Protein AF-A0A965RR62-F1 (afdb_monomer_lite)

Structure (mmCIF, N/CA/C/O backbone):
data_AF-A0A965RR62-F1
#
_entry.id   AF-A0A965RR62-F1
#
loop_
_atom_site.group_PDB
_atom_site.id
_atom_site.type_symbol
_atom_site.label_atom_id
_atom_site.label_alt_id
_atom_site.label_comp_id
_atom_site.label_asym_id
_atom_site.label_entity_id
_atom_site.label_seq_id
_atom_site.pdbx_PDB_ins_code
_atom_site.Cartn_x
_atom_site.Cartn_y
_atom_site.Cartn_z
_atom_site.occupancy
_atom_site.B_iso_or_equiv
_atom_site.auth_seq_id
_atom_site.auth_comp_id
_atom_site.auth_asym_id
_atom_site.auth_atom_id
_atom_site.pdbx_PDB_model_num
ATOM 1 N N . MET A 1 1 ? -5.818 -39.356 -6.651 1.00 42.22 1 MET A N 1
ATOM 2 C CA . MET A 1 1 ? -5.142 -40.603 -6.215 1.00 42.22 1 MET A CA 1
ATOM 3 C C . MET A 1 1 ? -3.683 -40.396 -5.786 1.00 42.22 1 MET A C 1
ATOM 5 O O . MET A 1 1 ? -3.365 -40.762 -4.667 1.00 42.22 1 MET A O 1
ATOM 9 N N . LYS A 1 2 ? -2.808 -39.761 -6.591 1.00 41.75 2 LYS A N 1
ATOM 10 C CA . LYS A 1 2 ? -1.377 -39.560 -6.243 1.00 41.75 2 LYS A CA 1
ATOM 11 C C . LYS A 1 2 ? -1.123 -38.732 -4.966 1.00 41.75 2 LYS A C 1
ATOM 13 O O . LYS A 1 2 ? -0.237 -39.075 -4.197 1.00 41.75 2 LYS A O 1
ATOM 18 N N . PHE A 1 3 ? -1.936 -37.703 -4.704 1.00 42.91 3 PHE A N 1
ATOM 19 C CA . PHE A 1 3 ? -1.824 -36.867 -3.496 1.00 42.91 3 PHE A CA 1
ATOM 20 C C . PHE A 1 3 ? -2.129 -37.638 -2.199 1.00 42.91 3 PHE A C 1
ATOM 22 O O . PHE A 1 3 ? -1.394 -37.524 -1.227 1.00 42.91 3 PHE A O 1
ATOM 29 N N . TRP A 1 4 ? -3.169 -38.479 -2.208 1.00 44.00 4 TRP A N 1
ATOM 30 C CA . TRP A 1 4 ? -3.584 -39.264 -1.040 1.00 44.00 4 TRP A CA 1
ATOM 31 C C . TRP A 1 4 ? -2.560 -40.338 -0.659 1.00 44.00 4 TRP A C 1
ATOM 33 O O . TRP A 1 4 ? -2.221 -40.462 0.510 1.00 44.00 4 TRP A O 1
ATOM 43 N N . VAL A 1 5 ? -1.994 -41.044 -1.644 1.00 58.41 5 VAL A N 1
ATOM 44 C CA . VAL A 1 5 ? -0.927 -42.031 -1.401 1.00 58.41 5 VAL A CA 1
ATOM 45 C C . VAL A 1 5 ? 0.322 -41.358 -0.819 1.00 58.41 5 VAL A C 1
ATOM 47 O O . VAL A 1 5 ? 0.939 -41.890 0.098 1.00 58.41 5 VAL A O 1
ATOM 50 N N . PHE A 1 6 ? 0.670 -40.157 -1.293 1.00 59.56 6 PHE A N 1
ATOM 51 C CA . PHE A 1 6 ? 1.834 -39.428 -0.791 1.00 59.56 6 PHE A CA 1
ATOM 52 C C . PHE A 1 6 ? 1.620 -38.848 0.611 1.00 59.56 6 PHE A C 1
ATOM 54 O O . PHE A 1 6 ? 2.510 -38.945 1.452 1.00 59.56 6 PHE A O 1
ATOM 61 N N . HIS A 1 7 ? 0.431 -38.305 0.888 1.00 58.97 7 HIS A N 1
ATOM 62 C CA . HIS A 1 7 ? 0.069 -37.841 2.226 1.00 58.97 7 HIS A CA 1
ATOM 63 C C . HIS A 1 7 ? 0.176 -38.985 3.243 1.00 58.97 7 HIS A C 1
ATOM 65 O O . HIS A 1 7 ? 0.800 -38.818 4.287 1.00 58.97 7 HIS A O 1
ATOM 71 N N . SER A 1 8 ? -0.315 -40.180 2.901 1.00 59.66 8 SER A N 1
ATOM 72 C CA . SER A 1 8 ? -0.184 -41.368 3.750 1.00 59.66 8 SER A CA 1
ATOM 73 C C . SER A 1 8 ? 1.271 -41.809 3.961 1.00 59.66 8 SER A C 1
ATOM 75 O O . SER A 1 8 ? 1.622 -42.189 5.074 1.00 59.66 8 SER A O 1
ATOM 77 N N . ILE A 1 9 ? 2.138 -41.713 2.945 1.00 65.06 9 ILE A N 1
ATOM 78 C CA . ILE A 1 9 ? 3.569 -42.053 3.067 1.00 65.06 9 ILE A CA 1
ATOM 79 C C . ILE A 1 9 ? 4.319 -41.019 3.919 1.00 65.06 9 ILE A C 1
ATOM 81 O O . ILE A 1 9 ? 5.089 -41.398 4.796 1.00 65.06 9 ILE A O 1
ATOM 85 N N . ALA A 1 10 ? 4.080 -39.721 3.715 1.00 61.62 10 ALA A N 1
ATOM 86 C CA . ALA A 1 10 ? 4.716 -38.661 4.496 1.00 61.62 10 ALA A CA 1
ATOM 87 C C . ALA A 1 10 ? 4.289 -38.707 5.973 1.00 61.62 10 ALA A C 1
ATOM 89 O O . ALA A 1 10 ? 5.127 -38.565 6.862 1.00 61.62 10 ALA A O 1
ATOM 90 N N . VAL A 1 11 ? 3.004 -38.972 6.237 1.00 65.62 11 VAL A N 1
ATOM 91 C CA . VAL A 1 11 ? 2.480 -39.178 7.595 1.00 65.62 11 VAL A CA 1
ATOM 92 C C . VAL A 1 11 ? 3.077 -40.438 8.227 1.00 65.62 11 VAL A C 1
ATOM 94 O O . VAL A 1 11 ? 3.489 -40.382 9.380 1.00 65.62 11 VAL A O 1
ATOM 97 N N . ALA A 1 12 ? 3.210 -41.541 7.482 1.00 70.69 12 ALA A N 1
ATOM 98 C CA . ALA A 1 12 ? 3.841 -42.763 7.983 1.00 70.69 12 ALA A CA 1
ATOM 99 C C . ALA A 1 12 ? 5.334 -42.570 8.306 1.00 70.69 12 ALA A C 1
ATOM 101 O O . ALA A 1 12 ? 5.793 -43.015 9.354 1.00 70.69 12 ALA A O 1
ATOM 102 N N . ILE A 1 13 ? 6.086 -41.859 7.459 1.00 66.81 13 ILE A N 1
ATOM 103 C CA . ILE A 1 13 ? 7.503 -41.547 7.706 1.00 66.81 13 ILE A CA 1
ATOM 104 C C . ILE A 1 13 ? 7.642 -40.681 8.961 1.00 66.81 13 ILE A C 1
ATOM 106 O O . ILE A 1 13 ? 8.446 -41.009 9.831 1.00 66.81 13 ILE A O 1
ATOM 110 N N . LEU A 1 14 ? 6.828 -39.627 9.097 1.00 60.94 14 LEU A N 1
ATOM 111 C CA . LEU A 1 14 ? 6.853 -38.725 10.254 1.00 60.94 14 LEU A CA 1
ATOM 112 C C . LEU A 1 14 ? 6.372 -39.389 11.553 1.00 60.94 14 LEU A C 1
ATOM 114 O O . LEU A 1 14 ? 6.839 -39.016 12.624 1.00 60.94 14 LEU A O 1
ATOM 118 N N . ALA A 1 15 ? 5.466 -40.366 11.472 1.00 65.50 15 ALA A N 1
ATOM 119 C CA . ALA A 1 15 ? 4.984 -41.120 12.630 1.00 65.50 15 ALA A CA 1
ATOM 120 C C . ALA A 1 15 ? 5.990 -42.172 13.128 1.00 65.50 15 ALA A C 1
ATOM 122 O O . ALA A 1 15 ? 5.945 -42.554 14.295 1.00 65.50 15 ALA A O 1
ATOM 123 N N . LEU A 1 16 ? 6.892 -42.639 12.258 1.00 67.81 16 LEU A N 1
ATOM 124 C CA . LEU A 1 16 ? 7.841 -43.717 12.556 1.00 67.81 16 LEU A CA 1
ATOM 125 C C . LEU A 1 16 ? 9.285 -43.234 12.773 1.00 67.81 16 LEU A C 1
ATOM 127 O O . LEU A 1 16 ? 10.130 -44.032 13.177 1.00 67.81 16 LEU A O 1
ATOM 131 N N . THR A 1 17 ? 9.597 -41.952 12.538 1.00 67.06 17 THR A N 1
ATOM 132 C CA . THR A 1 17 ? 10.934 -41.403 12.824 1.00 67.06 17 THR A CA 1
ATOM 133 C C . THR A 1 17 ? 11.013 -40.779 14.220 1.00 67.06 17 THR A C 1
ATOM 135 O O . THR A 1 17 ? 10.115 -40.033 14.613 1.00 67.06 17 THR A O 1
ATOM 138 N N . PRO A 1 18 ? 12.111 -40.999 14.975 1.00 84.00 18 PRO A N 1
ATOM 139 C CA . PRO A 1 18 ? 12.367 -40.276 16.217 1.00 84.00 18 PRO A CA 1
ATOM 140 C C . PRO A 1 18 ? 12.302 -38.760 15.993 1.00 84.00 18 PRO A C 1
ATOM 142 O O . PRO A 1 18 ? 12.822 -38.259 14.997 1.00 84.00 18 PRO A O 1
ATOM 145 N N . ARG A 1 19 ? 11.705 -38.023 16.937 1.00 65.94 19 ARG A N 1
ATOM 146 C CA . ARG A 1 19 ? 11.348 -36.595 16.804 1.00 65.94 19 ARG A CA 1
ATOM 147 C C . ARG A 1 19 ? 12.468 -35.704 16.239 1.00 65.94 19 ARG A C 1
ATOM 149 O O . ARG A 1 19 ? 12.210 -34.919 15.334 1.00 65.94 19 ARG A O 1
ATOM 156 N N . ALA A 1 20 ? 13.711 -35.898 16.687 1.00 59.66 20 ALA A N 1
ATOM 157 C CA . ALA A 1 20 ? 14.876 -35.149 16.199 1.00 59.66 20 ALA A CA 1
ATOM 158 C C . ALA A 1 20 ? 15.182 -35.381 14.700 1.00 59.66 20 ALA A C 1
ATOM 160 O O . ALA A 1 20 ? 15.612 -34.473 13.992 1.00 59.66 20 ALA A O 1
ATOM 161 N N . HIS A 1 21 ? 14.917 -36.587 14.189 1.00 65.50 21 HIS A N 1
ATOM 162 C CA . HIS A 1 21 ? 15.085 -36.921 12.773 1.00 65.50 21 HIS A CA 1
ATOM 163 C C . HIS A 1 21 ? 13.891 -36.460 11.934 1.00 65.50 21 HIS A C 1
ATOM 165 O O . HIS A 1 21 ? 14.085 -36.062 10.790 1.00 65.50 21 HIS A O 1
ATOM 171 N N . ALA A 1 22 ? 12.680 -36.448 12.498 1.00 62.00 22 ALA A N 1
ATOM 172 C CA . ALA A 1 22 ? 11.501 -35.890 11.836 1.00 62.00 22 ALA A CA 1
ATOM 173 C C . ALA A 1 22 ? 11.634 -34.370 11.617 1.00 62.00 22 ALA A C 1
ATOM 175 O O . ALA A 1 22 ? 11.239 -33.864 10.567 1.00 62.00 22 ALA A O 1
ATOM 176 N N . GLU A 1 23 ? 12.241 -33.647 12.564 1.00 55.94 23 GLU A N 1
ATOM 177 C CA . GLU A 1 23 ? 12.563 -32.220 12.423 1.00 55.94 23 GLU A CA 1
ATOM 178 C C . GLU A 1 23 ? 13.655 -31.966 11.382 1.00 55.94 23 GLU A C 1
ATOM 180 O O . GLU A 1 23 ? 13.452 -31.149 10.484 1.00 55.94 23 GLU A O 1
ATOM 185 N N . SER A 1 24 ? 14.762 -32.715 11.419 1.00 61.00 24 SER A N 1
ATOM 186 C CA . SER A 1 24 ? 15.809 -32.624 10.389 1.00 61.00 24 SER A CA 1
ATOM 187 C C . SER A 1 24 ? 15.274 -32.980 8.994 1.00 61.00 24 SER A C 1
ATOM 189 O O . SER A 1 24 ? 15.526 -32.276 8.014 1.00 61.00 24 SER A O 1
ATOM 191 N N . PHE A 1 25 ? 14.437 -34.017 8.889 1.00 64.62 25 PHE A N 1
ATOM 192 C CA . PHE A 1 25 ? 13.766 -34.379 7.645 1.00 64.62 25 PHE A CA 1
ATOM 193 C C . PHE A 1 25 ? 12.813 -33.275 7.172 1.00 64.62 25 PHE A C 1
ATOM 195 O O . PHE A 1 25 ? 12.877 -32.910 6.003 1.00 64.62 25 PHE A O 1
ATOM 202 N N . ARG A 1 26 ? 11.996 -32.678 8.054 1.00 55.12 26 ARG A N 1
ATOM 203 C CA . ARG A 1 26 ? 11.131 -31.530 7.716 1.00 55.12 26 ARG A CA 1
ATOM 204 C C . ARG A 1 26 ? 11.909 -30.309 7.243 1.00 55.12 26 ARG A C 1
ATOM 206 O O . ARG A 1 26 ? 11.444 -29.635 6.333 1.00 55.12 26 ARG A O 1
ATOM 213 N N . GLN A 1 27 ? 13.046 -30.009 7.861 1.00 52.41 27 GLN A N 1
ATOM 214 C CA . GLN A 1 27 ? 13.799 -28.791 7.567 1.00 52.41 27 GLN A CA 1
ATOM 215 C C . GLN A 1 27 ? 14.701 -28.937 6.339 1.00 52.41 27 GLN A C 1
ATOM 217 O O . GLN A 1 27 ? 14.822 -27.997 5.561 1.00 52.41 27 GLN A O 1
ATOM 222 N N . GLN A 1 28 ? 15.324 -30.101 6.145 1.00 61.09 28 GLN A N 1
ATOM 223 C CA . GLN A 1 28 ? 16.365 -30.274 5.126 1.00 61.09 28 GLN A CA 1
ATOM 224 C C . GLN A 1 28 ? 15.883 -31.069 3.911 1.00 61.09 28 GLN A C 1
ATOM 226 O O . GLN A 1 28 ? 16.192 -30.721 2.774 1.00 61.09 28 GLN A O 1
ATOM 231 N N . ASN A 1 29 ? 15.103 -32.128 4.135 1.00 65.38 29 ASN A N 1
ATOM 232 C CA . ASN A 1 29 ? 14.793 -33.111 3.096 1.00 65.38 29 ASN A CA 1
ATOM 233 C C . ASN A 1 29 ? 13.400 -32.919 2.499 1.00 65.38 29 ASN A C 1
ATOM 235 O O . ASN A 1 29 ? 13.229 -33.051 1.292 1.00 65.38 29 ASN A O 1
ATOM 239 N N . LEU A 1 30 ? 12.408 -32.554 3.310 1.00 54.16 30 LEU A N 1
ATOM 240 C CA . LEU A 1 30 ? 11.036 -32.335 2.869 1.00 54.16 30 LEU A CA 1
ATOM 241 C C . LEU A 1 30 ? 10.932 -31.198 1.841 1.00 54.16 30 LEU A C 1
ATOM 243 O O . LEU A 1 30 ? 10.244 -31.408 0.849 1.00 54.16 30 LEU A O 1
ATOM 247 N N . PRO A 1 31 ? 11.651 -30.061 1.955 1.00 50.78 31 PRO A N 1
ATOM 248 C CA . PRO A 1 31 ? 11.642 -29.044 0.907 1.00 50.78 31 PRO A CA 1
ATOM 249 C C . PRO A 1 31 ? 12.229 -29.570 -0.407 1.00 50.78 31 PRO A C 1
ATOM 251 O O . PRO A 1 31 ? 11.664 -29.325 -1.468 1.00 50.78 31 PRO A O 1
ATOM 254 N N . ALA A 1 32 ? 13.314 -30.351 -0.355 1.00 54.62 32 ALA A N 1
ATOM 255 C CA . ALA A 1 32 ? 13.943 -30.944 -1.537 1.00 54.62 32 ALA A CA 1
ATOM 256 C C . ALA A 1 32 ? 13.074 -32.039 -2.188 1.00 54.62 32 ALA A C 1
ATOM 258 O O . ALA A 1 32 ? 12.979 -32.109 -3.412 1.00 54.62 32 ALA A O 1
ATOM 259 N N . ILE A 1 33 ? 12.395 -32.853 -1.379 1.00 51.09 33 ILE A N 1
ATOM 260 C CA . ILE A 1 33 ? 11.468 -33.905 -1.815 1.00 51.09 33 ILE A CA 1
ATOM 261 C C . ILE A 1 33 ? 10.176 -33.294 -2.367 1.00 51.09 33 ILE A C 1
ATOM 263 O O . ILE A 1 33 ? 9.708 -33.707 -3.423 1.00 51.09 33 ILE A O 1
ATOM 267 N N . CYS A 1 34 ? 9.621 -32.263 -1.728 1.00 45.91 34 CYS A N 1
ATOM 268 C CA . CYS A 1 34 ? 8.494 -31.505 -2.274 1.00 45.91 34 CYS A CA 1
ATOM 269 C C . CYS A 1 34 ? 8.879 -30.836 -3.602 1.00 45.91 34 CYS A C 1
ATOM 271 O O . CYS A 1 34 ? 8.105 -30.878 -4.556 1.00 45.91 34 CYS A O 1
ATOM 273 N N . LYS A 1 35 ? 10.104 -30.309 -3.707 1.00 45.31 35 LYS A N 1
ATOM 274 C CA . LYS A 1 35 ? 10.647 -29.727 -4.942 1.00 45.31 35 LYS A CA 1
ATOM 275 C C . LYS A 1 35 ? 10.868 -30.768 -6.051 1.00 45.31 35 LYS A C 1
ATOM 277 O O . LYS A 1 35 ? 10.712 -30.426 -7.219 1.00 45.31 35 LYS A O 1
ATOM 282 N N . SER A 1 36 ? 11.186 -32.024 -5.718 1.00 45.28 36 SER A N 1
ATOM 283 C CA . SER A 1 36 ? 11.369 -33.101 -6.708 1.00 45.28 36 SER A CA 1
ATOM 284 C C . SER A 1 36 ? 10.063 -33.794 -7.117 1.00 45.28 36 SER A C 1
ATOM 286 O O . SER A 1 36 ? 9.936 -34.233 -8.259 1.00 45.28 36 SER A O 1
ATOM 288 N N . LEU A 1 37 ? 9.078 -33.867 -6.216 1.00 38.69 37 LEU A N 1
ATOM 289 C CA . LEU A 1 37 ? 7.809 -34.569 -6.438 1.00 38.69 37 LEU A CA 1
ATOM 290 C C . LEU A 1 37 ? 6.682 -33.669 -6.952 1.00 38.69 37 LEU A C 1
ATOM 292 O O . LEU A 1 37 ? 5.752 -34.170 -7.588 1.00 38.69 37 LEU A O 1
ATOM 296 N N . PHE A 1 38 ? 6.787 -32.351 -6.756 1.00 39.12 38 PHE A N 1
ATOM 297 C CA . PHE A 1 38 ? 5.874 -31.353 -7.319 1.00 39.12 38 PHE A CA 1
ATOM 298 C C . PHE A 1 38 ? 6.592 -30.364 -8.257 1.00 39.12 38 PHE A C 1
ATOM 300 O O . PHE A 1 38 ? 6.523 -29.154 -8.044 1.00 39.12 38 PHE A O 1
ATOM 307 N N . PRO A 1 39 ? 7.247 -30.821 -9.342 1.00 38.69 39 PRO A N 1
ATOM 308 C CA . PRO A 1 39 ? 8.028 -29.952 -10.227 1.00 38.69 39 PRO A CA 1
ATOM 309 C C . PRO A 1 39 ? 7.183 -29.008 -11.117 1.00 38.69 39 PRO A C 1
ATOM 311 O O . PRO A 1 39 ? 7.657 -28.588 -12.167 1.00 38.69 39 PRO A O 1
ATOM 314 N N . LYS A 1 40 ? 5.920 -28.698 -10.773 1.00 37.09 40 LYS A N 1
ATOM 315 C CA . LYS A 1 40 ? 4.967 -28.034 -11.692 1.00 37.09 40 LYS A CA 1
ATOM 316 C C . LYS A 1 40 ? 4.048 -26.941 -11.119 1.00 37.09 40 LYS A C 1
ATOM 318 O O . LYS A 1 40 ? 3.094 -26.591 -11.800 1.00 37.09 40 LYS A O 1
ATOM 323 N N . LEU A 1 41 ? 4.274 -26.389 -9.926 1.00 32.06 41 LEU A N 1
ATOM 324 C CA . LEU A 1 41 ? 3.352 -25.374 -9.360 1.00 32.06 41 LEU A CA 1
ATOM 325 C C . LEU A 1 41 ? 4.050 -24.177 -8.691 1.00 32.06 41 LEU A C 1
ATOM 327 O O . LEU A 1 41 ? 3.558 -23.611 -7.729 1.00 32.06 41 LEU A O 1
ATOM 331 N N . ILE A 1 42 ? 5.208 -23.819 -9.222 1.00 40.66 42 ILE A N 1
ATOM 332 C CA . ILE A 1 42 ? 5.836 -22.490 -9.146 1.00 40.66 42 ILE A CA 1
ATOM 333 C C . ILE A 1 42 ? 5.608 -21.919 -10.555 1.00 40.66 42 ILE A C 1
ATOM 335 O O . ILE A 1 42 ? 5.516 -22.770 -11.457 1.00 40.66 42 ILE A O 1
ATOM 339 N N . PRO A 1 43 ? 5.467 -20.592 -10.796 1.00 41.38 43 PRO A N 1
ATOM 340 C CA . PRO A 1 43 ? 5.265 -20.036 -12.131 1.00 41.38 43 PRO A CA 1
ATOM 341 C C . PRO A 1 43 ? 6.077 -20.850 -13.110 1.00 41.38 43 PRO A C 1
ATOM 343 O O . PRO A 1 43 ? 7.257 -21.129 -12.861 1.00 41.38 43 PRO A O 1
ATOM 346 N N . THR A 1 44 ? 5.405 -21.338 -14.146 1.00 40.94 44 THR A N 1
ATOM 347 C CA . THR A 1 44 ? 5.985 -22.196 -15.165 1.00 40.94 44 THR A CA 1
ATOM 348 C C . THR A 1 44 ? 7.024 -21.425 -15.963 1.00 40.94 44 THR A C 1
ATOM 350 O O . THR A 1 44 ? 6.953 -21.436 -17.176 1.00 40.94 44 THR A O 1
ATOM 353 N N . GLU A 1 45 ? 7.991 -20.758 -15.329 1.00 47.25 45 GLU A N 1
ATOM 354 C CA . GLU A 1 45 ? 9.333 -21.305 -15.274 1.00 47.25 45 GLU A CA 1
ATOM 355 C C . GLU A 1 45 ? 10.304 -20.479 -14.400 1.00 47.25 45 GLU A C 1
ATOM 357 O O . GLU A 1 45 ? 10.799 -19.430 -14.795 1.00 47.25 45 GLU A O 1
ATOM 362 N N . ASN A 1 46 ? 10.788 -21.094 -13.313 1.00 55.75 46 ASN A N 1
ATOM 363 C CA . ASN A 1 46 ? 12.196 -20.938 -12.905 1.00 55.75 46 ASN A CA 1
ATOM 364 C C . ASN A 1 46 ? 13.168 -21.511 -13.965 1.00 55.75 46 ASN A C 1
ATOM 366 O O . ASN A 1 46 ? 14.370 -21.611 -13.716 1.00 55.75 46 ASN A O 1
ATOM 370 N N . ARG A 1 47 ? 12.674 -21.932 -15.143 1.00 74.31 47 ARG A N 1
ATOM 371 C CA . ARG A 1 47 ? 13.543 -22.204 -16.281 1.00 74.31 47 ARG A CA 1
ATOM 372 C C . ARG A 1 47 ? 14.185 -20.895 -16.716 1.00 74.31 47 ARG A C 1
ATOM 374 O O . ARG A 1 47 ? 13.487 -19.907 -16.963 1.00 74.31 47 ARG A O 1
ATOM 381 N N . PRO A 1 48 ? 15.514 -20.883 -16.836 1.00 80.06 48 PRO A N 1
ATOM 382 C CA . PRO A 1 48 ? 16.167 -19.816 -17.561 1.00 80.06 48 PRO A CA 1
ATOM 383 C C . PRO A 1 48 ? 15.567 -19.774 -18.968 1.00 80.06 48 PRO A C 1
ATOM 385 O O . PRO A 1 48 ? 15.437 -20.816 -19.621 1.00 80.06 48 PRO A O 1
ATOM 388 N N . LEU A 1 49 ? 15.183 -18.582 -19.422 1.00 86.06 49 LEU A N 1
ATOM 389 C CA . LEU A 1 49 ? 14.803 -18.390 -20.817 1.00 86.06 49 LEU A CA 1
ATOM 390 C C . LEU A 1 49 ? 15.943 -18.903 -21.703 1.00 86.06 49 LEU A C 1
ATOM 392 O O . LEU A 1 49 ? 17.123 -18.678 -21.405 1.00 86.06 49 LEU A O 1
ATOM 396 N N . SER A 1 50 ? 15.600 -19.620 -22.773 1.00 91.25 50 SER A N 1
ATOM 397 C CA . SER A 1 50 ? 16.614 -20.104 -23.709 1.00 91.25 50 SER A CA 1
ATOM 398 C C . SER A 1 50 ? 17.359 -18.924 -24.336 1.00 91.25 50 SER A C 1
ATOM 400 O O . SER A 1 50 ? 16.826 -17.818 -24.441 1.00 91.25 50 SER A O 1
ATOM 402 N N . THR A 1 51 ? 18.588 -19.144 -24.804 1.00 90.00 51 THR A N 1
ATOM 403 C CA . THR A 1 51 ? 19.367 -18.106 -25.500 1.00 90.00 51 THR A CA 1
ATOM 404 C C . THR A 1 51 ? 18.591 -17.502 -26.676 1.00 90.00 51 THR A C 1
ATOM 406 O O . THR A 1 51 ? 18.659 -16.294 -26.895 1.00 90.00 51 THR A O 1
ATOM 409 N N . GLN A 1 52 ? 17.807 -18.318 -27.392 1.00 93.75 52 GLN A N 1
ATOM 410 C CA . GLN A 1 52 ? 16.963 -17.848 -28.488 1.00 93.75 52 GLN A CA 1
ATOM 411 C C . GLN A 1 52 ? 15.801 -16.978 -27.991 1.00 93.75 52 GLN A C 1
ATOM 413 O O . GLN A 1 52 ? 15.596 -15.899 -28.530 1.00 93.75 52 GLN A O 1
ATOM 418 N N . GLU A 1 53 ? 15.094 -17.375 -26.928 1.00 93.94 53 GLU A N 1
ATOM 419 C CA . GLU A 1 53 ? 14.023 -16.539 -26.362 1.00 93.94 53 GLU A CA 1
ATOM 420 C C . GLU A 1 53 ? 14.549 -15.217 -25.812 1.00 93.94 53 GLU A C 1
ATOM 422 O O . GLU A 1 53 ? 13.924 -14.184 -26.030 1.00 93.94 53 GLU A O 1
ATOM 427 N N . ASN A 1 54 ? 15.699 -15.227 -25.128 1.00 93.00 54 ASN A N 1
ATOM 428 C CA . ASN A 1 54 ? 16.344 -13.995 -24.677 1.00 93.00 54 ASN A CA 1
ATOM 429 C C . ASN A 1 54 ? 16.600 -13.073 -25.869 1.00 93.00 54 ASN A C 1
ATOM 431 O O . ASN A 1 54 ? 16.224 -11.902 -25.825 1.00 93.00 54 ASN A O 1
ATOM 435 N N . ARG A 1 55 ? 17.180 -13.608 -26.952 1.00 93.06 55 ARG A N 1
ATOM 436 C CA . ARG A 1 55 ? 17.422 -12.853 -28.184 1.00 93.06 55 ARG A CA 1
ATOM 437 C C . ARG A 1 55 ? 16.129 -12.278 -28.757 1.00 93.06 55 ARG A C 1
ATOM 439 O O . ARG A 1 55 ? 16.071 -11.071 -28.964 1.00 93.06 55 ARG A O 1
ATOM 446 N N . ASP A 1 56 ? 15.100 -13.099 -28.941 1.00 94.88 56 ASP A N 1
ATOM 447 C CA . ASP A 1 56 ? 13.824 -12.676 -29.527 1.00 94.88 56 ASP A CA 1
ATOM 448 C C . ASP A 1 56 ? 13.149 -11.576 -28.693 1.00 94.88 56 ASP A C 1
ATOM 450 O O . ASP A 1 56 ? 12.681 -10.573 -29.233 1.00 94.88 56 ASP A O 1
ATOM 454 N N . LEU A 1 57 ? 13.145 -11.721 -27.366 1.00 94.56 57 LEU A N 1
ATOM 455 C CA . LEU A 1 57 ? 12.545 -10.755 -26.444 1.00 94.56 57 LEU A CA 1
ATOM 456 C C . LEU A 1 57 ? 13.327 -9.443 -26.384 1.00 94.56 57 LEU A C 1
ATOM 458 O O . LEU A 1 57 ? 12.712 -8.376 -26.369 1.00 94.56 57 LEU A O 1
ATOM 462 N N . PHE A 1 58 ? 14.663 -9.490 -26.368 1.00 95.06 58 PHE A N 1
ATOM 463 C CA . PHE A 1 58 ? 15.471 -8.275 -26.447 1.00 95.06 58 PHE A CA 1
ATOM 464 C C . PHE A 1 58 ? 15.270 -7.574 -27.794 1.00 95.06 58 PHE A C 1
ATOM 466 O O . PHE A 1 58 ? 15.090 -6.358 -27.815 1.00 95.06 58 PHE A O 1
ATOM 473 N N . SER A 1 59 ? 15.258 -8.319 -28.906 1.00 94.12 59 SER A N 1
ATOM 474 C CA . SER A 1 59 ? 15.010 -7.759 -30.238 1.00 94.12 59 SER A CA 1
ATOM 475 C C . SER A 1 59 ? 13.643 -7.085 -30.299 1.00 94.12 59 SER A C 1
ATOM 477 O O . SER A 1 59 ? 13.542 -5.952 -30.764 1.00 94.12 59 SER A O 1
ATOM 479 N N . PHE A 1 60 ? 12.611 -7.735 -29.756 1.00 95.44 60 PHE A N 1
ATOM 480 C CA . PHE A 1 60 ? 11.268 -7.175 -29.660 1.00 95.44 60 PHE A CA 1
ATOM 481 C C . PHE A 1 60 ? 11.227 -5.904 -28.794 1.00 95.44 60 PHE A C 1
ATOM 483 O O . PHE A 1 60 ? 10.672 -4.888 -29.207 1.00 95.44 60 PHE A O 1
ATOM 490 N N . ALA A 1 61 ? 11.869 -5.923 -27.621 1.00 94.38 61 ALA A N 1
ATOM 491 C CA . ALA A 1 61 ? 11.929 -4.778 -26.709 1.00 94.38 61 ALA A CA 1
ATOM 492 C C . ALA A 1 61 ? 12.743 -3.587 -27.249 1.00 94.38 61 ALA A C 1
ATOM 494 O O . ALA A 1 61 ? 12.661 -2.485 -26.704 1.00 94.38 61 ALA A O 1
ATOM 495 N N . SER A 1 62 ? 13.525 -3.801 -28.308 1.00 92.94 62 SER A N 1
ATOM 496 C CA . SER A 1 62 ? 14.314 -2.779 -28.998 1.00 92.94 62 SER A CA 1
ATOM 497 C C . SER A 1 62 ? 13.658 -2.248 -30.278 1.00 92.94 62 SER A C 1
ATOM 499 O O . SER A 1 62 ? 14.245 -1.382 -30.929 1.00 92.94 62 SER A O 1
ATOM 501 N N . LEU A 1 63 ? 12.463 -2.721 -30.652 1.00 93.50 63 LEU A N 1
ATOM 502 C CA . LEU A 1 63 ? 11.759 -2.220 -31.833 1.00 93.50 63 LEU A CA 1
ATOM 503 C C . LEU A 1 63 ? 11.384 -0.731 -31.683 1.00 93.50 63 LEU A C 1
ATOM 505 O O . LEU A 1 63 ? 10.923 -0.310 -30.619 1.00 93.50 63 LEU A O 1
ATOM 509 N N . PRO A 1 64 ? 11.493 0.075 -32.756 1.00 93.94 64 PRO A N 1
ATOM 510 C CA . PRO A 1 64 ? 10.900 1.409 -32.798 1.00 93.94 64 PRO A CA 1
ATOM 511 C C . PRO A 1 64 ? 9.383 1.356 -32.569 1.00 93.94 64 PRO A C 1
ATOM 513 O O . PRO A 1 64 ? 8.724 0.417 -33.012 1.00 93.94 64 PRO A O 1
ATOM 516 N N . ALA A 1 65 ? 8.805 2.391 -31.952 1.00 90.94 65 ALA A N 1
ATOM 517 C CA . ALA A 1 65 ? 7.395 2.399 -31.535 1.00 90.94 65 ALA A CA 1
ATOM 518 C C . ALA A 1 65 ? 6.392 2.046 -32.657 1.00 90.94 65 ALA A C 1
ATOM 520 O O . ALA A 1 65 ? 5.434 1.310 -32.429 1.00 90.94 65 ALA A O 1
ATOM 521 N N . ASN A 1 66 ? 6.624 2.517 -33.888 1.00 92.44 66 ASN A N 1
ATOM 522 C CA . ASN A 1 66 ? 5.768 2.211 -35.040 1.00 92.44 66 ASN A CA 1
ATOM 523 C C . ASN A 1 66 ? 5.859 0.741 -35.491 1.00 92.44 66 ASN A C 1
ATOM 525 O O . ASN A 1 66 ? 4.856 0.163 -35.906 1.00 92.44 66 ASN A O 1
ATOM 529 N N . GLN A 1 67 ? 7.045 0.131 -35.422 1.00 96.31 67 GLN A N 1
ATOM 530 C CA . GLN A 1 67 ? 7.232 -1.290 -35.718 1.00 96.31 67 GLN A CA 1
ATOM 531 C C . GLN A 1 67 ? 6.682 -2.155 -34.584 1.00 96.31 67 GLN A C 1
ATOM 533 O O . GLN A 1 67 ? 6.022 -3.151 -34.852 1.00 96.31 67 GLN A O 1
ATOM 538 N N . PHE A 1 68 ? 6.885 -1.734 -33.336 1.00 93.94 68 PHE A N 1
ATOM 539 C CA . PHE A 1 68 ? 6.382 -2.413 -32.147 1.00 93.94 68 PHE A CA 1
ATOM 540 C C . PHE A 1 68 ? 4.855 -2.568 -32.178 1.00 93.94 68 PHE A C 1
ATOM 542 O O . PHE A 1 68 ? 4.350 -3.681 -32.060 1.00 93.94 68 PHE A O 1
ATOM 549 N N . GLU A 1 69 ? 4.111 -1.482 -32.422 1.00 92.81 69 GLU A N 1
ATOM 550 C CA . GLU A 1 69 ? 2.643 -1.539 -32.543 1.00 92.81 69 GLU A CA 1
ATOM 551 C C . GLU A 1 69 ? 2.194 -2.403 -33.730 1.00 92.81 69 GLU A C 1
ATOM 553 O O . GLU A 1 69 ? 1.223 -3.157 -33.629 1.00 92.81 69 GLU A O 1
ATOM 558 N N . LYS A 1 70 ? 2.928 -2.359 -34.850 1.00 95.50 70 LYS A N 1
ATOM 559 C CA . LYS A 1 70 ? 2.649 -3.212 -36.010 1.00 95.50 70 LYS A CA 1
ATOM 560 C C . LYS A 1 70 ? 2.816 -4.694 -35.666 1.00 95.50 70 LYS A C 1
ATOM 562 O O . LYS A 1 70 ? 1.925 -5.477 -35.988 1.00 95.50 70 LYS A O 1
ATOM 567 N N . GLU A 1 71 ? 3.907 -5.082 -35.009 1.00 96.75 71 GLU A N 1
ATOM 568 C CA . GLU A 1 71 ? 4.120 -6.473 -34.595 1.00 96.75 71 GLU A CA 1
ATOM 569 C C . GLU A 1 71 ? 3.105 -6.910 -33.535 1.00 96.75 71 GLU A C 1
ATOM 571 O O . GLU A 1 71 ? 2.519 -7.982 -33.670 1.00 96.75 71 GLU A O 1
ATOM 576 N N . LEU A 1 72 ? 2.786 -6.061 -32.551 1.00 94.88 72 LEU A N 1
ATOM 577 C CA . LEU A 1 72 ? 1.735 -6.365 -31.579 1.00 94.88 72 LEU A CA 1
ATOM 578 C C . LEU A 1 72 ? 0.378 -6.598 -32.235 1.00 94.88 72 LEU A C 1
ATOM 580 O O . LEU A 1 72 ? -0.318 -7.537 -31.860 1.00 94.88 72 LEU A O 1
ATOM 584 N N . SER A 1 73 ? -0.003 -5.789 -33.224 1.00 93.88 73 SER A N 1
ATOM 585 C CA . SER A 1 73 ? -1.308 -5.920 -33.885 1.00 93.88 73 SER A CA 1
ATOM 586 C C . SER A 1 73 ? -1.505 -7.256 -34.614 1.00 93.88 73 SER A C 1
ATOM 588 O O . SER A 1 73 ? -2.642 -7.661 -34.842 1.00 93.88 73 SER A O 1
ATOM 590 N N . ARG A 1 74 ? -0.411 -7.957 -34.946 1.00 96.31 74 ARG A N 1
ATOM 591 C CA . ARG A 1 74 ? -0.430 -9.275 -35.598 1.00 96.31 74 ARG A CA 1
ATOM 592 C C . ARG A 1 74 ? -0.616 -10.432 -34.623 1.00 96.31 74 ARG A C 1
ATOM 594 O O . ARG A 1 74 ? -0.993 -11.516 -35.054 1.00 96.31 74 ARG A O 1
ATOM 601 N N . LEU A 1 75 ? -0.331 -10.215 -33.342 1.00 95.00 75 LEU A N 1
ATOM 602 C CA . LEU A 1 75 ? -0.451 -11.238 -32.312 1.00 95.00 75 LEU A CA 1
ATOM 603 C C . LEU A 1 75 ? -1.902 -11.347 -31.826 1.00 95.00 75 LEU A C 1
ATOM 605 O O . LEU A 1 75 ? -2.588 -10.344 -31.603 1.00 95.00 75 LEU A O 1
ATOM 609 N N . SER A 1 76 ? -2.357 -12.571 -31.584 1.00 93.00 76 SER A N 1
ATOM 610 C CA . SER A 1 76 ? -3.593 -12.836 -30.840 1.00 93.00 76 SER A CA 1
ATOM 611 C C . SER A 1 76 ? -3.481 -12.367 -29.381 1.00 93.00 76 SER A C 1
ATOM 613 O O . SER A 1 76 ? -2.381 -12.231 -28.838 1.00 93.00 76 SER A O 1
ATOM 615 N N . SER A 1 77 ? -4.611 -12.176 -28.687 1.00 88.12 77 SER A N 1
ATOM 616 C CA . SER A 1 77 ? -4.630 -11.855 -27.246 1.00 88.12 77 SER A CA 1
ATOM 617 C C . SER A 1 77 ? -3.825 -12.867 -26.419 1.00 88.12 77 SER A C 1
ATOM 619 O O . SER A 1 77 ? -3.109 -12.502 -25.486 1.00 88.12 77 SER A O 1
ATOM 621 N N . ARG A 1 78 ? -3.886 -14.155 -26.790 1.00 89.19 78 ARG A N 1
ATOM 622 C CA . ARG A 1 78 ? -3.127 -15.227 -26.133 1.00 89.19 78 ARG A CA 1
ATOM 623 C C . ARG A 1 78 ? -1.618 -15.078 -26.331 1.00 89.19 78 ARG A C 1
ATOM 625 O O . ARG A 1 78 ? -0.882 -15.243 -25.363 1.00 89.19 78 ARG A O 1
ATOM 632 N N . GLU A 1 79 ? -1.168 -14.768 -27.542 1.00 93.75 79 GLU A N 1
ATOM 633 C CA . GLU A 1 79 ? 0.256 -14.565 -27.839 1.00 93.75 79 GLU A CA 1
ATOM 634 C C . GLU A 1 79 ? 0.803 -13.305 -27.168 1.00 93.75 79 GLU A C 1
ATOM 636 O O . GLU A 1 79 ? 1.877 -13.356 -26.578 1.00 93.75 79 GLU A O 1
ATOM 641 N N . LYS A 1 80 ? 0.043 -12.202 -27.176 1.00 93.25 80 LYS A N 1
ATOM 642 C CA . LYS A 1 80 ? 0.397 -10.964 -26.459 1.00 93.25 80 LYS A CA 1
ATOM 643 C C . LYS A 1 80 ? 0.579 -11.205 -24.964 1.00 93.25 80 LYS A C 1
ATOM 645 O O . LYS A 1 80 ? 1.546 -10.734 -24.378 1.00 93.25 80 LYS A O 1
ATOM 650 N N . ARG A 1 81 ? -0.326 -11.970 -24.353 1.00 88.06 81 ARG A N 1
ATOM 651 C CA . ARG A 1 81 ? -0.222 -12.378 -22.947 1.00 88.06 81 ARG A CA 1
ATOM 652 C C . ARG A 1 81 ? 1.036 -13.208 -22.686 1.00 88.06 81 ARG A C 1
ATOM 654 O O . ARG A 1 81 ? 1.806 -12.858 -21.800 1.00 88.06 81 ARG A O 1
ATOM 661 N N . GLY A 1 82 ? 1.290 -14.243 -23.490 1.00 88.94 82 GLY A N 1
ATOM 662 C CA . GLY A 1 82 ? 2.508 -15.051 -23.349 1.00 88.94 82 GLY A CA 1
ATOM 663 C C . GLY A 1 82 ? 3.790 -14.235 -23.562 1.00 88.94 82 GLY A C 1
ATOM 664 O O . GLY A 1 82 ? 4.803 -14.473 -22.909 1.00 88.94 82 GLY A O 1
ATOM 665 N N . LEU A 1 83 ? 3.752 -13.234 -24.443 1.00 93.12 83 LEU A N 1
ATOM 666 C CA . LEU A 1 83 ? 4.840 -12.279 -24.633 1.00 93.12 83 LEU A CA 1
ATOM 667 C C . LEU A 1 83 ? 5.038 -11.383 -23.402 1.00 93.12 83 LEU A C 1
ATOM 669 O O . LEU A 1 83 ? 6.175 -11.192 -22.979 1.00 93.12 83 LEU A O 1
ATOM 673 N N . LEU A 1 84 ? 3.958 -10.869 -22.808 1.00 91.00 84 LEU A N 1
ATOM 674 C CA . LEU A 1 84 ? 4.009 -10.068 -21.584 1.00 91.00 84 LEU A CA 1
ATOM 675 C C . LEU A 1 84 ? 4.627 -10.864 -20.423 1.00 91.00 84 LEU A C 1
ATOM 677 O O . LEU A 1 84 ? 5.581 -10.392 -19.808 1.00 91.00 84 LEU A O 1
ATOM 681 N N . GLU A 1 85 ? 4.168 -12.096 -20.193 1.00 86.50 85 GLU A N 1
ATOM 682 C CA . GLU A 1 85 ? 4.734 -13.011 -19.188 1.00 86.50 85 GLU A CA 1
ATOM 683 C C . GLU A 1 85 ? 6.243 -13.219 -19.392 1.00 86.50 85 GLU A C 1
ATOM 685 O O . GLU A 1 85 ? 7.037 -13.066 -18.461 1.00 86.50 85 GLU A O 1
ATOM 690 N N . LYS A 1 86 ? 6.666 -13.492 -20.633 1.00 90.56 86 LYS A N 1
ATOM 691 C CA . LYS A 1 86 ? 8.082 -13.678 -20.979 1.00 90.56 86 LYS A CA 1
ATOM 692 C C . LYS A 1 86 ? 8.918 -12.412 -20.795 1.00 90.56 86 LYS A C 1
ATOM 694 O O . LYS A 1 86 ? 10.044 -12.501 -20.311 1.00 90.56 86 LYS A O 1
ATOM 699 N N . LEU A 1 87 ? 8.391 -11.237 -21.146 1.00 91.12 87 LEU A N 1
ATOM 700 C CA . LEU A 1 87 ? 9.070 -9.956 -20.914 1.00 91.12 87 LEU A CA 1
ATOM 701 C C . LEU A 1 87 ? 9.257 -9.695 -19.416 1.00 91.12 87 LEU A C 1
ATOM 703 O O . LEU A 1 87 ? 10.319 -9.238 -18.996 1.00 91.12 87 LEU A O 1
ATOM 707 N N . MET A 1 88 ? 8.258 -10.020 -18.598 1.00 86.12 88 MET A N 1
ATOM 708 C CA . MET A 1 88 ? 8.337 -9.876 -17.144 1.00 86.12 88 MET A CA 1
ATOM 709 C C . MET A 1 88 ? 9.364 -10.838 -16.538 1.00 86.12 88 MET A C 1
ATOM 711 O O . MET A 1 88 ? 10.189 -10.411 -15.726 1.00 86.12 88 MET A O 1
ATOM 715 N N . LEU A 1 89 ? 9.387 -12.094 -16.997 1.00 85.25 89 LEU A N 1
ATOM 716 C CA . LEU A 1 89 ? 10.397 -13.076 -16.601 1.00 85.25 89 LEU A CA 1
ATOM 717 C C . LEU A 1 89 ? 11.808 -12.627 -17.005 1.00 85.25 89 LEU A C 1
ATOM 719 O O . LEU A 1 89 ? 12.714 -12.616 -16.172 1.00 85.25 89 LEU A O 1
ATOM 723 N N . LEU A 1 90 ? 11.997 -12.177 -18.251 1.00 90.06 90 LEU A N 1
ATOM 724 C CA . LEU A 1 90 ? 13.284 -11.663 -18.723 1.00 90.06 90 LEU A CA 1
ATOM 725 C C . LEU A 1 90 ? 13.747 -10.480 -17.873 1.00 90.06 90 LEU A C 1
ATOM 727 O O . LEU A 1 90 ? 14.893 -10.440 -17.433 1.00 90.06 90 LEU A O 1
ATOM 731 N N . ARG A 1 91 ? 12.852 -9.529 -17.592 1.00 89.06 91 ARG A N 1
ATOM 732 C CA . ARG A 1 91 ? 13.144 -8.358 -16.759 1.00 89.06 91 ARG A CA 1
ATOM 733 C C . ARG A 1 91 ? 13.671 -8.740 -15.374 1.00 89.06 91 ARG A C 1
ATOM 735 O O . ARG A 1 91 ? 14.538 -8.040 -14.844 1.00 89.06 91 ARG A O 1
ATOM 742 N N . TRP A 1 92 ? 13.132 -9.811 -14.795 1.00 85.12 92 TRP A N 1
ATOM 743 C CA . TRP A 1 92 ? 13.571 -10.364 -13.516 1.00 85.12 92 TRP A CA 1
ATOM 744 C C . TRP A 1 92 ? 14.916 -11.094 -13.625 1.00 85.12 92 TRP A C 1
ATOM 746 O O . TRP A 1 92 ? 15.759 -10.935 -12.746 1.00 85.12 92 TRP A O 1
ATOM 756 N N . GLN A 1 93 ? 15.165 -11.812 -14.726 1.00 88.25 93 GLN A N 1
ATOM 757 C CA . GLN A 1 93 ? 16.420 -12.539 -14.962 1.00 88.25 93 GLN A CA 1
ATOM 758 C C . GLN A 1 93 ? 17.596 -11.619 -15.347 1.00 88.25 93 GLN A C 1
ATOM 760 O O . GLN A 1 93 ? 18.735 -11.933 -15.013 1.00 88.25 93 GLN A O 1
ATOM 765 N N . VAL A 1 94 ? 17.354 -10.465 -15.989 1.00 92.06 94 VAL A N 1
ATOM 766 C CA . VAL A 1 94 ? 18.399 -9.552 -16.515 1.00 92.06 94 VAL A CA 1
ATOM 767 C C . VAL A 1 94 ? 19.518 -9.206 -15.525 1.00 92.06 94 VAL A C 1
ATOM 769 O O . VAL A 1 94 ? 20.669 -9.208 -15.955 1.00 92.06 94 VAL A O 1
ATOM 772 N N . PRO A 1 95 ? 19.279 -8.916 -14.231 1.00 90.38 95 PRO A N 1
ATOM 773 C CA . PRO A 1 95 ? 20.364 -8.650 -13.285 1.00 90.38 95 PRO A CA 1
ATOM 774 C C . PRO A 1 95 ? 21.362 -9.807 -13.136 1.00 90.38 95 PRO A C 1
ATOM 776 O O . PRO A 1 95 ? 22.533 -9.547 -12.894 1.00 90.38 95 PRO A O 1
ATOM 779 N N . ASN A 1 96 ? 20.909 -11.051 -13.319 1.00 89.88 96 ASN A N 1
ATOM 780 C CA . ASN A 1 96 ? 21.692 -12.273 -13.105 1.00 89.88 96 ASN A CA 1
ATOM 781 C C . ASN A 1 96 ? 21.941 -13.068 -14.400 1.00 89.88 96 ASN A C 1
ATOM 783 O O . ASN A 1 96 ? 22.453 -14.184 -14.352 1.00 89.88 96 ASN A O 1
ATOM 787 N N . LEU A 1 97 ? 21.544 -12.534 -15.558 1.00 91.00 97 LEU A N 1
ATOM 788 C CA . LEU A 1 97 ? 21.647 -13.233 -16.836 1.00 91.00 97 LEU A CA 1
ATOM 789 C C . LEU A 1 97 ? 23.127 -13.337 -17.270 1.00 91.00 97 LEU A C 1
ATOM 791 O O . LEU A 1 97 ? 23.800 -12.304 -17.289 1.00 91.00 97 LEU A O 1
ATOM 795 N N . PRO A 1 98 ? 23.657 -14.515 -17.644 1.00 91.69 98 PRO A N 1
ATOM 796 C CA . PRO A 1 98 ? 25.021 -14.616 -18.170 1.00 91.69 98 PRO A CA 1
ATOM 797 C C . PRO A 1 98 ? 25.248 -13.659 -19.350 1.00 91.69 98 PRO A C 1
ATOM 799 O O . PRO A 1 98 ? 24.328 -13.401 -20.130 1.00 91.69 98 PRO A O 1
ATOM 802 N N . GLU A 1 99 ? 26.443 -13.080 -19.467 1.00 90.81 99 GLU A N 1
ATOM 803 C CA . GLU A 1 99 ? 26.721 -12.046 -20.474 1.00 90.81 99 GLU A CA 1
ATOM 804 C C . GLU A 1 99 ? 26.563 -12.585 -21.904 1.00 90.81 99 GLU A C 1
ATOM 806 O O . GLU A 1 99 ? 26.051 -11.890 -22.781 1.00 90.81 99 GLU A O 1
ATOM 811 N N . GLU A 1 100 ? 26.926 -13.847 -22.123 1.00 90.62 100 GLU A N 1
ATOM 812 C CA . GLU A 1 100 ? 26.769 -14.585 -23.375 1.00 90.62 100 GLU A CA 1
ATOM 813 C C . GLU A 1 100 ? 25.302 -14.777 -23.800 1.00 90.62 100 GLU A C 1
ATOM 815 O O . GLU A 1 100 ? 25.023 -15.069 -24.962 1.00 90.62 100 GLU A O 1
ATOM 820 N N . HIS A 1 101 ? 24.349 -14.595 -22.880 1.00 90.56 101 HIS A N 1
ATOM 821 C CA . HIS A 1 101 ? 22.914 -14.638 -23.171 1.00 90.56 101 HIS A CA 1
ATOM 822 C C . HIS A 1 101 ? 22.337 -13.261 -23.532 1.00 90.56 101 HIS A C 1
ATOM 824 O O . HIS A 1 101 ? 21.168 -13.177 -23.910 1.00 90.56 101 HIS A O 1
ATOM 830 N N . ILE A 1 102 ? 23.130 -12.188 -23.432 1.00 92.50 102 ILE A N 1
ATOM 831 C CA . ILE A 1 102 ? 22.762 -10.846 -23.887 1.00 92.50 102 ILE A CA 1
ATOM 832 C C . ILE A 1 102 ? 23.319 -10.664 -25.307 1.00 92.50 102 ILE A C 1
ATOM 834 O O . ILE A 1 102 ? 24.541 -10.586 -25.467 1.00 92.50 102 ILE A O 1
ATOM 838 N N . PRO A 1 103 ? 22.467 -10.564 -26.345 1.00 90.44 103 PRO A N 1
ATOM 839 C CA . PRO A 1 103 ? 22.934 -10.389 -27.717 1.00 90.44 103 PRO A CA 1
ATOM 840 C C . PRO A 1 103 ? 23.831 -9.155 -27.844 1.00 90.44 103 PRO A C 1
ATOM 842 O O . PRO A 1 103 ? 23.467 -8.060 -27.405 1.00 90.44 103 PRO A O 1
ATOM 845 N N . SER A 1 104 ? 25.013 -9.333 -28.436 1.00 92.00 104 SER A N 1
ATOM 846 C CA . SER A 1 104 ? 26.035 -8.286 -28.560 1.00 92.00 104 SER A CA 1
ATOM 847 C C . SER A 1 104 ? 25.518 -7.023 -29.250 1.00 92.00 104 SER A C 1
ATOM 849 O O . SER A 1 104 ? 25.844 -5.914 -28.841 1.00 92.00 104 SER A O 1
ATOM 851 N N . GLU A 1 105 ? 24.664 -7.203 -30.251 1.00 90.19 105 GLU A N 1
ATOM 852 C CA . GLU A 1 105 ? 24.037 -6.173 -31.071 1.00 90.19 105 GLU A CA 1
ATOM 853 C C . GLU A 1 105 ? 22.952 -5.377 -30.329 1.00 90.19 105 GLU A C 1
ATOM 855 O O . GLU A 1 105 ? 22.550 -4.312 -30.789 1.00 90.19 105 GLU A O 1
ATOM 860 N N . LEU A 1 106 ? 22.497 -5.864 -29.169 1.00 89.69 106 LEU A N 1
ATOM 861 C CA . LEU A 1 106 ? 21.488 -5.205 -28.334 1.00 89.69 106 LEU A CA 1
ATOM 862 C C . LEU A 1 106 ? 22.086 -4.570 -27.076 1.00 89.69 106 LEU A C 1
ATOM 864 O O . LEU A 1 106 ? 21.368 -3.872 -26.348 1.00 89.69 106 LEU A O 1
ATOM 868 N N . LYS A 1 107 ? 23.390 -4.764 -26.827 1.00 91.81 107 LYS A N 1
ATOM 869 C CA . LYS A 1 107 ? 24.100 -4.058 -25.759 1.00 91.81 107 LYS A CA 1
ATOM 870 C C . LYS A 1 107 ? 24.040 -2.546 -26.035 1.00 91.81 107 LYS A C 1
ATOM 872 O O . LYS A 1 107 ? 24.347 -2.123 -27.150 1.00 91.81 107 LYS A O 1
ATOM 877 N N . PRO A 1 108 ? 23.639 -1.721 -25.051 1.00 91.50 108 PRO A N 1
ATOM 878 C CA . PRO A 1 108 ? 23.628 -0.272 -25.197 1.00 91.50 108 PRO A CA 1
ATOM 879 C C . PRO A 1 108 ? 25.018 0.226 -25.580 1.00 91.50 108 PRO A C 1
ATOM 881 O O . PRO A 1 108 ? 26.013 -0.134 -24.945 1.00 91.50 108 PRO A O 1
ATOM 884 N N . ALA A 1 109 ? 25.089 1.068 -26.604 1.00 93.62 109 ALA A N 1
ATOM 885 C CA . ALA A 1 109 ? 26.346 1.693 -26.981 1.00 93.62 109 ALA A CA 1
ATOM 886 C C . ALA A 1 109 ? 26.798 2.680 -25.886 1.00 93.62 109 ALA A C 1
ATOM 888 O O . ALA A 1 109 ? 25.980 3.233 -25.147 1.00 93.62 109 ALA A O 1
ATOM 889 N N . THR A 1 110 ? 28.105 2.935 -25.771 1.00 91.06 110 THR A N 1
ATOM 890 C CA . THR A 1 110 ? 28.659 3.813 -24.722 1.00 91.06 110 THR A CA 1
ATOM 891 C C . THR A 1 110 ? 28.006 5.197 -24.710 1.00 91.06 110 THR A C 1
ATOM 893 O O . THR A 1 110 ? 27.716 5.736 -23.645 1.00 91.06 110 THR A O 1
ATOM 896 N N . ASN A 1 111 ? 27.717 5.764 -25.882 1.00 92.81 111 ASN A N 1
ATOM 897 C CA . ASN A 1 111 ? 27.017 7.044 -26.008 1.00 92.81 111 ASN A CA 1
ATOM 898 C C . ASN A 1 111 ? 25.586 6.997 -25.445 1.00 92.81 111 ASN A C 1
ATOM 900 O O . ASN A 1 111 ? 25.154 7.960 -24.818 1.00 92.81 111 ASN A O 1
ATOM 904 N N . GLU A 1 112 ? 24.867 5.887 -25.608 1.00 92.81 112 GLU A N 1
ATOM 905 C CA . GLU A 1 112 ? 23.554 5.696 -24.994 1.00 92.81 112 GLU A CA 1
ATOM 906 C C . GLU A 1 112 ? 23.670 5.620 -23.469 1.00 92.81 112 GLU A C 1
ATOM 908 O O . GLU A 1 112 ? 22.933 6.318 -22.767 1.00 92.81 112 GLU A O 1
ATOM 913 N N . ILE A 1 113 ? 24.635 4.848 -22.950 1.00 92.56 113 ILE A N 1
ATOM 914 C CA . ILE A 1 113 ? 24.895 4.771 -21.505 1.00 92.56 113 ILE A CA 1
ATOM 915 C C . ILE A 1 113 ? 25.154 6.169 -20.942 1.00 92.56 113 ILE A C 1
ATOM 917 O O . ILE A 1 113 ? 24.555 6.542 -19.936 1.00 92.56 113 ILE A O 1
ATOM 921 N N . LEU A 1 114 ? 25.989 6.963 -21.613 1.00 91.25 114 LEU A N 1
ATOM 922 C CA . LEU A 1 114 ? 26.308 8.331 -21.205 1.00 91.25 114 LEU A CA 1
ATOM 923 C C . LEU A 1 114 ? 25.136 9.303 -21.368 1.00 91.25 114 LEU A C 1
ATOM 925 O O . LEU A 1 114 ? 25.031 10.243 -20.587 1.00 91.25 114 LEU A O 1
ATOM 929 N N . SER A 1 115 ? 24.230 9.076 -22.321 1.00 92.81 115 SER A N 1
ATOM 930 C CA . SER A 1 115 ? 23.023 9.901 -22.459 1.00 92.81 115 SER A CA 1
ATOM 931 C C . SER A 1 115 ? 22.063 9.728 -21.277 1.00 92.81 115 SER A C 1
ATOM 933 O O . SER A 1 115 ? 21.432 10.689 -20.844 1.00 92.81 115 SER A O 1
ATOM 935 N N . ILE A 1 116 ? 21.990 8.516 -20.714 1.00 90.06 116 ILE A N 1
ATOM 936 C CA . ILE A 1 116 ? 21.126 8.194 -19.570 1.00 90.06 116 ILE A CA 1
ATOM 937 C C . ILE A 1 116 ? 21.854 8.472 -18.245 1.00 90.06 116 ILE A C 1
ATOM 939 O O . ILE A 1 116 ? 21.243 8.929 -17.279 1.00 90.06 116 ILE A O 1
ATOM 943 N N . TYR A 1 117 ? 23.165 8.225 -18.202 1.00 91.06 117 TYR A N 1
ATOM 944 C CA . TYR A 1 117 ? 24.019 8.351 -17.022 1.00 91.06 117 TYR A CA 1
ATOM 945 C C . TYR A 1 117 ? 25.251 9.224 -17.315 1.00 91.06 117 TYR A C 1
ATOM 947 O O . TYR A 1 117 ? 26.380 8.729 -17.299 1.00 91.06 117 TYR A O 1
ATOM 955 N N . PRO A 1 118 ? 25.087 10.542 -17.521 1.00 88.56 118 PRO A N 1
ATOM 956 C CA . PRO A 1 118 ? 26.187 11.422 -17.934 1.00 88.56 118 PRO A CA 1
ATOM 957 C C . PRO A 1 118 ? 27.345 11.474 -16.928 1.00 88.56 118 PRO A C 1
ATOM 959 O O . PRO A 1 118 ? 28.502 11.647 -17.303 1.00 88.56 118 PRO A O 1
ATOM 962 N N . ARG A 1 119 ? 27.066 11.237 -15.639 1.00 91.44 119 ARG A N 1
ATOM 963 C CA . ARG A 1 119 ? 28.090 11.167 -14.580 1.00 91.44 119 ARG A CA 1
ATOM 964 C C . ARG A 1 119 ? 28.946 9.893 -14.623 1.00 91.44 119 ARG A C 1
ATOM 966 O O . ARG A 1 119 ? 29.945 9.821 -13.914 1.00 91.44 119 ARG A O 1
ATOM 973 N N . ALA A 1 120 ? 28.584 8.896 -15.431 1.00 90.12 120 ALA A N 1
ATOM 974 C CA . ALA A 1 120 ? 29.307 7.629 -15.510 1.00 90.12 120 ALA A CA 1
ATOM 975 C C . ALA A 1 120 ? 30.587 7.695 -16.364 1.00 90.12 120 ALA A C 1
ATOM 977 O O . ALA A 1 120 ? 31.361 6.743 -16.334 1.00 90.12 120 ALA A O 1
ATOM 978 N N . ASN A 1 121 ? 30.854 8.796 -17.083 1.00 88.69 121 ASN A N 1
ATOM 979 C CA . ASN A 1 121 ? 31.970 8.894 -18.038 1.00 88.69 121 ASN A CA 1
ATOM 980 C C . ASN A 1 121 ? 33.334 8.511 -17.447 1.00 88.69 121 ASN A C 1
ATOM 982 O O . ASN A 1 121 ? 34.064 7.712 -18.025 1.00 88.69 121 ASN A O 1
ATOM 986 N N . ASN A 1 122 ? 33.637 9.003 -16.245 1.00 86.81 122 ASN A N 1
ATOM 987 C CA . ASN A 1 122 ? 34.907 8.712 -15.575 1.00 86.81 122 ASN A CA 1
ATOM 988 C C . ASN A 1 122 ? 34.977 7.285 -15.003 1.00 86.81 122 ASN A C 1
ATOM 990 O O . ASN A 1 122 ? 36.062 6.804 -14.702 1.00 86.81 122 ASN A O 1
ATOM 994 N N . LEU A 1 123 ? 33.832 6.620 -14.822 1.00 85.12 123 LEU A N 1
ATOM 995 C CA . LEU A 1 123 ? 33.743 5.291 -14.211 1.00 85.12 123 LEU A CA 1
ATOM 996 C C . LEU A 1 123 ? 33.749 4.172 -15.254 1.00 85.12 123 LEU A C 1
ATOM 998 O O . LEU A 1 123 ? 34.296 3.105 -14.988 1.00 85.12 123 LEU A O 1
ATOM 1002 N N . LEU A 1 124 ? 33.177 4.420 -16.437 1.00 85.38 124 LEU A N 1
ATOM 1003 C CA . LEU A 1 124 ? 33.094 3.433 -17.516 1.00 85.38 124 LEU A CA 1
ATOM 1004 C C . LEU A 1 124 ? 34.474 2.990 -18.011 1.00 85.38 124 LEU A C 1
ATOM 1006 O O . LEU A 1 124 ? 34.657 1.820 -18.319 1.00 85.38 124 LEU A O 1
ATOM 1010 N N . SER A 1 125 ? 35.455 3.895 -18.041 1.00 79.69 125 SER A N 1
ATOM 1011 C CA . SER A 1 125 ? 36.828 3.569 -18.450 1.00 79.69 125 SER A CA 1
ATOM 1012 C C . SER A 1 125 ? 37.644 2.859 -17.366 1.00 79.69 125 SER A C 1
ATOM 1014 O O . SER A 1 125 ? 38.683 2.283 -17.673 1.00 79.69 125 SER A O 1
ATOM 1016 N N . GLN A 1 126 ? 37.199 2.900 -16.107 1.00 83.88 126 GLN A N 1
ATOM 1017 C CA . GLN A 1 126 ? 37.980 2.422 -14.962 1.00 83.88 126 GLN A CA 1
ATOM 1018 C C . GLN A 1 126 ? 37.483 1.088 -14.397 1.00 83.88 126 GLN A C 1
ATOM 1020 O O . GLN A 1 126 ? 38.249 0.409 -13.716 1.00 83.88 126 GLN A O 1
ATOM 1025 N N . LYS A 1 127 ? 36.209 0.728 -14.615 1.00 92.12 127 LYS A N 1
ATOM 1026 C CA . LYS A 1 127 ? 35.554 -0.390 -13.916 1.00 92.12 127 LYS A CA 1
ATOM 1027 C C . LYS A 1 127 ? 34.562 -1.146 -14.812 1.00 92.12 127 LYS A C 1
ATOM 1029 O O . LYS A 1 127 ? 33.414 -0.706 -14.935 1.00 92.12 127 LYS A O 1
ATOM 1034 N N . PRO A 1 128 ? 34.951 -2.299 -15.390 1.00 89.00 128 PRO A N 1
ATOM 1035 C CA . PRO A 1 128 ? 34.057 -3.142 -16.186 1.00 89.00 128 PRO A CA 1
ATOM 1036 C C . PRO A 1 128 ? 32.761 -3.521 -15.453 1.00 89.00 128 PRO A C 1
ATOM 1038 O O . PRO A 1 128 ? 31.694 -3.535 -16.068 1.00 89.00 128 PRO A O 1
ATOM 1041 N N . GLU A 1 129 ? 32.803 -3.719 -14.126 1.00 91.81 129 GLU A N 1
ATOM 1042 C CA . GLU A 1 129 ? 31.596 -4.024 -13.344 1.00 91.81 129 GLU A CA 1
ATOM 1043 C C . GLU A 1 129 ? 30.555 -2.890 -13.353 1.00 91.81 129 GLU A C 1
ATOM 1045 O O . GLU A 1 129 ? 29.350 -3.135 -13.269 1.00 91.81 129 GLU A O 1
ATOM 1050 N N . VAL A 1 130 ? 30.995 -1.632 -13.484 1.00 91.06 130 VAL A N 1
ATOM 1051 C CA . VAL A 1 130 ? 30.087 -0.481 -13.576 1.00 91.06 130 VAL A CA 1
ATOM 1052 C C . VAL A 1 130 ? 29.402 -0.467 -14.939 1.00 91.06 130 VAL A C 1
ATOM 1054 O O . VAL A 1 130 ? 28.199 -0.214 -15.010 1.00 91.06 130 VAL A O 1
ATOM 1057 N N . GLN A 1 131 ? 30.136 -0.776 -16.010 1.00 89.50 131 GLN A N 1
ATOM 1058 C CA . GLN A 1 131 ? 29.578 -0.851 -17.358 1.00 89.50 131 GLN A CA 1
ATOM 1059 C C . GLN A 1 131 ? 28.533 -1.966 -17.481 1.00 89.50 131 GLN A C 1
ATOM 1061 O O . GLN A 1 131 ? 27.457 -1.715 -18.030 1.00 89.50 131 GLN A O 1
ATOM 1066 N N . ASP A 1 132 ? 28.799 -3.157 -16.937 1.00 91.38 132 ASP A N 1
ATOM 1067 C CA . ASP A 1 132 ? 27.834 -4.266 -16.919 1.00 91.38 132 ASP A CA 1
ATOM 1068 C C . ASP A 1 132 ? 26.565 -3.887 -16.137 1.00 91.38 132 ASP A C 1
ATOM 1070 O O . ASP A 1 132 ? 25.449 -3.990 -16.654 1.00 91.38 132 ASP A O 1
ATOM 1074 N N . LYS A 1 133 ? 26.718 -3.313 -14.936 1.00 93.44 133 LYS A N 1
ATOM 1075 C CA . LYS A 1 133 ? 25.582 -2.859 -14.121 1.00 93.44 133 LYS A CA 1
ATOM 1076 C C . LYS A 1 133 ? 24.717 -1.822 -14.845 1.00 93.44 133 LYS A C 1
ATOM 1078 O O . LYS A 1 133 ? 23.488 -1.909 -14.802 1.00 93.44 133 LYS A O 1
ATOM 1083 N N . LEU A 1 134 ? 25.335 -0.837 -15.501 1.00 93.62 134 LEU A N 1
ATOM 1084 C CA . LEU A 1 134 ? 24.616 0.190 -16.262 1.00 93.62 134 LEU A CA 1
ATOM 1085 C C . LEU A 1 134 ? 23.946 -0.398 -17.510 1.00 93.62 134 LEU A C 1
ATOM 1087 O O . LEU A 1 134 ? 22.785 -0.089 -17.776 1.00 93.62 134 LEU A O 1
ATOM 1091 N N . THR A 1 135 ? 24.631 -1.302 -18.213 1.00 92.88 135 THR A N 1
ATOM 1092 C CA . THR A 1 135 ? 24.087 -2.050 -19.356 1.00 92.88 135 THR A CA 1
ATOM 1093 C C . THR A 1 135 ? 22.821 -2.805 -18.956 1.00 92.88 135 THR A C 1
ATOM 1095 O O . THR A 1 135 ? 21.765 -2.609 -19.560 1.00 92.88 135 THR A O 1
ATOM 1098 N N . ARG A 1 136 ? 22.877 -3.591 -17.875 1.00 94.25 136 ARG A N 1
ATOM 1099 C CA . ARG A 1 136 ? 21.717 -4.313 -17.328 1.00 94.25 136 ARG A CA 1
ATOM 1100 C C . ARG A 1 136 ? 20.607 -3.371 -16.878 1.00 94.25 136 ARG A C 1
ATOM 1102 O O . ARG A 1 136 ? 19.434 -3.677 -17.079 1.00 94.25 136 ARG A O 1
ATOM 1109 N N . GLY A 1 137 ? 20.952 -2.213 -16.313 1.00 92.88 137 GLY A N 1
ATOM 1110 C CA . GLY A 1 137 ? 19.990 -1.170 -15.950 1.00 92.88 137 GLY A CA 1
ATOM 1111 C C . GLY A 1 137 ? 19.192 -0.648 -17.150 1.00 92.88 137 GLY A C 1
ATOM 1112 O O . GLY A 1 137 ? 17.964 -0.564 -17.086 1.00 92.88 137 GLY A O 1
ATOM 1113 N N . ILE A 1 138 ? 19.868 -0.359 -18.265 1.00 93.38 138 ILE A N 1
ATOM 1114 C CA . ILE A 1 138 ? 19.233 0.116 -19.506 1.00 93.38 138 ILE A CA 1
ATOM 1115 C C . ILE A 1 138 ? 18.394 -0.986 -20.146 1.00 93.38 138 ILE A C 1
ATOM 1117 O O . ILE A 1 138 ? 17.247 -0.741 -20.515 1.00 93.38 138 ILE A O 1
ATOM 1121 N N . LEU A 1 139 ? 18.922 -2.210 -20.226 1.00 93.44 139 LEU A N 1
ATOM 1122 C CA . LEU A 1 139 ? 18.180 -3.364 -20.735 1.00 93.44 139 LEU A CA 1
ATOM 1123 C C . LEU A 1 139 ? 16.902 -3.605 -19.924 1.00 93.44 139 LEU A C 1
ATOM 1125 O O . LEU A 1 139 ? 15.819 -3.716 -20.496 1.00 93.44 139 LEU A O 1
ATOM 1129 N N . LYS A 1 140 ? 16.995 -3.578 -18.589 1.00 92.19 140 LYS A N 1
ATOM 1130 C CA . LYS A 1 140 ? 15.836 -3.686 -17.694 1.00 92.19 140 LYS A CA 1
ATOM 1131 C C . LYS A 1 140 ? 14.805 -2.580 -17.950 1.00 92.19 140 LYS A C 1
ATOM 1133 O O . LYS A 1 140 ? 13.606 -2.852 -17.885 1.00 92.19 140 LYS A O 1
ATOM 1138 N N . LYS A 1 141 ? 15.250 -1.352 -18.249 1.00 91.81 141 LYS A N 1
ATOM 1139 C CA . LYS A 1 141 ? 14.369 -0.229 -18.611 1.00 91.81 141 LYS A CA 1
ATOM 1140 C C . LYS A 1 141 ? 13.660 -0.474 -19.947 1.00 91.81 141 LYS A C 1
ATOM 1142 O O . LYS A 1 141 ? 12.443 -0.350 -19.985 1.00 91.81 141 LYS A O 1
ATOM 1147 N N . ARG A 1 142 ? 14.386 -0.878 -20.998 1.00 93.62 142 ARG A N 1
ATOM 1148 C CA . ARG A 1 142 ? 13.814 -1.204 -22.322 1.00 93.62 142 ARG A CA 1
ATOM 1149 C C . ARG A 1 142 ? 12.766 -2.312 -22.233 1.00 93.62 142 ARG A C 1
ATOM 1151 O O . ARG A 1 142 ? 11.654 -2.136 -22.717 1.00 93.62 142 ARG A O 1
ATOM 1158 N N . ILE A 1 143 ? 13.089 -3.409 -21.544 1.00 93.31 143 ILE A N 1
ATOM 1159 C CA . ILE A 1 143 ? 12.149 -4.518 -21.325 1.00 93.31 143 ILE A CA 1
ATOM 1160 C C . ILE A 1 143 ? 10.925 -4.045 -20.535 1.00 93.31 143 ILE A C 1
ATOM 1162 O O . ILE A 1 143 ? 9.806 -4.416 -20.868 1.00 93.31 143 ILE A O 1
ATOM 1166 N N . GLY A 1 144 ? 11.119 -3.202 -19.514 1.00 91.50 144 GLY A N 1
ATOM 1167 C CA . GLY A 1 144 ? 10.015 -2.601 -18.764 1.00 91.50 144 GLY A CA 1
ATOM 1168 C C . GLY A 1 144 ? 9.082 -1.772 -19.651 1.00 91.50 144 GLY A C 1
ATOM 1169 O O . GLY A 1 144 ? 7.873 -1.964 -19.598 1.00 91.50 144 GLY A O 1
ATOM 1170 N N . SER A 1 145 ? 9.636 -0.908 -20.506 1.00 93.75 145 SER A N 1
ATOM 1171 C CA . SER A 1 145 ? 8.856 -0.117 -21.467 1.00 93.75 145 SER A CA 1
ATOM 1172 C C . SER A 1 145 ? 8.127 -0.991 -22.489 1.00 93.75 145 SER A C 1
ATOM 1174 O O . SER A 1 145 ? 6.971 -0.722 -22.802 1.00 93.75 145 SER A O 1
ATOM 1176 N N . ALA A 1 146 ? 8.766 -2.059 -22.974 1.00 95.00 146 ALA A N 1
ATOM 1177 C CA . ALA A 1 146 ? 8.129 -3.023 -23.863 1.00 95.00 146 ALA A CA 1
ATOM 1178 C C . ALA A 1 146 ? 6.964 -3.743 -23.167 1.00 95.00 146 ALA A C 1
ATOM 1180 O O . ALA A 1 146 ? 5.870 -3.798 -23.719 1.00 95.00 146 ALA A O 1
ATOM 1181 N N . ALA A 1 147 ? 7.163 -4.235 -21.940 1.00 93.50 147 ALA A N 1
ATOM 1182 C CA . ALA A 1 147 ? 6.113 -4.879 -21.151 1.00 93.50 147 ALA A CA 1
ATOM 1183 C C . ALA A 1 147 ? 4.923 -3.936 -20.910 1.00 93.50 147 ALA A C 1
ATOM 1185 O O . ALA A 1 147 ? 3.779 -4.337 -21.100 1.00 93.50 147 ALA A O 1
ATOM 1186 N N . GLU A 1 148 ? 5.184 -2.671 -20.571 1.00 94.56 148 GLU A N 1
ATOM 1187 C CA . GLU A 1 148 ? 4.140 -1.656 -20.402 1.00 94.56 148 GLU A CA 1
ATOM 1188 C C . GLU A 1 148 ? 3.368 -1.399 -21.701 1.00 94.56 148 GLU A C 1
ATOM 1190 O O . GLU A 1 148 ? 2.142 -1.309 -21.684 1.00 94.56 148 GLU A O 1
ATOM 1195 N N . ALA A 1 149 ? 4.055 -1.345 -22.843 1.00 94.88 149 ALA A N 1
ATOM 1196 C CA . ALA A 1 149 ? 3.406 -1.167 -24.135 1.00 94.88 149 ALA A CA 1
ATOM 1197 C C . ALA A 1 149 ? 2.546 -2.387 -24.528 1.00 94.88 149 ALA A C 1
ATOM 1199 O O . ALA A 1 149 ? 1.423 -2.207 -25.005 1.00 94.88 149 ALA A O 1
ATOM 1200 N N . VAL A 1 150 ? 3.011 -3.619 -24.264 1.00 95.06 150 VAL A N 1
ATOM 1201 C CA . VAL A 1 150 ? 2.199 -4.839 -24.452 1.00 95.06 150 VAL A CA 1
ATOM 1202 C C . VAL A 1 150 ? 0.971 -4.822 -23.538 1.00 95.06 150 VAL A C 1
ATOM 1204 O O . VAL A 1 150 ? -0.143 -5.039 -24.016 1.00 95.06 150 VAL A O 1
ATOM 1207 N N . ALA A 1 151 ? 1.150 -4.514 -22.251 1.00 94.81 151 ALA A N 1
ATOM 1208 C CA . ALA A 1 151 ? 0.064 -4.408 -21.279 1.00 94.81 151 ALA A CA 1
ATOM 1209 C C . ALA A 1 151 ? -0.957 -3.330 -21.682 1.00 94.81 151 ALA A C 1
ATOM 1211 O O . ALA A 1 151 ? -2.154 -3.593 -21.697 1.00 94.81 151 ALA A O 1
ATOM 1212 N N . SER A 1 152 ? -0.503 -2.149 -22.108 1.00 95.44 152 SER A N 1
ATOM 1213 C CA . SER A 1 152 ? -1.369 -1.065 -22.595 1.00 95.44 152 SER A CA 1
ATOM 1214 C C . SER A 1 152 ? -2.165 -1.468 -23.836 1.00 95.44 152 SER A C 1
ATOM 1216 O O . SER A 1 152 ? -3.349 -1.150 -23.968 1.00 95.44 152 SER A O 1
ATOM 1218 N N . HIS A 1 153 ? -1.536 -2.183 -24.771 1.00 95.62 153 HIS A N 1
ATOM 1219 C CA . HIS A 1 153 ? -2.225 -2.694 -25.951 1.00 95.62 153 HIS A CA 1
ATOM 1220 C C . HIS A 1 153 ? -3.280 -3.746 -25.568 1.00 95.62 153 HIS A C 1
ATOM 1222 O O . HIS A 1 153 ? -4.398 -3.697 -26.081 1.00 95.62 153 HIS A O 1
ATOM 1228 N N . LEU A 1 154 ? -2.967 -4.657 -24.639 1.00 94.25 154 LEU A N 1
ATOM 1229 C CA . LEU A 1 154 ? -3.923 -5.629 -24.095 1.00 94.25 154 LEU A CA 1
ATOM 1230 C C . LEU A 1 154 ? -5.107 -4.942 -23.405 1.00 94.25 154 LEU A C 1
ATOM 1232 O O . LEU A 1 154 ? -6.252 -5.214 -23.759 1.00 94.25 154 LEU A O 1
ATOM 1236 N N . GLY A 1 155 ? -4.845 -3.980 -22.520 1.00 95.38 155 GLY A N 1
ATOM 1237 C CA . GLY A 1 155 ? -5.877 -3.204 -21.831 1.00 95.38 155 GLY A CA 1
ATOM 1238 C C . GLY A 1 155 ? -6.843 -2.491 -22.784 1.00 95.38 155 GLY A C 1
ATOM 1239 O O . GLY A 1 155 ? -8.030 -2.392 -22.491 1.00 95.38 155 GLY A O 1
ATOM 1240 N N . ARG A 1 156 ? -6.362 -2.045 -23.955 1.00 95.38 156 ARG A N 1
ATOM 1241 C CA . ARG A 1 156 ? -7.183 -1.372 -24.981 1.00 95.38 156 ARG A CA 1
ATOM 1242 C C . ARG A 1 156 ? -7.955 -2.311 -25.908 1.00 95.38 156 ARG A C 1
ATOM 1244 O O . ARG A 1 156 ? -8.977 -1.897 -26.444 1.00 95.38 156 ARG A O 1
ATOM 1251 N N . THR A 1 157 ? -7.425 -3.502 -26.188 1.00 95.25 157 THR A N 1
ATOM 1252 C CA . THR A 1 157 ? -7.920 -4.356 -27.288 1.00 95.25 157 THR A CA 1
ATOM 1253 C C . THR A 1 157 ? -8.632 -5.620 -26.829 1.00 95.25 157 THR A C 1
ATOM 1255 O O . THR A 1 157 ? -9.424 -6.162 -27.596 1.00 95.25 157 THR A O 1
ATOM 1258 N N . ALA A 1 158 ? -8.366 -6.086 -25.610 1.00 94.81 158 ALA A N 1
ATOM 1259 C CA . ALA A 1 158 ? -9.030 -7.254 -25.055 1.00 94.81 158 ALA A CA 1
ATOM 1260 C C . ALA A 1 158 ? -10.456 -6.921 -24.592 1.00 94.81 158 ALA A C 1
ATOM 1262 O O . ALA A 1 158 ? -10.771 -5.803 -24.181 1.00 94.81 158 ALA A O 1
ATOM 1263 N N . THR A 1 159 ? -11.326 -7.919 -24.673 1.00 96.38 159 THR A N 1
ATOM 1264 C CA . THR A 1 159 ? -12.686 -7.868 -24.136 1.00 96.38 159 THR A CA 1
ATOM 1265 C C . THR A 1 159 ? -12.678 -7.918 -22.601 1.00 96.38 159 THR A C 1
ATOM 1267 O O . THR A 1 159 ? -11.738 -8.456 -22.012 1.00 96.38 159 THR A O 1
ATOM 1270 N N . PRO A 1 160 ? -13.752 -7.468 -21.925 1.00 96.94 160 PRO A N 1
ATOM 1271 C CA . PRO A 1 160 ? -13.872 -7.586 -20.469 1.00 96.94 160 PRO A CA 1
ATOM 1272 C C . PRO A 1 160 ? -13.647 -8.999 -19.913 1.00 96.94 160 PRO A C 1
ATOM 1274 O O . PRO A 1 160 ? -13.051 -9.176 -18.852 1.00 96.94 160 PRO A O 1
ATOM 1277 N N . GLN A 1 161 ? -14.096 -10.026 -20.640 1.00 96.31 161 GLN A N 1
ATOM 1278 C CA . GLN A 1 161 ? -13.898 -11.416 -20.236 1.00 96.31 161 GLN A CA 1
ATOM 1279 C C . GLN A 1 161 ? -12.429 -11.843 -20.376 1.00 96.31 161 GLN A C 1
ATOM 1281 O O . GLN A 1 161 ? -11.895 -12.493 -19.479 1.00 96.31 161 GLN A O 1
ATOM 1286 N N . GLU A 1 162 ? -11.750 -11.436 -21.453 1.00 95.12 162 GLU A N 1
ATOM 1287 C CA . GLU A 1 162 ? -10.309 -11.666 -21.613 1.00 95.12 162 GLU A CA 1
ATOM 1288 C C . GLU A 1 162 ? -9.492 -10.926 -20.544 1.00 95.12 162 GLU A C 1
ATOM 1290 O O . GLU A 1 162 ? -8.519 -11.488 -20.043 1.00 95.12 162 GLU A O 1
ATOM 1295 N N . HIS A 1 163 ? -9.891 -9.709 -20.147 1.00 96.50 163 HIS A N 1
ATOM 1296 C CA . HIS A 1 163 ? -9.282 -8.992 -19.018 1.00 96.50 163 HIS A CA 1
ATOM 1297 C C . HIS A 1 163 ? -9.393 -9.791 -17.723 1.00 96.50 163 HIS A C 1
ATOM 1299 O O . HIS A 1 163 ? -8.381 -10.018 -17.066 1.00 96.50 163 HIS A O 1
ATOM 1305 N N . LYS A 1 164 ? -10.591 -10.283 -17.385 1.00 96.75 164 LYS A N 1
ATOM 1306 C CA . LYS A 1 164 ? -10.817 -11.108 -16.190 1.00 96.75 164 LYS A CA 1
ATOM 1307 C C . LYS A 1 164 ? -9.993 -12.397 -16.208 1.00 96.75 164 LYS A C 1
ATOM 1309 O O . LYS A 1 164 ? -9.409 -12.776 -15.195 1.00 96.75 164 LYS A O 1
ATOM 1314 N N . GLU A 1 165 ? -9.948 -13.094 -17.341 1.00 93.62 165 GLU A N 1
ATOM 1315 C CA . GLU A 1 165 ? -9.171 -14.332 -17.490 1.00 93.62 165 GLU A CA 1
ATOM 1316 C C . GLU A 1 165 ? -7.669 -14.089 -17.372 1.00 93.62 165 GLU A C 1
ATOM 1318 O O . GLU A 1 165 ? -6.956 -14.882 -16.757 1.00 93.62 165 GLU A O 1
ATOM 1323 N N . MET A 1 166 ? -7.188 -12.990 -17.946 1.00 92.25 166 MET A N 1
ATOM 1324 C CA . MET A 1 166 ? -5.798 -12.571 -17.842 1.00 92.25 166 MET A CA 1
ATOM 1325 C C . MET A 1 166 ? -5.440 -12.195 -16.406 1.00 92.25 166 MET A C 1
ATOM 1327 O O . MET A 1 166 ? -4.439 -12.678 -15.886 1.00 92.25 166 MET A O 1
ATOM 1331 N N . PHE A 1 167 ? -6.295 -11.415 -15.747 1.00 95.06 167 PHE A N 1
ATOM 1332 C CA . PHE A 1 167 ? -6.156 -11.064 -14.342 1.00 95.06 167 PHE A CA 1
ATOM 1333 C C . PHE A 1 167 ? -6.084 -12.313 -13.461 1.00 95.06 167 PHE A C 1
ATOM 1335 O O . PHE A 1 167 ? -5.133 -12.488 -12.703 1.00 95.06 167 PHE A O 1
ATOM 1342 N N . LYS A 1 168 ? -7.033 -13.244 -13.627 1.00 94.38 168 LYS A N 1
ATOM 1343 C CA . LYS A 1 168 ? -7.038 -14.533 -12.927 1.00 94.38 168 LYS A CA 1
ATOM 1344 C C . LYS A 1 168 ? -5.740 -15.307 -13.147 1.00 94.38 168 LYS A C 1
ATOM 1346 O O . LYS A 1 168 ? -5.171 -15.811 -12.183 1.00 94.38 168 LYS A O 1
ATOM 1351 N N . LEU A 1 169 ? -5.275 -15.394 -14.393 1.00 88.12 169 LEU A N 1
ATOM 1352 C CA . LEU A 1 169 ? -4.036 -16.093 -14.712 1.00 88.12 169 LEU A CA 1
ATOM 1353 C C . LEU A 1 169 ? -2.843 -15.448 -14.002 1.00 88.12 169 LEU A C 1
ATOM 1355 O O . LEU A 1 169 ? -2.048 -16.168 -13.406 1.00 88.12 169 LEU A O 1
ATOM 1359 N N . PHE A 1 170 ? -2.733 -14.117 -14.011 1.00 88.75 170 PHE A N 1
ATOM 1360 C CA . PHE A 1 170 ? -1.677 -13.426 -13.274 1.00 88.75 170 PHE A CA 1
ATOM 1361 C C . PHE A 1 170 ? -1.730 -13.757 -11.784 1.00 88.75 170 PHE A C 1
ATOM 1363 O O . PHE A 1 170 ? -0.708 -14.147 -11.228 1.00 88.75 170 PHE A O 1
ATOM 1370 N N . LEU A 1 171 ? -2.909 -13.705 -11.158 1.00 89.81 171 LEU A N 1
ATOM 1371 C CA . LEU A 1 171 ? -3.073 -14.067 -9.746 1.00 89.81 171 LEU A CA 1
ATOM 1372 C C . LEU A 1 171 ? -2.671 -15.520 -9.443 1.00 89.81 171 LEU A C 1
ATOM 1374 O O . LEU A 1 171 ? -2.157 -15.797 -8.365 1.00 89.81 171 LEU A O 1
ATOM 1378 N N . GLU A 1 172 ? -2.882 -16.452 -10.375 1.00 85.31 172 GLU A N 1
ATOM 1379 C CA . GLU A 1 172 ? -2.446 -17.850 -10.235 1.00 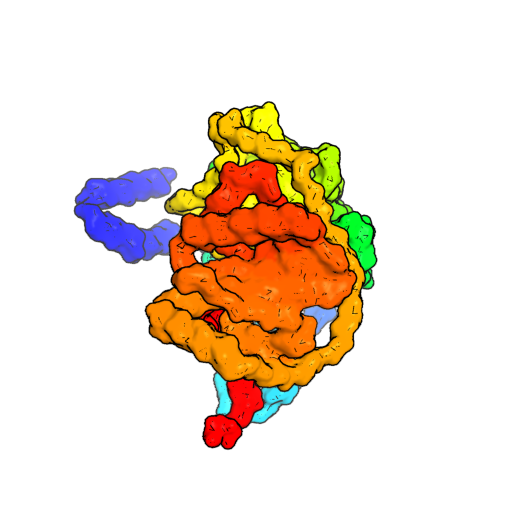85.31 172 GLU A CA 1
ATOM 1380 C C . GLU A 1 172 ? -0.920 -18.022 -10.337 1.00 85.31 172 GLU A C 1
ATOM 1382 O O . GLU A 1 172 ? -0.394 -19.020 -9.845 1.00 85.31 172 GLU A O 1
ATOM 1387 N N . HIS A 1 173 ? -0.218 -17.062 -10.949 1.00 78.44 173 HIS A N 1
ATOM 1388 C CA . HIS A 1 173 ? 1.237 -17.078 -11.158 1.00 78.44 173 HIS A CA 1
ATOM 1389 C C . HIS A 1 173 ? 2.006 -16.130 -10.232 1.00 78.44 173 HIS A C 1
ATOM 1391 O O . HIS A 1 173 ? 3.240 -16.145 -10.243 1.00 78.44 173 HIS A O 1
ATOM 1397 N N . LEU A 1 174 ? 1.310 -15.316 -9.435 1.00 80.56 174 LEU A N 1
ATOM 1398 C CA . LEU A 1 174 ? 1.915 -14.548 -8.353 1.00 80.56 174 LEU A CA 1
ATOM 1399 C C . LEU A 1 174 ? 2.370 -15.521 -7.269 1.00 80.56 174 LEU A C 1
ATOM 1401 O O . LEU A 1 174 ? 1.593 -15.952 -6.421 1.00 80.56 174 LEU A O 1
ATOM 1405 N N . ASP A 1 175 ? 3.636 -15.912 -7.351 1.00 65.06 175 ASP A N 1
ATOM 1406 C CA . ASP A 1 175 ? 4.225 -16.816 -6.380 1.00 65.06 175 ASP A CA 1
ATOM 1407 C C . ASP A 1 175 ? 4.488 -16.104 -5.048 1.00 65.06 175 ASP A C 1
ATOM 1409 O O . ASP A 1 175 ? 4.774 -14.905 -4.995 1.00 65.06 175 ASP A O 1
ATOM 1413 N N . TYR A 1 176 ? 4.455 -16.872 -3.963 1.00 57.28 176 TYR A N 1
ATOM 1414 C CA . TYR A 1 176 ? 4.463 -16.380 -2.580 1.00 57.28 176 TYR A CA 1
ATOM 1415 C C . TYR A 1 176 ?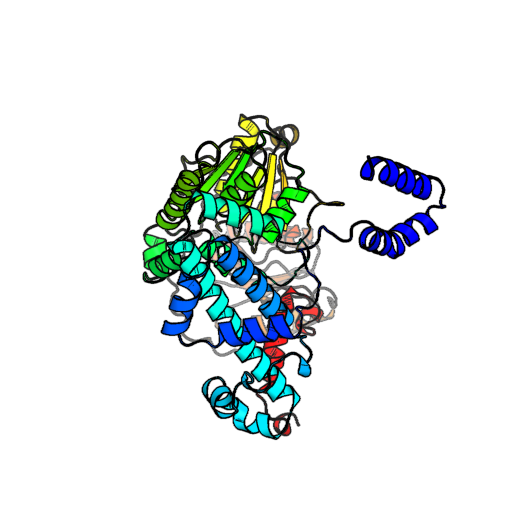 5.815 -15.773 -2.132 1.00 57.28 176 TYR A C 1
ATOM 1417 O O . TYR A 1 176 ? 5.966 -15.407 -0.966 1.00 57.28 176 TYR A O 1
ATOM 1425 N N . HIS A 1 177 ? 6.832 -15.700 -3.004 1.00 48.16 177 HIS A N 1
ATOM 1426 C CA . HIS A 1 177 ? 8.235 -15.687 -2.566 1.00 48.16 177 HIS A CA 1
ATOM 1427 C C . HIS A 1 177 ? 9.152 -14.566 -3.079 1.00 48.16 177 HIS A C 1
ATOM 1429 O O . HIS A 1 177 ? 10.313 -14.555 -2.664 1.00 48.16 177 HIS A O 1
ATOM 1435 N N . ASP A 1 178 ? 8.700 -13.601 -3.890 1.00 52.47 178 ASP A N 1
ATOM 1436 C CA . ASP A 1 178 ? 9.563 -12.453 -4.236 1.00 52.47 178 ASP A CA 1
ATOM 1437 C C . ASP A 1 178 ? 9.366 -11.271 -3.266 1.00 52.47 178 ASP A C 1
ATOM 1439 O O . ASP A 1 178 ? 8.260 -10.762 -3.092 1.00 52.47 178 ASP A O 1
ATOM 1443 N N . GLN A 1 179 ? 10.453 -10.861 -2.601 1.00 54.78 179 GLN A N 1
ATOM 1444 C CA . GLN A 1 179 ? 10.454 -10.133 -1.321 1.00 54.78 179 GLN A CA 1
ATOM 1445 C C . GLN A 1 179 ? 10.664 -8.612 -1.424 1.00 54.78 179 GLN A C 1
ATOM 1447 O O . GLN A 1 179 ? 10.783 -7.948 -0.391 1.00 54.78 179 GLN A O 1
ATOM 1452 N N . SER A 1 180 ? 10.758 -8.023 -2.624 1.00 62.69 180 SER A N 1
ATOM 1453 C CA . SER A 1 180 ? 10.934 -6.565 -2.737 1.00 62.69 180 SER A CA 1
ATOM 1454 C C . SER A 1 180 ? 9.655 -5.852 -3.184 1.00 62.69 180 SER A C 1
ATOM 1456 O O . SER A 1 180 ? 9.199 -6.002 -4.319 1.00 62.69 180 SER A O 1
ATOM 1458 N N . TRP A 1 181 ? 9.114 -5.015 -2.290 1.00 61.75 181 TRP A N 1
ATOM 1459 C CA . TRP A 1 181 ? 7.922 -4.183 -2.512 1.00 61.75 181 TRP A CA 1
ATOM 1460 C C . TRP A 1 181 ? 7.954 -3.443 -3.857 1.00 61.75 181 TRP A C 1
ATOM 1462 O O . TRP A 1 181 ? 6.980 -3.416 -4.600 1.00 61.75 181 TRP A O 1
ATOM 1472 N N . HIS A 1 182 ? 9.109 -2.879 -4.227 1.00 62.03 182 HIS A N 1
ATOM 1473 C CA . HIS A 1 182 ? 9.255 -2.125 -5.474 1.00 62.03 182 HIS A CA 1
ATOM 1474 C C . HIS A 1 182 ? 9.096 -2.973 -6.742 1.00 62.03 182 HIS A C 1
ATOM 1476 O O . HIS A 1 182 ? 8.639 -2.453 -7.761 1.00 62.03 182 HIS A O 1
ATOM 1482 N N . HIS A 1 183 ? 9.500 -4.248 -6.727 1.00 71.19 183 HIS A N 1
ATOM 1483 C CA . HIS A 1 183 ? 9.281 -5.123 -7.883 1.00 71.19 183 HIS A CA 1
ATOM 1484 C C . HIS A 1 183 ? 7.820 -5.537 -7.983 1.00 71.19 183 HIS A C 1
ATOM 1486 O O . HIS A 1 183 ? 7.285 -5.508 -9.090 1.00 71.19 183 HIS A O 1
ATOM 1492 N N . GLN A 1 184 ? 7.181 -5.825 -6.846 1.00 79.38 184 GLN A N 1
ATOM 1493 C CA . GLN A 1 184 ? 5.755 -6.144 -6.783 1.00 79.38 184 GLN A CA 1
ATOM 1494 C C . GLN A 1 184 ? 4.906 -4.975 -7.293 1.00 79.38 184 GLN A C 1
ATOM 1496 O O . GLN A 1 184 ? 4.089 -5.154 -8.182 1.00 79.38 184 GLN A O 1
ATOM 1501 N N . ALA A 1 185 ? 5.189 -3.747 -6.863 1.00 81.69 185 ALA A N 1
ATOM 1502 C CA . ALA A 1 185 ? 4.401 -2.590 -7.271 1.00 81.69 185 ALA A CA 1
ATOM 1503 C C . ALA A 1 185 ? 4.426 -2.330 -8.794 1.00 81.69 185 ALA A C 1
ATOM 1505 O O . ALA A 1 185 ? 3.413 -1.988 -9.398 1.00 81.69 185 ALA A O 1
ATOM 1506 N N . GLN A 1 186 ? 5.577 -2.531 -9.446 1.00 82.88 186 GLN A N 1
ATOM 1507 C CA . GLN A 1 186 ? 5.683 -2.411 -10.906 1.00 82.88 186 GLN A CA 1
ATOM 1508 C C . GLN A 1 186 ? 4.974 -3.550 -11.639 1.00 82.88 186 GLN A C 1
ATOM 1510 O O . GLN A 1 186 ? 4.394 -3.327 -12.699 1.00 82.88 186 GLN A O 1
ATOM 1515 N N . LEU A 1 187 ? 5.053 -4.761 -11.087 1.00 87.50 187 LEU A N 1
ATOM 1516 C CA . LEU A 1 187 ? 4.330 -5.932 -11.566 1.00 87.50 187 LEU A CA 1
ATOM 1517 C C . LEU A 1 187 ? 2.815 -5.699 -11.484 1.00 87.50 187 LEU A C 1
ATOM 1519 O O . LEU A 1 187 ? 2.125 -5.869 -12.484 1.00 87.50 187 LEU A O 1
ATOM 1523 N N . ASP A 1 188 ? 2.320 -5.211 -10.352 1.00 91.50 188 ASP A N 1
ATOM 1524 C CA . ASP A 1 188 ? 0.907 -4.905 -10.151 1.00 91.50 188 ASP A CA 1
ATOM 1525 C C . ASP A 1 188 ? 0.411 -3.830 -11.120 1.00 91.50 188 ASP A C 1
ATOM 1527 O O . ASP A 1 188 ? -0.659 -3.980 -11.699 1.00 91.50 188 ASP A O 1
ATOM 1531 N N . SER A 1 189 ? 1.205 -2.781 -11.368 1.00 91.62 189 SER A N 1
ATOM 1532 C CA . SER A 1 189 ? 0.867 -1.756 -12.365 1.00 91.62 189 SER A CA 1
ATOM 1533 C C . SER A 1 189 ? 0.759 -2.332 -13.787 1.00 91.62 189 SER A C 1
ATOM 1535 O O . SER A 1 189 ? -0.070 -1.871 -14.572 1.00 91.62 189 SER A O 1
ATOM 1537 N N . LEU A 1 190 ? 1.557 -3.351 -14.137 1.00 91.81 190 LEU A N 1
ATOM 1538 C CA . LEU A 1 190 ? 1.419 -4.064 -15.416 1.00 91.81 190 LEU A CA 1
ATOM 1539 C C . LEU A 1 190 ? 0.175 -4.958 -15.443 1.00 91.81 190 LEU A C 1
ATOM 1541 O O . LEU A 1 190 ? -0.494 -5.011 -16.473 1.00 91.81 190 LEU A O 1
ATOM 1545 N N . ILE A 1 191 ? -0.139 -5.634 -14.333 1.00 93.94 191 ILE A N 1
ATOM 1546 C CA . ILE A 1 191 ? -1.346 -6.460 -14.191 1.00 93.94 191 ILE A CA 1
ATOM 1547 C C . ILE A 1 191 ? -2.594 -5.590 -14.342 1.00 93.94 191 ILE A C 1
ATOM 1549 O O . ILE A 1 191 ? -3.463 -5.927 -15.145 1.00 93.94 191 ILE A O 1
ATOM 1553 N N . ASP A 1 192 ? -2.659 -4.461 -13.632 1.00 96.38 192 ASP A N 1
ATOM 1554 C CA . ASP A 1 192 ? -3.752 -3.490 -13.718 1.00 96.38 192 ASP A CA 1
ATOM 1555 C C . ASP A 1 192 ? -3.954 -3.049 -15.171 1.00 96.38 192 ASP A C 1
ATOM 1557 O O . ASP A 1 192 ? -5.039 -3.201 -15.731 1.00 96.38 192 ASP A O 1
ATOM 1561 N N . LEU A 1 193 ? -2.877 -2.588 -15.813 1.00 95.31 193 LEU A N 1
ATOM 1562 C CA . LEU A 1 193 ? -2.910 -2.079 -17.179 1.00 95.31 193 LEU A CA 1
ATOM 1563 C C . LEU A 1 193 ? -3.341 -3.147 -18.196 1.00 95.31 193 LEU A C 1
ATOM 1565 O O . LEU A 1 193 ? -4.197 -2.880 -19.039 1.00 95.31 193 LEU A O 1
ATOM 1569 N N . ALA A 1 194 ? -2.782 -4.357 -18.108 1.00 93.31 194 ALA A N 1
ATOM 1570 C CA . ALA A 1 194 ? -3.115 -5.471 -18.998 1.00 93.31 194 ALA A CA 1
ATOM 1571 C C . ALA A 1 194 ? -4.553 -5.975 -18.801 1.00 93.31 194 ALA A C 1
ATOM 1573 O O . ALA A 1 194 ? -5.185 -6.438 -19.752 1.00 93.31 194 ALA A O 1
ATOM 1574 N N . SER A 1 195 ? -5.078 -5.835 -17.582 1.00 94.88 195 SER A N 1
ATOM 1575 C CA . SER A 1 195 ? -6.439 -6.222 -17.205 1.00 94.88 195 SER A CA 1
ATOM 1576 C C . SER A 1 195 ? -7.449 -5.078 -17.374 1.00 94.88 195 SER A C 1
ATOM 1578 O O . SER A 1 195 ? -8.592 -5.200 -16.948 1.00 94.88 195 SER A O 1
ATOM 1580 N N . GLY A 1 196 ? -7.054 -3.953 -17.977 1.00 96.50 196 GLY A N 1
ATOM 1581 C CA . GLY A 1 196 ? -7.964 -2.841 -18.259 1.00 96.50 196 GLY A CA 1
ATOM 1582 C C . GLY A 1 196 ? -8.353 -1.994 -17.040 1.00 96.50 196 GLY A C 1
ATOM 1583 O O . GLY A 1 196 ? -9.300 -1.212 -17.137 1.00 96.50 196 GLY A O 1
ATOM 1584 N N . ILE A 1 197 ? -7.636 -2.114 -15.918 1.00 97.62 197 ILE A N 1
ATOM 1585 C CA . ILE A 1 197 ? -7.801 -1.274 -14.726 1.00 97.62 197 ILE A CA 1
ATOM 1586 C C . ILE A 1 197 ? -6.960 -0.000 -14.897 1.00 97.62 197 ILE A C 1
ATOM 1588 O O . ILE A 1 197 ? -5.741 -0.040 -15.063 1.00 97.62 197 ILE A O 1
ATOM 1592 N N . GLN A 1 198 ? -7.598 1.164 -14.842 1.00 96.88 198 GLN A N 1
ATOM 1593 C CA . GLN A 1 198 ? -7.008 2.465 -15.172 1.00 96.88 198 GLN A CA 1
ATOM 1594 C C . GLN A 1 198 ? -6.374 3.171 -13.960 1.00 96.88 198 GLN A C 1
ATOM 1596 O O . GLN A 1 198 ? -6.435 4.399 -13.861 1.00 96.88 198 GLN A O 1
ATOM 1601 N N . THR A 1 199 ? -5.729 2.425 -13.053 1.00 96.12 199 THR A N 1
ATOM 1602 C CA . THR A 1 199 ? -5.179 2.964 -11.791 1.00 96.12 199 THR A CA 1
ATOM 1603 C C . THR A 1 199 ? -4.208 4.122 -12.022 1.00 96.12 199 THR A C 1
ATOM 1605 O O . THR A 1 199 ? -4.401 5.211 -11.484 1.00 96.12 199 THR A O 1
ATOM 1608 N N . ARG A 1 200 ? -3.202 3.937 -12.888 1.00 93.88 200 ARG A N 1
ATOM 1609 C CA . ARG A 1 200 ? -2.197 4.969 -13.203 1.00 93.88 200 ARG A CA 1
ATOM 1610 C C . ARG A 1 200 ? -2.820 6.231 -13.798 1.00 93.88 200 ARG A C 1
ATOM 1612 O O . ARG A 1 200 ? -2.560 7.322 -13.306 1.00 93.88 200 ARG A O 1
ATOM 1619 N N . LYS A 1 201 ? -3.670 6.085 -14.818 1.00 95.50 201 LYS A N 1
ATOM 1620 C CA . LYS A 1 201 ? -4.302 7.216 -15.516 1.00 95.50 201 LYS A CA 1
ATOM 1621 C C . LYS A 1 201 ? -5.159 8.060 -14.569 1.00 95.50 201 LYS A C 1
ATOM 1623 O O . LYS A 1 201 ? -5.117 9.284 -14.644 1.00 95.50 201 LYS A O 1
ATOM 1628 N N . ILE A 1 202 ? -5.927 7.419 -13.689 1.00 96.25 202 ILE A N 1
ATOM 1629 C CA . ILE A 1 202 ? -6.777 8.118 -12.719 1.00 96.25 202 ILE A CA 1
ATOM 1630 C C . ILE A 1 202 ? -5.925 8.765 -11.624 1.00 96.25 202 ILE A C 1
ATOM 1632 O O . ILE A 1 202 ? -6.143 9.929 -11.297 1.00 96.25 202 ILE A O 1
ATOM 1636 N N . SER A 1 203 ? -4.897 8.080 -11.113 1.00 94.75 203 SER A N 1
ATOM 1637 C CA . SER A 1 203 ? -3.957 8.686 -10.161 1.00 94.75 203 SER A CA 1
ATOM 1638 C C . SER A 1 203 ? -3.248 9.910 -10.748 1.00 94.75 203 SER A C 1
ATOM 1640 O O . SER A 1 203 ? -3.158 10.932 -10.079 1.00 94.75 203 SER A O 1
ATOM 1642 N N . GLU A 1 204 ? -2.817 9.862 -12.010 1.00 93.81 204 GLU A N 1
ATOM 1643 C CA . GLU A 1 204 ? -2.233 11.015 -12.712 1.00 93.81 204 GLU A CA 1
ATOM 1644 C C . GLU A 1 204 ? -3.226 12.173 -12.876 1.00 93.81 204 GLU A C 1
ATOM 1646 O O . GLU A 1 204 ? -2.824 13.334 -12.877 1.00 93.81 204 GLU A O 1
ATOM 1651 N N . GLN A 1 205 ? -4.523 11.889 -13.034 1.00 94.50 205 GLN A N 1
ATOM 1652 C CA . GLN A 1 205 ? -5.559 12.924 -13.075 1.00 94.50 205 GLN A CA 1
ATOM 1653 C C . GLN A 1 205 ? -5.750 13.575 -11.703 1.00 94.50 205 GLN A C 1
ATOM 1655 O O . GLN A 1 205 ? -5.756 14.801 -11.622 1.00 94.50 205 GLN A O 1
ATOM 1660 N N . ILE A 1 206 ? -5.823 12.771 -10.641 1.00 92.94 206 ILE A N 1
ATOM 1661 C CA . ILE A 1 206 ? -5.923 13.235 -9.249 1.00 92.94 206 ILE A CA 1
ATOM 1662 C C . ILE A 1 206 ? -4.708 14.095 -8.865 1.00 92.94 206 ILE A C 1
ATOM 1664 O O . ILE A 1 206 ? -4.861 15.164 -8.278 1.00 92.94 206 ILE A O 1
ATOM 1668 N N . GLN A 1 207 ? -3.503 13.678 -9.263 1.00 93.12 207 GLN A N 1
ATOM 1669 C CA . GLN A 1 207 ? -2.238 14.360 -8.958 1.00 93.12 207 GLN A CA 1
ATOM 1670 C C . GLN A 1 207 ? -2.072 15.728 -9.639 1.00 93.12 207 GLN A C 1
ATOM 1672 O O . GLN A 1 207 ? -1.142 16.462 -9.305 1.00 93.12 207 GLN A O 1
ATOM 1677 N N . LYS A 1 208 ? -2.943 16.097 -10.590 1.00 92.25 208 LYS A N 1
ATOM 1678 C CA . LYS A 1 208 ? -2.937 17.444 -11.191 1.00 92.25 208 LYS A CA 1
ATOM 1679 C C . LYS A 1 208 ? -3.467 18.512 -10.239 1.00 92.25 208 LYS A C 1
ATOM 1681 O O . LYS A 1 208 ? -3.141 19.684 -10.420 1.00 92.25 208 LYS A O 1
ATOM 1686 N N . SER A 1 209 ? -4.274 18.125 -9.255 1.00 87.75 209 SER A N 1
ATOM 1687 C CA . SER A 1 209 ? -4.744 19.025 -8.205 1.00 87.75 209 SER A CA 1
ATOM 1688 C C . SER A 1 209 ? -3.693 19.165 -7.108 1.00 87.75 209 SER A C 1
ATOM 1690 O O . SER A 1 209 ? -2.930 18.237 -6.835 1.00 87.75 209 SER A O 1
ATOM 1692 N N . SER A 1 210 ? -3.644 20.325 -6.446 1.00 88.06 210 SER A N 1
ATOM 1693 C CA . SER A 1 210 ? -2.769 20.472 -5.282 1.00 88.06 210 SER A CA 1
ATOM 1694 C C . SER A 1 210 ? -3.234 19.529 -4.165 1.00 88.06 210 SER A C 1
ATOM 1696 O O . SER A 1 210 ? -4.434 19.314 -3.981 1.00 88.06 210 SER A O 1
ATOM 1698 N N . ARG A 1 211 ? -2.289 18.966 -3.396 1.00 86.12 211 ARG A N 1
ATOM 1699 C CA . ARG A 1 211 ? -2.607 18.055 -2.278 1.00 86.12 211 ARG A CA 1
ATOM 1700 C C . ARG A 1 211 ? -3.598 18.688 -1.303 1.00 86.12 211 ARG A C 1
ATOM 1702 O O . ARG A 1 211 ? -4.488 18.000 -0.818 1.00 86.12 211 ARG A O 1
ATOM 1709 N N . LYS A 1 212 ? -3.414 19.978 -1.008 1.00 84.94 212 LYS A N 1
ATOM 1710 C CA . LYS A 1 212 ? -4.264 20.711 -0.073 1.00 84.94 212 LYS A CA 1
ATOM 1711 C C . LYS A 1 212 ? -5.684 20.827 -0.619 1.00 84.94 212 LYS A C 1
ATOM 1713 O O . LYS A 1 212 ? -6.598 20.359 0.039 1.00 84.94 212 LYS A O 1
ATOM 1718 N N . ASP A 1 213 ? -5.847 21.346 -1.835 1.00 87.38 213 ASP A N 1
ATOM 1719 C CA . ASP A 1 213 ? -7.179 21.543 -2.423 1.00 87.38 213 ASP A CA 1
ATOM 1720 C C . ASP A 1 213 ? -7.921 20.212 -2.584 1.00 87.38 213 ASP A C 1
ATOM 1722 O O . ASP A 1 213 ? -9.131 20.137 -2.382 1.00 87.38 213 ASP A O 1
ATOM 1726 N N . PHE A 1 214 ? -7.185 19.145 -2.918 1.00 87.88 214 PHE A N 1
ATOM 1727 C CA . PHE A 1 214 ? -7.757 17.811 -3.029 1.00 87.88 214 PHE A CA 1
ATOM 1728 C C . PHE A 1 214 ? -8.161 17.237 -1.667 1.00 87.88 214 PHE A C 1
ATOM 1730 O O . PHE A 1 214 ? -9.201 16.608 -1.569 1.00 87.88 214 PHE A O 1
ATOM 1737 N N . ASN A 1 215 ? -7.392 17.443 -0.598 1.00 87.56 215 ASN A N 1
ATOM 1738 C CA . ASN A 1 215 ? -7.810 16.988 0.732 1.00 87.56 215 ASN A CA 1
ATOM 1739 C C . ASN A 1 215 ? -8.961 17.837 1.290 1.00 87.56 215 ASN A C 1
ATOM 1741 O O . ASN A 1 215 ? -9.889 17.291 1.880 1.00 87.56 215 ASN A O 1
ATOM 1745 N N . ASP A 1 216 ? -8.950 19.151 1.060 1.00 87.88 216 ASP A N 1
ATOM 1746 C CA . ASP A 1 216 ? -10.014 20.061 1.496 1.00 87.88 216 ASP A CA 1
ATOM 1747 C C . ASP A 1 216 ? -11.359 19.687 0.842 1.00 87.88 216 ASP A C 1
ATOM 1749 O O . ASP A 1 216 ? -12.400 19.717 1.501 1.00 87.88 216 ASP A O 1
ATOM 1753 N N . SER A 1 217 ? -11.350 19.235 -0.421 1.00 87.81 217 SER A N 1
ATOM 1754 C CA . SER A 1 217 ? -12.557 18.716 -1.084 1.00 87.81 217 SER A CA 1
ATOM 1755 C C . SER A 1 217 ? -13.051 17.373 -0.530 1.00 87.81 217 SER A C 1
ATOM 1757 O O . SER A 1 217 ? -14.187 16.989 -0.800 1.00 87.81 217 SER A O 1
ATOM 1759 N N . HIS A 1 218 ? -12.240 16.698 0.287 1.00 89.12 218 HIS A N 1
ATOM 1760 C CA . HIS A 1 218 ? -12.563 15.452 0.984 1.00 89.12 218 HIS A CA 1
ATOM 1761 C C . HIS A 1 218 ? -12.548 15.656 2.510 1.00 89.12 218 HIS A C 1
ATOM 1763 O O . HIS A 1 218 ? -12.117 14.790 3.266 1.00 89.12 218 HIS A O 1
ATOM 1769 N N . GLN A 1 219 ? -13.024 16.822 2.966 1.00 88.56 219 GLN A N 1
ATOM 1770 C CA . GLN A 1 219 ? -13.234 17.148 4.386 1.00 88.56 219 GLN A CA 1
ATOM 1771 C C . GLN A 1 219 ? -11.954 17.118 5.244 1.00 88.56 219 GLN A C 1
ATOM 1773 O O . GLN A 1 219 ? -12.020 16.955 6.459 1.00 88.56 219 GLN A O 1
ATOM 1778 N N . GLY A 1 220 ? -10.786 17.307 4.625 1.00 83.56 220 GLY A N 1
ATOM 1779 C CA . GLY A 1 220 ? -9.490 17.319 5.306 1.00 83.56 220 GLY A CA 1
ATOM 1780 C C . GLY A 1 220 ? -8.879 15.934 5.534 1.00 83.56 220 GLY A C 1
ATOM 1781 O O . GLY A 1 220 ? -7.772 15.854 6.067 1.00 83.56 220 GLY A O 1
ATOM 1782 N N . GLU A 1 221 ? -9.546 14.861 5.101 1.00 88.31 221 GLU A N 1
ATOM 1783 C CA . GLU A 1 221 ? -9.032 13.496 5.214 1.00 88.31 221 GLU A CA 1
ATOM 1784 C C . GLU A 1 221 ? -7.763 13.277 4.375 1.00 88.31 221 GLU A C 1
ATOM 1786 O O . GLU A 1 221 ? -7.538 13.887 3.320 1.00 88.31 221 GLU A O 1
ATOM 1791 N N . GLU A 1 222 ? -6.904 12.363 4.830 1.00 86.12 222 GLU A N 1
ATOM 1792 C CA . GLU A 1 222 ? -5.695 11.992 4.096 1.00 86.12 222 GLU A CA 1
ATOM 1793 C C . GLU A 1 222 ? -6.027 11.066 2.917 1.00 86.12 222 GLU A C 1
ATOM 1795 O O . GLU A 1 222 ? -6.077 9.849 3.036 1.00 86.12 222 GLU A O 1
ATOM 1800 N N . THR A 1 223 ? -6.199 11.649 1.730 1.00 87.38 223 THR A N 1
ATOM 1801 C CA . THR A 1 223 ? -6.543 10.902 0.502 1.00 87.38 223 THR A CA 1
ATOM 1802 C C . THR A 1 223 ? -5.347 10.254 -0.210 1.00 87.38 223 THR A C 1
ATOM 1804 O O . THR A 1 223 ? -5.511 9.573 -1.229 1.00 87.38 223 THR A O 1
ATOM 1807 N N . TYR A 1 224 ? -4.119 10.523 0.250 1.00 88.06 224 TYR A N 1
ATOM 1808 C CA . TYR A 1 224 ? -2.875 10.154 -0.442 1.00 88.06 224 TYR A CA 1
ATOM 1809 C C . TYR A 1 224 ? -2.868 10.554 -1.931 1.00 88.06 224 TYR A C 1
ATOM 1811 O O . TYR A 1 224 ? -2.330 9.846 -2.778 1.00 88.06 224 TYR A O 1
ATOM 1819 N N . SER A 1 225 ? -3.469 11.695 -2.280 1.00 86.69 225 SER A N 1
ATOM 1820 C CA . SER A 1 225 ? -3.570 12.196 -3.662 1.00 86.69 225 SER A CA 1
ATOM 1821 C C . SER A 1 225 ? -2.227 12.358 -4.381 1.00 86.69 225 SER A C 1
ATOM 1823 O O . SER A 1 225 ? -2.176 12.287 -5.601 1.00 86.69 225 SER A O 1
ATOM 1825 N N . PHE A 1 226 ? -1.130 12.513 -3.637 1.00 86.44 226 PHE A N 1
ATOM 1826 C CA . PHE A 1 226 ? 0.238 12.616 -4.156 1.00 86.44 226 PHE A CA 1
ATOM 1827 C C . PHE A 1 226 ? 0.913 11.259 -4.417 1.00 86.44 226 PHE A C 1
ATOM 1829 O O . PHE A 1 226 ? 1.981 11.212 -5.026 1.00 86.44 226 PHE A O 1
ATOM 1836 N N . ALA A 1 227 ? 0.347 10.160 -3.915 1.00 85.62 227 ALA A N 1
ATOM 1837 C CA . ALA A 1 227 ? 0.937 8.835 -4.020 1.00 85.62 227 ALA A CA 1
ATOM 1838 C C . ALA A 1 227 ? 0.566 8.178 -5.358 1.00 85.62 227 ALA A C 1
ATOM 1840 O O . ALA A 1 227 ? -0.579 8.248 -5.810 1.00 85.62 227 ALA A O 1
ATOM 1841 N N . GLY A 1 228 ? 1.538 7.528 -6.002 1.00 85.81 228 GLY A N 1
ATOM 1842 C CA . GLY A 1 228 ? 1.265 6.617 -7.115 1.00 85.81 228 GLY A CA 1
ATOM 1843 C C . GLY A 1 228 ? 0.581 5.329 -6.630 1.00 85.81 228 GLY A C 1
ATOM 1844 O O . GLY A 1 228 ? 0.645 5.023 -5.432 1.00 85.81 228 GLY A O 1
ATOM 1845 N N . PRO A 1 229 ? -0.040 4.544 -7.534 1.00 84.44 229 PRO A N 1
ATOM 1846 C CA . PRO A 1 229 ? -0.624 3.240 -7.200 1.00 84.44 229 PRO A CA 1
ATOM 1847 C C . PRO A 1 229 ? 0.328 2.326 -6.411 1.00 84.44 229 PRO A C 1
ATOM 1849 O O . PRO A 1 229 ? -0.115 1.567 -5.558 1.00 84.44 229 PRO A O 1
ATOM 1852 N N . GLU A 1 230 ? 1.637 2.453 -6.649 1.00 83.56 230 GLU A N 1
ATOM 1853 C CA . GLU A 1 230 ? 2.707 1.670 -6.026 1.00 83.56 230 GLU A CA 1
ATOM 1854 C C . GLU A 1 230 ? 2.868 1.883 -4.509 1.00 83.56 230 GLU A C 1
ATOM 1856 O O . GLU A 1 230 ? 3.459 1.048 -3.822 1.00 83.56 230 GLU A O 1
ATOM 1861 N N . LEU A 1 231 ? 2.399 3.023 -3.997 1.00 83.19 231 LEU A N 1
ATOM 1862 C CA . LEU A 1 231 ? 2.417 3.367 -2.570 1.00 83.19 231 LEU A CA 1
ATOM 1863 C C . LEU A 1 231 ? 1.016 3.320 -1.954 1.00 83.19 231 LEU A C 1
ATOM 1865 O O . LEU A 1 231 ? 0.879 3.124 -0.750 1.00 83.19 231 LEU A O 1
ATOM 1869 N N . LEU A 1 232 ? -0.011 3.528 -2.781 1.00 86.69 232 LEU A N 1
ATOM 1870 C CA . LEU A 1 232 ? -1.402 3.610 -2.354 1.00 86.69 232 LEU A CA 1
ATOM 1871 C C . LEU A 1 232 ? -2.035 2.233 -2.128 1.00 86.69 232 LEU A C 1
ATOM 1873 O O . LEU A 1 232 ? -2.903 2.096 -1.275 1.00 86.69 232 LEU A O 1
ATOM 1877 N N . LEU A 1 233 ? -1.648 1.230 -2.916 1.00 92.19 233 LEU A N 1
ATOM 1878 C CA . LEU A 1 233 ? -2.367 -0.038 -2.986 1.00 92.19 233 LEU A CA 1
ATOM 1879 C C . LEU A 1 233 ? -1.557 -1.176 -2.377 1.00 92.19 233 LEU A C 1
ATOM 1881 O O . LEU A 1 233 ? -0.349 -1.284 -2.582 1.00 92.19 233 LEU A O 1
ATOM 1885 N N . THR A 1 234 ? -2.254 -2.074 -1.686 1.00 92.81 234 THR A N 1
ATOM 1886 C CA . THR A 1 234 ? -1.669 -3.337 -1.241 1.00 92.81 234 THR A CA 1
ATOM 1887 C C . THR A 1 234 ? -1.247 -4.169 -2.457 1.00 92.81 234 THR A C 1
ATOM 1889 O O . THR A 1 234 ? -2.043 -4.310 -3.396 1.00 92.81 234 THR A O 1
ATOM 1892 N N . PRO A 1 235 ? -0.030 -4.734 -2.471 1.00 91.88 235 PRO A N 1
ATOM 1893 C CA . PRO A 1 235 ? 0.384 -5.596 -3.563 1.00 91.88 235 PRO A CA 1
ATOM 1894 C C . PRO A 1 235 ? -0.483 -6.848 -3.701 1.00 91.88 235 PRO A C 1
ATOM 1896 O O . PRO A 1 235 ? -0.957 -7.393 -2.700 1.00 91.88 235 PRO A O 1
ATOM 1899 N N . TYR A 1 236 ? -0.679 -7.342 -4.928 1.00 93.12 236 TYR A N 1
ATOM 1900 C CA . TYR A 1 236 ? -1.522 -8.525 -5.153 1.00 93.12 236 TYR A CA 1
ATOM 1901 C C . TYR A 1 236 ? -0.983 -9.766 -4.435 1.00 93.12 236 TYR A C 1
ATOM 1903 O O . TYR A 1 236 ? -1.761 -10.524 -3.857 1.00 93.12 236 TYR A O 1
ATOM 1911 N N . SER A 1 237 ? 0.338 -9.955 -4.425 1.00 89.19 237 SER A N 1
ATOM 1912 C CA . SER A 1 237 ? 0.987 -11.040 -3.683 1.00 89.19 237 SER A CA 1
ATOM 1913 C C . SER A 1 237 ? 0.685 -10.960 -2.189 1.00 89.19 237 SER A C 1
ATOM 1915 O O . SER A 1 237 ? 0.326 -11.969 -1.595 1.00 89.19 237 SER A O 1
ATOM 1917 N N . GLU A 1 238 ? 0.742 -9.770 -1.586 1.00 90.31 238 GLU A N 1
ATOM 1918 C CA . GLU A 1 238 ? 0.425 -9.589 -0.165 1.00 90.31 238 GLU A CA 1
ATOM 1919 C C . GLU A 1 238 ? -1.051 -9.882 0.126 1.00 90.31 238 GLU A C 1
ATOM 1921 O O . GLU A 1 238 ? -1.345 -10.610 1.071 1.00 90.31 238 GLU A O 1
ATOM 1926 N N . ILE A 1 239 ? -1.980 -9.419 -0.724 1.00 94.38 239 ILE A N 1
ATOM 1927 C CA . ILE A 1 239 ? -3.410 -9.754 -0.606 1.00 94.38 239 ILE A CA 1
ATOM 1928 C C . ILE A 1 239 ? -3.599 -11.278 -0.632 1.00 94.38 239 ILE A C 1
ATOM 1930 O O . ILE A 1 239 ? -4.250 -11.846 0.246 1.00 94.38 239 ILE A O 1
ATOM 1934 N N . LEU A 1 240 ? -3.023 -11.967 -1.620 1.00 91.69 240 LEU A N 1
ATOM 1935 C CA . LEU A 1 240 ? -3.191 -13.413 -1.762 1.00 91.69 240 LEU A CA 1
ATOM 1936 C C . LEU A 1 240 ? -2.552 -14.181 -0.599 1.00 91.69 240 LEU A C 1
ATOM 1938 O O . LEU A 1 240 ? -3.196 -15.074 -0.048 1.00 91.69 240 LEU A O 1
ATOM 1942 N N . ASN A 1 241 ? -1.338 -13.808 -0.187 1.00 88.88 241 ASN A N 1
ATOM 1943 C CA . ASN A 1 241 ? -0.618 -14.419 0.932 1.00 88.88 241 ASN A CA 1
ATOM 1944 C C . ASN A 1 241 ? -1.403 -14.275 2.236 1.00 88.88 241 ASN A C 1
ATOM 1946 O O . ASN A 1 241 ? -1.661 -15.257 2.941 1.00 88.88 241 ASN A O 1
ATOM 1950 N N . LEU A 1 242 ? -1.826 -13.044 2.522 1.00 92.12 242 LEU A N 1
ATOM 1951 C CA . LEU A 1 242 ? -2.576 -12.698 3.712 1.00 92.12 242 LEU A CA 1
ATOM 1952 C C . LEU A 1 242 ? -3.885 -13.479 3.764 1.00 92.12 242 LEU A C 1
ATOM 1954 O O . LEU A 1 242 ? -4.141 -14.210 4.716 1.00 92.12 242 LEU A O 1
ATOM 1958 N N . PHE A 1 243 ? -4.711 -13.413 2.728 1.00 93.88 243 PHE A N 1
ATOM 1959 C CA . PHE A 1 243 ? -6.029 -14.040 2.780 1.00 93.88 243 PHE A CA 1
ATOM 1960 C C . PHE A 1 243 ? -5.996 -15.563 2.611 1.00 93.88 243 PHE A C 1
ATOM 1962 O O . PHE A 1 243 ? -6.878 -16.248 3.133 1.00 93.88 243 PHE A O 1
ATOM 1969 N N . HIS A 1 244 ? -4.957 -16.122 1.982 1.00 90.50 244 HIS A N 1
ATOM 1970 C CA . HIS A 1 244 ? -4.718 -17.566 2.000 1.00 90.50 244 HIS A CA 1
ATOM 1971 C C . HIS A 1 244 ? -4.510 -18.072 3.434 1.00 90.50 244 HIS A C 1
ATOM 1973 O O . HIS A 1 244 ? -5.130 -19.054 3.851 1.00 90.50 244 HIS A O 1
ATOM 1979 N N . SER A 1 245 ? -3.697 -17.360 4.222 1.00 89.69 245 SER A N 1
ATOM 1980 C CA . SER A 1 245 ? -3.438 -17.717 5.620 1.00 89.69 245 SER A CA 1
ATOM 1981 C C . SER A 1 245 ? -4.676 -17.638 6.515 1.00 89.69 245 SER A C 1
ATOM 1983 O O . SER A 1 245 ? -4.821 -18.402 7.471 1.00 89.69 245 SER A O 1
ATOM 1985 N N . MET A 1 246 ? -5.616 -16.758 6.160 1.00 91.00 246 MET A N 1
ATOM 1986 C CA . MET A 1 246 ? -6.857 -16.551 6.895 1.00 91.00 246 MET A CA 1
ATOM 1987 C C . MET A 1 246 ? -7.850 -17.702 6.728 1.00 91.00 246 MET A C 1
ATOM 1989 O O . MET A 1 246 ? -8.840 -17.729 7.460 1.00 91.00 246 MET A O 1
ATOM 1993 N N . ARG A 1 247 ? -7.604 -18.663 5.825 1.00 91.38 247 ARG A N 1
ATOM 1994 C CA . ARG A 1 247 ? -8.478 -19.833 5.616 1.00 91.38 247 ARG A CA 1
ATOM 1995 C C . ARG A 1 247 ? -9.954 -19.428 5.511 1.00 91.38 247 ARG A C 1
ATOM 1997 O O . ARG A 1 247 ? -10.798 -19.982 6.218 1.00 91.38 247 ARG A O 1
ATOM 2004 N N . LEU A 1 248 ? -10.229 -18.412 4.689 1.00 93.44 248 LEU A N 1
ATOM 2005 C CA . LEU A 1 248 ? -11.591 -17.946 4.444 1.00 93.44 248 LEU A CA 1
ATOM 2006 C C . LEU A 1 248 ? -12.477 -19.106 3.981 1.00 93.44 248 LEU A C 1
ATOM 2008 O O . LEU A 1 248 ? -12.027 -19.995 3.251 1.00 93.44 248 LEU A O 1
ATOM 2012 N N . LYS A 1 249 ? -13.731 -19.096 4.418 1.00 96.06 249 LYS A N 1
ATOM 2013 C CA . LYS A 1 249 ? -14.733 -20.091 4.049 1.00 96.06 249 LYS A CA 1
ATOM 2014 C C . LYS A 1 249 ? -15.636 -19.554 2.939 1.00 96.06 249 LYS A C 1
ATOM 2016 O O . LYS A 1 249 ? -15.822 -18.343 2.826 1.00 96.06 249 LYS A O 1
ATOM 2021 N N . PRO A 1 250 ? -16.240 -20.445 2.137 1.00 96.75 250 PRO A N 1
ATOM 2022 C CA . PRO A 1 250 ? -17.358 -20.074 1.280 1.00 96.75 250 PRO A CA 1
ATOM 2023 C C . PRO A 1 250 ? -18.433 -19.307 2.057 1.00 96.75 250 PRO A C 1
ATOM 2025 O O . PRO A 1 250 ? -18.850 -19.748 3.130 1.00 96.75 250 PRO A O 1
ATOM 2028 N N . GLY A 1 251 ? -18.870 -18.171 1.516 1.00 97.00 251 GLY A N 1
ATOM 2029 C CA . GLY A 1 251 ? -19.853 -17.287 2.137 1.00 97.00 251 GLY A CA 1
ATOM 2030 C C . GLY A 1 251 ? -19.289 -16.270 3.133 1.00 97.00 251 GLY A C 1
ATOM 2031 O O . GLY A 1 251 ? -20.060 -15.419 3.577 1.00 97.00 251 GLY A O 1
ATOM 2032 N N . ASP A 1 252 ? -17.991 -16.318 3.468 1.00 98.25 252 ASP A N 1
ATOM 2033 C CA . ASP A 1 252 ? -17.373 -15.292 4.315 1.00 98.25 252 ASP A CA 1
ATOM 2034 C C . ASP A 1 252 ? -17.489 -13.909 3.649 1.00 98.25 252 ASP A C 1
ATOM 2036 O O . ASP A 1 252 ? -17.326 -13.742 2.431 1.00 98.25 252 ASP A O 1
ATOM 2040 N N . LYS A 1 253 ? -17.741 -12.902 4.484 1.00 98.62 253 LYS A N 1
ATOM 2041 C CA . LYS A 1 253 ? -17.785 -11.493 4.107 1.00 98.62 253 LYS A CA 1
ATOM 2042 C C . LYS A 1 253 ? -16.484 -10.785 4.462 1.00 98.62 253 LYS A C 1
ATOM 2044 O O . LYS A 1 253 ? -16.007 -10.883 5.596 1.00 98.62 253 LYS A O 1
ATOM 2049 N N . VAL A 1 254 ? -15.956 -10.011 3.519 1.00 98.75 254 VAL A N 1
ATOM 2050 C CA . VAL A 1 254 ? -14.766 -9.173 3.702 1.00 98.75 254 VAL A CA 1
ATOM 2051 C C . VAL A 1 254 ? -15.133 -7.706 3.501 1.00 98.75 254 VAL A C 1
ATOM 2053 O O . VAL A 1 254 ? -15.757 -7.355 2.504 1.00 98.75 254 VAL A O 1
ATOM 2056 N N . VAL A 1 255 ? -14.726 -6.843 4.4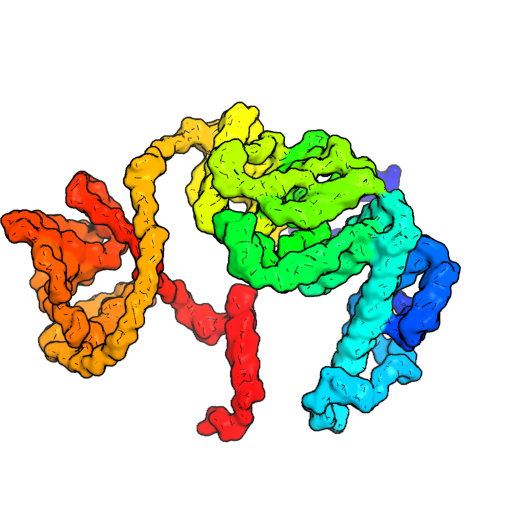28 1.00 98.81 255 VAL A N 1
ATOM 2057 C CA . VAL A 1 255 ? -14.862 -5.388 4.309 1.00 98.81 255 VAL A CA 1
ATOM 2058 C C . VAL A 1 255 ? -13.483 -4.745 4.198 1.00 98.81 255 VAL A C 1
ATOM 2060 O O . VAL A 1 255 ? -12.620 -4.989 5.038 1.00 98.81 255 VAL A O 1
ATOM 2063 N N . ASP A 1 256 ? -13.290 -3.919 3.174 1.00 98.56 256 ASP A N 1
ATOM 2064 C CA . ASP A 1 256 ? -12.070 -3.155 2.898 1.00 98.56 256 ASP A CA 1
ATOM 2065 C C . ASP A 1 256 ? -12.287 -1.668 3.237 1.00 98.56 256 ASP A C 1
ATOM 2067 O O . ASP A 1 256 ? -13.105 -0.981 2.617 1.00 98.56 256 ASP A O 1
ATOM 2071 N N . LEU A 1 257 ? -11.602 -1.192 4.277 1.00 97.88 257 LEU A N 1
ATOM 2072 C CA . LEU A 1 257 ? -11.702 0.155 4.838 1.00 97.88 257 LEU A CA 1
ATOM 2073 C C . LEU A 1 257 ? -10.589 1.029 4.245 1.00 97.88 257 LEU A C 1
ATOM 2075 O O . LEU A 1 257 ? -9.472 1.055 4.765 1.00 97.88 257 LEU A O 1
ATOM 2079 N N . GLY A 1 258 ? -10.903 1.744 3.163 1.00 96.38 258 GLY A N 1
ATOM 2080 C CA . GLY A 1 258 ? -9.913 2.436 2.328 1.00 96.38 258 GLY A CA 1
ATOM 2081 C C . GLY A 1 258 ? -9.586 1.645 1.062 1.00 96.38 258 GLY A C 1
ATOM 2082 O O . GLY A 1 258 ? -8.425 1.377 0.762 1.00 96.38 258 GLY A O 1
ATOM 2083 N N . ALA A 1 259 ? -10.622 1.246 0.322 1.00 97.31 259 ALA A N 1
ATOM 2084 C CA . ALA A 1 259 ? -10.510 0.296 -0.779 1.00 97.31 259 ALA A CA 1
ATOM 2085 C C . ALA A 1 259 ? -9.742 0.828 -2.003 1.00 97.31 259 ALA A C 1
ATOM 2087 O O . ALA A 1 259 ? -9.356 0.044 -2.879 1.00 97.31 259 ALA A O 1
ATOM 2088 N N . GLY A 1 260 ? -9.533 2.145 -2.121 1.00 96.62 260 GLY A N 1
ATOM 2089 C CA . GLY A 1 260 ? -8.893 2.763 -3.276 1.00 96.62 260 GLY A CA 1
ATOM 2090 C C . GLY A 1 260 ? -9.588 2.371 -4.581 1.00 96.62 260 GLY A C 1
ATOM 2091 O O . GLY A 1 260 ? -10.746 2.698 -4.819 1.00 96.62 260 GLY A O 1
ATOM 2092 N N . PHE A 1 261 ? -8.870 1.644 -5.439 1.00 97.88 261 PHE A N 1
ATOM 2093 C CA . PHE A 1 261 ? -9.390 1.132 -6.715 1.00 97.88 261 PHE A CA 1
ATOM 2094 C C . PHE A 1 261 ? -10.117 -0.225 -6.595 1.00 97.88 261 PHE A C 1
ATOM 2096 O O . PHE A 1 261 ? -10.421 -0.856 -7.604 1.00 97.88 261 PHE A O 1
ATOM 2103 N N . GLY A 1 262 ? -10.364 -0.717 -5.377 1.00 97.69 262 GLY A N 1
ATOM 2104 C CA . GLY A 1 262 ? -11.011 -2.007 -5.123 1.00 97.69 262 GLY A CA 1
ATOM 2105 C C . GLY A 1 262 ? -10.109 -3.219 -5.373 1.00 97.69 262 GLY A C 1
ATOM 2106 O O . GLY A 1 262 ? -10.611 -4.323 -5.586 1.00 97.69 262 GLY A O 1
ATOM 2107 N N . ARG A 1 263 ? -8.780 -3.032 -5.361 1.00 97.12 263 ARG A N 1
ATOM 2108 C CA . ARG A 1 263 ? -7.788 -4.060 -5.719 1.00 97.12 263 ARG A CA 1
ATOM 2109 C C . ARG A 1 263 ? -7.977 -5.362 -4.933 1.00 97.12 263 ARG A C 1
ATOM 2111 O O . ARG A 1 263 ? -7.973 -6.441 -5.525 1.00 97.12 263 ARG A O 1
ATOM 2118 N N . LEU A 1 264 ? -8.174 -5.254 -3.619 1.00 97.81 264 LEU A N 1
ATOM 2119 C CA . LEU A 1 264 ? -8.431 -6.395 -2.742 1.00 97.81 264 LEU A CA 1
ATOM 2120 C C . LEU A 1 264 ? -9.716 -7.119 -3.142 1.00 97.81 264 LEU A C 1
ATOM 2122 O O . LEU A 1 264 ? -9.689 -8.330 -3.347 1.00 97.81 264 LEU A O 1
ATOM 2126 N N . GLY A 1 265 ? -10.822 -6.391 -3.314 1.00 98.00 265 GLY A N 1
ATOM 2127 C CA . GLY A 1 265 ? -12.104 -6.987 -3.689 1.00 98.00 265 GLY A CA 1
ATOM 2128 C C . GLY A 1 265 ? -12.066 -7.691 -5.041 1.00 98.00 265 GLY A C 1
ATOM 2129 O O . GLY A 1 265 ? -12.522 -8.829 -5.149 1.00 98.00 265 GLY A O 1
ATOM 2130 N N . LEU A 1 266 ? -11.447 -7.072 -6.049 1.00 98.44 266 LEU A N 1
ATOM 2131 C CA . LEU A 1 266 ? -11.265 -7.675 -7.372 1.00 98.44 266 LEU A CA 1
ATOM 2132 C C . LEU A 1 266 ? -10.406 -8.947 -7.305 1.00 98.44 266 LEU A C 1
ATOM 2134 O O . LEU A 1 266 ? -10.765 -9.967 -7.904 1.00 98.44 266 LEU A O 1
ATOM 2138 N N . ALA A 1 267 ? -9.302 -8.917 -6.552 1.00 97.81 267 ALA A N 1
ATOM 2139 C CA . ALA A 1 267 ? -8.412 -10.063 -6.396 1.00 97.81 267 ALA A CA 1
ATOM 2140 C C . ALA A 1 267 ? -9.086 -11.224 -5.654 1.00 97.81 267 ALA A C 1
ATOM 2142 O O . ALA A 1 267 ? -9.073 -12.361 -6.136 1.00 97.81 267 ALA A O 1
ATOM 2143 N N . LEU A 1 268 ? -9.726 -10.942 -4.515 1.00 97.62 268 LEU A N 1
ATOM 2144 C CA . LEU A 1 268 ? -10.393 -11.958 -3.707 1.00 97.62 268 LEU A CA 1
ATOM 2145 C C . LEU A 1 268 ? -11.606 -12.554 -4.418 1.00 97.62 268 LEU A C 1
ATOM 2147 O O . LEU A 1 268 ? -11.706 -13.775 -4.453 1.00 97.62 268 LEU A O 1
ATOM 2151 N N . ALA A 1 269 ? -12.472 -11.757 -5.049 1.00 97.38 269 ALA A N 1
ATOM 2152 C CA . ALA A 1 269 ? -13.621 -12.292 -5.788 1.00 97.38 269 ALA A CA 1
ATOM 2153 C C . ALA A 1 269 ? -13.208 -13.138 -7.000 1.00 97.38 269 ALA A C 1
ATOM 2155 O O . ALA A 1 269 ? -13.887 -14.105 -7.348 1.00 97.38 269 ALA A O 1
ATOM 2156 N N . THR A 1 270 ? -12.087 -12.799 -7.644 1.00 96.62 270 THR A N 1
ATOM 2157 C CA . THR A 1 270 ? -11.548 -13.596 -8.755 1.00 96.62 270 THR A CA 1
ATOM 2158 C C . THR A 1 270 ? -10.974 -14.926 -8.263 1.00 96.62 270 THR A C 1
ATOM 2160 O O . THR A 1 270 ? -11.142 -15.956 -8.921 1.00 96.62 270 THR A O 1
ATOM 2163 N N . ARG A 1 271 ? -10.297 -14.920 -7.108 1.00 94.69 271 ARG A N 1
ATOM 2164 C CA . ARG A 1 271 ? -9.643 -16.104 -6.535 1.00 94.69 271 ARG A CA 1
ATOM 2165 C C . ARG A 1 271 ? -10.610 -17.026 -5.788 1.00 94.69 271 ARG A C 1
ATOM 2167 O O . ARG A 1 271 ? -10.467 -18.245 -5.869 1.00 94.69 271 ARG A O 1
ATOM 2174 N N . TYR A 1 272 ? -11.571 -16.447 -5.081 1.00 95.44 272 TYR A N 1
ATOM 2175 C CA . TYR A 1 272 ? -12.512 -17.104 -4.183 1.00 95.44 272 TYR A CA 1
ATOM 2176 C C . TYR A 1 272 ? -13.941 -16.665 -4.548 1.00 95.44 272 TYR A C 1
ATOM 2178 O O . TYR A 1 272 ? -14.479 -15.721 -3.968 1.00 95.44 272 TYR A O 1
ATOM 2186 N N . PRO A 1 273 ? -14.580 -17.333 -5.524 1.00 95.75 273 PRO A N 1
ATOM 2187 C CA . PRO A 1 273 ? -15.852 -16.881 -6.089 1.00 95.75 273 PRO A CA 1
ATOM 2188 C C . PRO A 1 273 ? -17.021 -16.909 -5.093 1.00 95.75 273 PRO A C 1
ATOM 2190 O O . PRO A 1 273 ? -18.057 -16.314 -5.361 1.00 95.75 273 PRO A O 1
ATOM 2193 N N . GLU A 1 274 ? -16.883 -17.589 -3.959 1.00 97.69 274 GLU A N 1
ATOM 2194 C CA . GLU A 1 274 ? -17.932 -17.697 -2.939 1.00 97.69 274 GLU A CA 1
ATOM 2195 C C . GLU A 1 274 ? -17.830 -16.623 -1.843 1.00 97.69 274 GLU A C 1
ATOM 2197 O O . GLU A 1 274 ? -18.605 -16.662 -0.892 1.00 97.69 274 GLU A O 1
ATOM 2202 N N . LEU A 1 275 ? -16.883 -15.683 -1.942 1.00 98.06 275 LEU A N 1
ATOM 2203 C CA . LEU A 1 275 ? -16.779 -14.556 -1.013 1.00 98.06 275 LEU A CA 1
ATOM 2204 C C . LEU A 1 275 ? -17.661 -13.387 -1.442 1.00 98.06 275 LEU A C 1
ATOM 2206 O O . LEU A 1 275 ? -17.829 -13.131 -2.635 1.00 98.06 275 LEU A O 1
ATOM 2210 N N . SER A 1 276 ? -18.130 -12.631 -0.452 1.00 98.44 276 SER A N 1
ATOM 2211 C CA . SER A 1 276 ? -18.726 -11.308 -0.641 1.00 98.44 276 SER A CA 1
ATOM 2212 C C . SER A 1 276 ? -17.762 -10.251 -0.115 1.00 98.44 276 SER A C 1
ATOM 2214 O O . SER A 1 276 ? -17.267 -10.372 1.004 1.00 98.44 276 SER A O 1
ATOM 2216 N N . ILE A 1 277 ? -17.496 -9.215 -0.902 1.00 98.69 277 ILE A N 1
ATOM 2217 C CA . ILE A 1 277 ? -16.571 -8.142 -0.561 1.00 98.69 277 ILE A CA 1
ATOM 2218 C C . ILE A 1 277 ? -17.259 -6.792 -0.695 1.00 98.69 277 ILE A C 1
ATOM 2220 O O . ILE A 1 277 ? -17.843 -6.492 -1.737 1.00 98.69 277 ILE A O 1
ATOM 2224 N N . THR A 1 278 ? -17.101 -5.960 0.327 1.00 98.81 278 THR A N 1
ATOM 2225 C CA . THR A 1 278 ? -17.517 -4.559 0.305 1.00 98.81 278 THR A CA 1
ATOM 2226 C C . THR A 1 278 ? -16.318 -3.663 0.565 1.00 98.81 278 THR A C 1
ATOM 2228 O O . THR A 1 278 ? -15.607 -3.849 1.545 1.00 98.81 278 THR A O 1
ATOM 2231 N N . GLY A 1 279 ? -16.065 -2.704 -0.317 1.00 98.62 279 GLY A N 1
ATOM 2232 C CA . GLY A 1 279 ? -14.990 -1.729 -0.174 1.00 98.62 279 GLY A CA 1
ATOM 2233 C C . GLY A 1 279 ? -15.538 -0.317 -0.043 1.00 98.62 279 GLY A C 1
ATOM 2234 O O . GLY A 1 279 ? -16.388 0.088 -0.836 1.00 98.62 279 GLY A O 1
ATOM 2235 N N . TYR A 1 280 ? -15.026 0.423 0.936 1.00 98.56 280 TYR A N 1
ATOM 2236 C CA . TYR A 1 280 ? -15.364 1.821 1.182 1.00 98.56 280 TYR A CA 1
ATOM 2237 C C . TYR A 1 280 ? -14.167 2.711 0.862 1.00 98.56 280 TYR A C 1
ATOM 2239 O O . TYR A 1 280 ? -13.049 2.421 1.288 1.00 98.56 280 TYR A O 1
ATOM 2247 N N . GLU A 1 281 ? -14.391 3.792 0.126 1.00 97.69 281 GLU A N 1
ATOM 2248 C CA . GLU A 1 281 ? -13.343 4.731 -0.283 1.00 97.69 281 GLU A CA 1
ATOM 2249 C C . GLU A 1 281 ? -13.923 6.137 -0.417 1.00 97.69 281 GLU A C 1
ATOM 2251 O O . GLU A 1 281 ? -15.022 6.311 -0.939 1.00 97.69 281 GLU A O 1
ATOM 2256 N N . ILE A 1 282 ? -13.174 7.150 0.016 1.00 96.75 282 ILE A N 1
ATOM 2257 C CA . ILE A 1 282 ? -13.628 8.542 -0.027 1.00 96.75 282 ILE A CA 1
ATOM 2258 C C . ILE A 1 282 ? -13.422 9.176 -1.412 1.00 96.75 282 ILE A C 1
ATOM 2260 O O . ILE A 1 282 ? -14.188 10.045 -1.819 1.00 96.75 282 ILE A O 1
ATOM 2264 N N . VAL A 1 283 ? -12.407 8.739 -2.164 1.00 96.50 283 VAL A N 1
ATOM 2265 C CA . VAL A 1 283 ? -12.102 9.266 -3.497 1.00 96.50 283 VAL A CA 1
ATOM 2266 C C . VAL A 1 283 ? -12.960 8.588 -4.563 1.00 96.50 283 VAL A C 1
ATOM 2268 O O . VAL A 1 283 ? -12.637 7.510 -5.076 1.00 96.50 283 VAL A O 1
ATOM 2271 N N . LYS A 1 284 ? -14.018 9.293 -4.969 1.00 97.25 284 LYS A N 1
ATOM 2272 C CA . LYS A 1 284 ? -14.989 8.877 -5.989 1.00 97.25 284 LYS A CA 1
ATOM 2273 C C . LYS A 1 284 ? -14.375 8.272 -7.253 1.00 97.25 284 LYS A C 1
ATOM 2275 O O . LYS A 1 284 ? -14.811 7.215 -7.700 1.00 97.25 284 LYS A O 1
ATOM 2280 N N . ASP A 1 285 ? -13.369 8.918 -7.840 1.00 97.38 285 ASP A N 1
ATOM 2281 C CA . ASP A 1 285 ? -12.801 8.467 -9.119 1.00 97.38 285 ASP A CA 1
ATOM 2282 C C . ASP A 1 285 ? -12.106 7.102 -9.002 1.00 97.38 285 ASP A C 1
ATOM 2284 O O . ASP A 1 285 ? -12.155 6.296 -9.933 1.00 97.38 285 ASP A O 1
ATOM 2288 N N . ARG A 1 286 ? -11.493 6.808 -7.846 1.00 97.50 286 ARG A N 1
ATOM 2289 C CA . ARG A 1 286 ? -10.837 5.515 -7.603 1.00 97.50 286 ARG A CA 1
ATOM 2290 C C . ARG A 1 286 ? -11.871 4.406 -7.454 1.00 97.50 286 ARG A C 1
ATOM 2292 O O . ARG A 1 286 ? -11.778 3.379 -8.128 1.00 97.50 286 ARG A O 1
ATOM 2299 N N . ILE A 1 287 ? -12.879 4.639 -6.616 1.00 97.81 287 ILE A N 1
ATOM 2300 C CA . ILE A 1 287 ? -13.888 3.622 -6.317 1.00 97.81 287 ILE A CA 1
ATOM 2301 C C . ILE A 1 287 ? -14.817 3.372 -7.509 1.00 97.81 287 ILE A C 1
ATOM 2303 O O . ILE A 1 287 ? -15.192 2.229 -7.770 1.00 97.81 287 ILE A O 1
ATOM 2307 N N . ALA A 1 288 ? -15.114 4.412 -8.298 1.00 98.50 288 ALA A N 1
ATOM 2308 C CA . ALA A 1 288 ? -15.883 4.300 -9.532 1.00 98.50 288 ALA A CA 1
ATOM 2309 C C . ALA A 1 288 ? -15.180 3.418 -10.573 1.00 98.50 288 ALA A C 1
ATOM 2311 O O . ALA A 1 288 ? -15.839 2.635 -11.257 1.00 98.50 288 ALA A O 1
ATOM 2312 N N . GLU A 1 289 ? -13.852 3.498 -10.672 1.00 98.50 289 GLU A N 1
ATOM 2313 C CA . GLU A 1 289 ? -13.080 2.623 -11.555 1.00 98.50 289 GLU A CA 1
ATOM 2314 C C . GLU A 1 289 ? -13.133 1.164 -11.107 1.00 98.50 289 GLU A C 1
ATOM 2316 O O . GLU A 1 289 ? -13.406 0.281 -11.921 1.00 98.50 289 GLU A O 1
ATOM 2321 N N . GLY A 1 290 ? -12.948 0.901 -9.812 1.00 98.31 290 GLY A N 1
ATOM 2322 C CA . GLY A 1 290 ? -13.104 -0.449 -9.277 1.00 98.31 290 GLY A CA 1
ATOM 2323 C C . GLY A 1 290 ? -14.508 -1.007 -9.538 1.00 98.31 290 GLY A C 1
ATOM 2324 O O . GLY A 1 290 ? -14.655 -2.147 -9.982 1.00 98.31 290 GLY A O 1
ATOM 2325 N N . ALA A 1 291 ? -15.550 -0.193 -9.337 1.00 98.62 291 ALA A N 1
ATOM 2326 C CA . ALA A 1 291 ? -16.938 -0.576 -9.595 1.00 98.62 291 ALA A CA 1
ATOM 2327 C C . ALA A 1 291 ? -17.205 -0.850 -11.087 1.00 98.62 291 ALA A C 1
ATOM 2329 O O . ALA A 1 291 ? -17.906 -1.810 -11.425 1.00 98.62 291 ALA A O 1
ATOM 2330 N N . ARG A 1 292 ? -16.623 -0.047 -11.991 1.00 98.50 292 ARG A N 1
ATOM 2331 C CA . ARG A 1 292 ? -16.674 -0.273 -13.444 1.00 98.50 292 ARG A CA 1
ATOM 2332 C C . ARG A 1 292 ? -16.081 -1.635 -13.795 1.00 98.50 292 ARG A C 1
ATOM 2334 O O . ARG A 1 292 ? -16.747 -2.423 -14.465 1.00 98.50 292 ARG A O 1
ATOM 2341 N N . VAL A 1 293 ? -14.876 -1.925 -13.304 1.00 98.56 293 VAL A N 1
ATOM 2342 C CA . VAL A 1 293 ? -14.177 -3.196 -13.548 1.00 98.56 293 VAL A CA 1
ATOM 2343 C C . VAL A 1 293 ? -14.966 -4.374 -12.975 1.00 98.56 293 VAL A C 1
ATOM 2345 O O . VAL A 1 293 ? -15.196 -5.356 -13.677 1.00 98.56 293 VAL A O 1
ATOM 2348 N N . ALA A 1 294 ? -15.467 -4.268 -11.741 1.00 98.56 294 ALA A N 1
ATOM 2349 C CA . ALA A 1 294 ? -16.288 -5.312 -11.129 1.00 98.56 294 ALA A CA 1
ATOM 2350 C C . ALA A 1 294 ? -17.539 -5.622 -11.967 1.00 98.56 294 ALA A C 1
ATOM 2352 O O . ALA A 1 294 ? -17.878 -6.788 -12.160 1.00 98.56 294 ALA A O 1
ATOM 2353 N N . LYS A 1 295 ? -18.210 -4.602 -12.513 1.00 98.56 295 LYS A N 1
ATOM 2354 C CA . LYS A 1 295 ? -19.362 -4.782 -13.408 1.00 98.56 295 LYS A CA 1
ATOM 2355 C C . LYS A 1 295 ? -18.969 -5.439 -14.732 1.00 98.56 295 LYS A C 1
ATOM 2357 O O . LYS A 1 295 ? -19.624 -6.384 -15.165 1.00 98.56 295 LYS A O 1
ATOM 2362 N N . GLU A 1 296 ? -17.908 -4.958 -15.370 1.00 98.25 296 GLU A N 1
ATOM 2363 C CA . GLU A 1 296 ? -17.395 -5.499 -16.634 1.00 98.25 296 GLU A CA 1
ATOM 2364 C C . GLU A 1 296 ? -16.973 -6.968 -16.516 1.00 98.25 296 GLU A C 1
ATOM 2366 O O . GLU A 1 296 ? -17.221 -7.764 -17.422 1.00 98.25 296 GLU A O 1
ATOM 2371 N N . TRP A 1 297 ? -16.408 -7.351 -15.371 1.00 98.12 297 TRP A N 1
ATOM 2372 C CA . TRP A 1 297 ? -16.012 -8.725 -15.062 1.00 98.12 297 TRP A CA 1
ATOM 2373 C C . TRP A 1 297 ? -17.141 -9.580 -14.479 1.00 98.12 297 TRP A C 1
ATOM 2375 O O . TRP A 1 297 ? -16.899 -10.736 -14.112 1.00 98.12 297 TRP A O 1
ATOM 2385 N N . GLN A 1 298 ? -18.365 -9.049 -14.383 1.00 98.12 298 GLN A N 1
ATOM 2386 C CA . GLN A 1 298 ? -19.522 -9.739 -13.800 1.00 98.12 298 GLN A CA 1
ATOM 2387 C C . GLN A 1 298 ? -19.236 -10.243 -12.372 1.00 98.12 298 GLN A C 1
ATOM 2389 O O . GLN A 1 298 ? -19.472 -11.402 -12.031 1.00 98.12 298 GLN A O 1
ATOM 2394 N N . LEU A 1 299 ? -18.633 -9.375 -11.562 1.00 98.25 299 LEU A N 1
ATOM 2395 C CA . LEU A 1 299 ? -18.346 -9.571 -10.140 1.00 98.25 299 LEU A CA 1
ATOM 2396 C C . LEU A 1 299 ? -19.196 -8.660 -9.245 1.00 98.25 299 LEU A C 1
ATOM 2398 O O . LEU A 1 299 ? -19.119 -8.763 -8.027 1.00 98.25 299 LEU A O 1
ATOM 2402 N N . ASN A 1 300 ? -20.004 -7.766 -9.820 1.00 97.38 300 ASN A N 1
ATOM 2403 C CA . ASN A 1 300 ? -20.836 -6.805 -9.086 1.00 97.38 300 ASN A CA 1
ATOM 2404 C C . ASN A 1 300 ? -21.971 -7.449 -8.263 1.00 97.38 300 ASN A C 1
ATOM 2406 O O . ASN A 1 300 ? -22.681 -6.744 -7.550 1.00 97.38 300 ASN A O 1
ATOM 2410 N N . ASP A 1 301 ? -22.163 -8.765 -8.384 1.00 97.81 301 ASP A N 1
ATOM 2411 C CA . ASP A 1 301 ? -23.025 -9.575 -7.522 1.00 97.81 301 ASP A CA 1
ATOM 2412 C C . ASP A 1 301 ? -22.413 -9.827 -6.137 1.00 97.81 301 ASP A C 1
ATOM 2414 O O . ASP A 1 301 ? -23.151 -10.087 -5.191 1.00 97.81 301 ASP A O 1
ATOM 2418 N N . ARG A 1 302 ? -21.081 -9.746 -6.024 1.00 97.75 302 ARG A N 1
ATOM 2419 C CA . ARG A 1 302 ? -20.338 -10.048 -4.792 1.00 97.75 302 ARG A CA 1
ATOM 2420 C C . ARG A 1 302 ? -19.247 -9.036 -4.443 1.00 97.75 302 ARG A C 1
ATOM 2422 O O . ARG A 1 302 ? -18.622 -9.172 -3.403 1.00 97.75 302 ARG A O 1
ATOM 2429 N N . VAL A 1 303 ? -18.966 -8.069 -5.315 1.00 98.62 303 VAL A N 1
ATOM 2430 C CA . VAL A 1 303 ? -18.016 -6.972 -5.088 1.00 98.62 303 VAL A CA 1
ATOM 2431 C C . VAL A 1 303 ? -18.793 -5.663 -5.104 1.00 98.62 303 VAL A C 1
ATOM 2433 O O . VAL A 1 303 ? -19.234 -5.206 -6.161 1.00 98.62 303 VAL A O 1
ATOM 2436 N N . HIS A 1 304 ? -18.952 -5.062 -3.930 1.00 98.62 304 HIS A N 1
ATOM 2437 C CA . HIS A 1 304 ? -19.660 -3.803 -3.729 1.00 98.62 304 HIS A CA 1
ATOM 2438 C C . HIS A 1 304 ? -18.655 -2.712 -3.369 1.00 98.62 304 HIS A C 1
ATOM 2440 O O . HIS A 1 304 ? -18.008 -2.767 -2.332 1.00 98.62 304 HIS A O 1
ATOM 2446 N N . LEU A 1 305 ? -18.486 -1.726 -4.243 1.00 98.62 305 LEU A N 1
ATOM 2447 C CA . LEU A 1 305 ? -17.498 -0.660 -4.079 1.00 98.62 305 LEU A CA 1
ATOM 2448 C C . LEU A 1 305 ? -18.236 0.669 -3.950 1.00 98.62 305 LEU A C 1
ATOM 2450 O O . LEU A 1 305 ? -18.952 1.067 -4.870 1.00 98.62 305 LEU A O 1
ATOM 2454 N N . LEU A 1 306 ? -18.114 1.297 -2.782 1.00 98.31 306 LEU A N 1
ATOM 2455 C CA . LEU A 1 306 ? -18.975 2.387 -2.334 1.00 98.31 306 LEU A CA 1
ATOM 2456 C C . LEU A 1 306 ? -18.145 3.630 -1.998 1.00 98.31 306 LEU A C 1
ATOM 2458 O O . LEU A 1 306 ? -17.202 3.565 -1.208 1.00 98.31 306 LEU A O 1
ATOM 2462 N N . GLU A 1 307 ? -18.528 4.763 -2.590 1.00 98.00 307 GLU A N 1
ATOM 2463 C CA . GLU A 1 307 ? -18.023 6.078 -2.190 1.00 98.00 307 GLU A CA 1
ATOM 2464 C C . GLU A 1 307 ? -18.541 6.392 -0.785 1.00 98.00 307 GLU A C 1
ATOM 2466 O O . GLU A 1 307 ? -19.751 6.485 -0.581 1.00 98.00 307 GLU A O 1
ATOM 2471 N N . GLN A 1 308 ? -17.640 6.507 0.188 1.00 97.56 308 GLN A N 1
ATOM 2472 C CA . GLN A 1 308 ? -18.006 6.708 1.582 1.00 97.56 308 GLN A CA 1
ATOM 2473 C C . GLN A 1 308 ? -16.881 7.389 2.357 1.00 97.56 308 GLN A C 1
ATOM 2475 O O . GLN A 1 308 ? -15.736 6.936 2.350 1.00 97.56 308 GLN A O 1
ATOM 2480 N N . ASN A 1 309 ? -17.232 8.439 3.099 1.00 96.44 309 ASN A N 1
ATOM 2481 C CA . ASN A 1 309 ? -16.346 8.989 4.114 1.00 96.44 309 ASN A CA 1
ATOM 2482 C C . ASN A 1 309 ? -16.455 8.149 5.396 1.00 96.44 309 ASN A C 1
ATOM 2484 O O . ASN A 1 309 ? -17.534 8.051 5.982 1.00 96.44 309 ASN A O 1
ATOM 2488 N N . LEU A 1 310 ? -15.346 7.558 5.844 1.00 96.50 310 LEU A N 1
ATOM 2489 C CA . LEU A 1 310 ? -15.303 6.771 7.082 1.00 96.50 310 LEU A CA 1
ATOM 2490 C C . LEU A 1 310 ? -15.431 7.650 8.342 1.00 96.50 310 LEU A C 1
ATOM 2492 O O . LEU A 1 310 ? -15.858 7.160 9.390 1.00 96.50 310 LEU A O 1
ATOM 2496 N N . ALA A 1 311 ? -15.112 8.945 8.237 1.00 95.69 311 ALA A N 1
ATOM 2497 C CA . ALA A 1 311 ? -15.257 9.928 9.312 1.00 95.69 311 ALA A CA 1
ATOM 2498 C C . ALA A 1 311 ? -16.706 10.376 9.543 1.00 95.69 311 ALA A C 1
ATOM 2500 O O . ALA A 1 311 ? -17.003 10.953 10.588 1.00 95.69 311 ALA A O 1
ATOM 2501 N N . ASP A 1 312 ? -17.607 10.099 8.596 1.00 95.94 312 ASP A N 1
ATOM 2502 C CA . ASP A 1 312 ? -19.016 10.478 8.688 1.00 95.94 312 ASP A CA 1
ATOM 2503 C C . ASP A 1 312 ? -19.652 9.864 9.951 1.00 95.94 312 ASP A C 1
ATOM 2505 O O . ASP A 1 312 ? -19.626 8.636 10.089 1.00 95.94 312 ASP A O 1
ATOM 2509 N N . PRO A 1 313 ? -20.196 10.666 10.889 1.00 94.12 313 PRO A N 1
ATOM 2510 C CA . PRO A 1 313 ? -20.745 10.172 12.154 1.00 94.12 313 PRO A CA 1
ATOM 2511 C C . PRO A 1 313 ? -21.833 9.106 11.978 1.00 94.12 313 PRO A C 1
ATOM 2513 O O . PRO A 1 313 ? -21.951 8.225 12.834 1.00 94.12 313 PRO A O 1
ATOM 2516 N N . ASP A 1 314 ? -22.573 9.150 10.869 1.00 95.69 314 ASP A N 1
ATOM 2517 C CA . ASP A 1 314 ? -23.661 8.215 10.583 1.00 95.69 314 ASP A CA 1
ATOM 2518 C C . ASP A 1 314 ? -23.174 6.939 9.876 1.00 95.69 314 ASP A C 1
ATOM 2520 O O . ASP A 1 314 ? -23.897 5.941 9.803 1.00 95.69 314 ASP A O 1
ATOM 2524 N N . PHE A 1 315 ? -21.930 6.925 9.386 1.00 96.50 315 PHE A N 1
ATOM 2525 C CA . PHE A 1 315 ? -21.346 5.737 8.779 1.00 96.50 315 PHE A CA 1
ATOM 2526 C C . PHE A 1 315 ? -21.067 4.653 9.823 1.00 96.50 315 PHE A C 1
ATOM 2528 O O . PHE A 1 315 ? -20.401 4.895 10.832 1.00 96.50 315 PHE A O 1
ATOM 2535 N N . LYS A 1 316 ? -21.502 3.429 9.507 1.00 95.94 316 LYS A N 1
ATOM 2536 C CA . LYS A 1 316 ? -21.077 2.180 10.144 1.00 95.94 316 LYS A CA 1
ATOM 2537 C C . LYS A 1 316 ? -20.783 1.154 9.045 1.00 95.94 316 LYS A C 1
ATOM 2539 O O . LYS A 1 316 ? -21.598 1.022 8.128 1.00 95.94 316 LYS A O 1
ATOM 2544 N N . PRO A 1 317 ? -19.672 0.402 9.121 1.00 97.50 317 PRO A N 1
ATOM 2545 C CA . PRO A 1 317 ? -19.418 -0.657 8.157 1.00 97.50 317 PRO A CA 1
ATOM 2546 C C . PRO A 1 317 ? -20.417 -1.804 8.359 1.00 97.50 317 PRO A C 1
ATOM 2548 O O . PRO A 1 317 ? -20.905 -2.036 9.468 1.00 97.50 317 PRO A O 1
ATOM 2551 N N . GLU A 1 318 ? -20.721 -2.556 7.300 1.00 97.56 318 GLU A N 1
ATOM 2552 C CA . GLU A 1 318 ? -21.594 -3.724 7.448 1.00 97.56 318 GLU A CA 1
ATOM 2553 C C . GLU A 1 318 ? -20.943 -4.825 8.313 1.00 97.56 318 GLU A C 1
ATOM 2555 O O . GLU A 1 318 ? -19.711 -4.921 8.358 1.00 97.56 318 GLU A O 1
ATOM 2560 N N . PRO A 1 319 ? -21.729 -5.694 8.982 1.00 98.19 319 PRO A N 1
ATOM 2561 C CA . PRO A 1 319 ? -21.195 -6.865 9.675 1.00 98.19 319 PRO A CA 1
ATOM 2562 C C . PRO A 1 319 ? -20.458 -7.818 8.720 1.00 98.19 319 PRO A C 1
ATOM 2564 O O . PRO A 1 319 ? -21.054 -8.320 7.761 1.00 98.19 319 PRO A O 1
ATOM 2567 N N . ALA A 1 320 ? -19.197 -8.125 9.027 1.00 98.44 320 ALA A N 1
ATOM 2568 C CA . ALA A 1 320 ? -18.324 -8.965 8.209 1.00 98.44 320 ALA A CA 1
ATOM 2569 C C . ALA A 1 320 ? -17.495 -9.950 9.047 1.00 98.44 320 ALA A C 1
ATOM 2571 O O . ALA A 1 320 ? -17.345 -9.786 10.257 1.00 98.44 320 ALA A O 1
ATOM 2572 N N . ASP A 1 321 ? -16.949 -10.976 8.393 1.00 98.50 321 ASP A N 1
ATOM 2573 C CA . ASP A 1 321 ? -16.073 -11.973 9.022 1.00 98.50 321 ASP A CA 1
ATOM 2574 C C . ASP A 1 321 ? -14.621 -11.475 9.096 1.00 98.50 321 ASP A C 1
ATOM 2576 O O . ASP A 1 321 ? -13.860 -11.847 10.002 1.00 98.50 321 ASP A O 1
ATOM 2580 N N . VAL A 1 322 ? -14.236 -10.613 8.149 1.00 98.56 322 VAL A N 1
ATOM 2581 C CA . VAL A 1 322 ? -12.933 -9.949 8.103 1.00 98.56 322 VAL A CA 1
ATOM 2582 C C . VAL A 1 322 ? -13.090 -8.480 7.730 1.00 98.56 322 VAL A C 1
ATOM 2584 O O . VAL A 1 322 ? -13.693 -8.156 6.712 1.00 98.56 322 VAL A O 1
ATOM 2587 N N . TYR A 1 323 ? -12.474 -7.607 8.518 1.00 98.62 323 TYR A N 1
ATOM 2588 C CA . TYR A 1 323 ? -12.218 -6.214 8.173 1.00 98.62 323 TYR A CA 1
ATOM 2589 C C . TYR A 1 323 ? -10.743 -6.053 7.826 1.00 98.62 323 TYR A C 1
ATOM 2591 O O . TYR A 1 323 ? -9.880 -6.610 8.507 1.00 98.62 323 TYR A O 1
ATOM 2599 N N . TYR A 1 324 ? -10.450 -5.294 6.783 1.00 98.38 324 TYR A N 1
ATOM 2600 C CA . TYR A 1 324 ? -9.103 -5.006 6.316 1.00 98.38 324 TYR A CA 1
ATOM 2601 C C . TYR A 1 324 ? -8.914 -3.497 6.199 1.00 98.38 324 TYR A C 1
ATOM 2603 O O . TYR A 1 324 ? -9.806 -2.810 5.714 1.00 98.38 324 TYR A O 1
ATOM 2611 N N . ALA A 1 325 ? -7.766 -2.990 6.641 1.00 96.88 325 ALA A N 1
ATOM 2612 C CA . ALA A 1 325 ? -7.368 -1.606 6.435 1.00 96.88 325 ALA A CA 1
ATOM 2613 C C . ALA A 1 325 ? -5.874 -1.537 6.089 1.00 96.88 325 ALA A C 1
ATOM 2615 O O . ALA A 1 325 ? -5.028 -1.972 6.877 1.00 96.88 325 ALA A O 1
ATOM 2616 N N . PHE A 1 326 ? -5.556 -0.984 4.919 1.00 94.31 326 PHE A N 1
ATOM 2617 C CA . PHE A 1 326 ? -4.186 -0.719 4.482 1.00 94.31 326 PHE A CA 1
ATOM 2618 C C . PHE A 1 326 ? -3.875 0.766 4.597 1.00 94.31 326 PHE A C 1
ATOM 2620 O O . PHE A 1 326 ? -4.589 1.569 4.008 1.00 94.31 326 PHE A O 1
ATOM 2627 N N . ASN A 1 327 ? -2.811 1.123 5.319 1.00 88.94 327 ASN A N 1
ATOM 2628 C CA . ASN A 1 327 ? -2.495 2.509 5.665 1.00 88.94 327 ASN A CA 1
ATOM 2629 C C . ASN A 1 327 ? -3.750 3.242 6.153 1.00 88.94 327 ASN A C 1
ATOM 2631 O O . ASN A 1 327 ? -4.164 4.217 5.521 1.00 88.94 327 ASN A O 1
ATOM 2635 N N . PRO A 1 328 ? -4.408 2.735 7.216 1.00 84.50 328 PRO A N 1
ATOM 2636 C CA . PRO A 1 328 ? -5.635 3.341 7.690 1.00 84.50 328 PRO A CA 1
ATOM 2637 C C . PRO A 1 328 ? -5.408 4.826 7.958 1.00 84.50 328 PRO A C 1
ATOM 2639 O O . PRO A 1 328 ? -4.340 5.232 8.427 1.00 84.50 328 PRO A O 1
ATOM 2642 N N . VAL A 1 329 ? -6.454 5.608 7.696 1.00 84.50 329 VAL A N 1
ATOM 2643 C CA . VAL A 1 329 ? -6.560 7.010 8.111 1.00 84.50 329 VAL A CA 1
ATOM 2644 C C . VAL A 1 329 ? -6.075 7.190 9.549 1.00 84.50 329 VAL A C 1
ATOM 2646 O O . VAL A 1 329 ? -6.209 6.294 10.383 1.00 84.50 329 VAL A O 1
ATOM 2649 N N . SER A 1 330 ? -5.471 8.338 9.840 1.00 82.44 330 SER A N 1
ATOM 2650 C CA . SER A 1 330 ? -4.881 8.628 11.146 1.00 82.44 330 SER A CA 1
ATOM 2651 C C . SER A 1 330 ? -5.832 9.448 12.032 1.00 82.44 330 SER A C 1
ATOM 2653 O O . SER A 1 330 ? -6.958 9.768 11.656 1.00 82.44 330 SER A O 1
ATOM 2655 N N . GLY A 1 331 ? -5.407 9.762 13.261 1.00 88.00 331 GLY A N 1
ATOM 2656 C CA . GLY A 1 331 ? -6.155 10.673 14.132 1.00 88.00 331 GLY A CA 1
ATOM 2657 C C . GLY A 1 331 ? -7.537 10.153 14.546 1.00 88.00 331 GLY A C 1
ATOM 2658 O O . GLY A 1 331 ? -7.671 8.983 14.913 1.00 88.00 331 GLY A O 1
ATOM 2659 N N . GLN A 1 332 ? -8.527 11.049 14.536 1.00 90.12 332 GLN A N 1
ATOM 2660 C CA . GLN A 1 332 ? -9.886 10.814 15.046 1.00 90.12 332 GLN A CA 1
ATOM 2661 C C . GLN A 1 332 ? -10.683 9.838 14.179 1.00 90.12 332 GLN A C 1
ATOM 2663 O O . GLN A 1 332 ? -11.485 9.067 14.700 1.00 90.12 332 GLN A O 1
ATOM 2668 N N . THR A 1 333 ? -10.431 9.819 12.872 1.00 92.81 333 THR A N 1
ATOM 2669 C CA . THR A 1 333 ? -11.132 8.926 11.946 1.00 92.81 333 THR A CA 1
ATOM 2670 C C . THR A 1 333 ? -10.800 7.467 12.245 1.00 92.81 333 THR A C 1
ATOM 2672 O O . THR A 1 333 ? -11.691 6.621 12.239 1.00 92.81 333 THR A O 1
ATOM 2675 N N . PHE A 1 334 ? -9.555 7.165 12.629 1.00 94.69 334 PHE A N 1
ATOM 2676 C CA . PHE A 1 334 ? -9.207 5.819 13.089 1.00 94.69 334 PHE A CA 1
ATOM 2677 C C . PHE A 1 334 ? -9.883 5.441 14.408 1.00 94.69 334 PHE A C 1
ATOM 2679 O O . PHE A 1 334 ? -10.351 4.314 14.551 1.00 94.69 334 PHE A O 1
ATOM 2686 N N . ASP A 1 335 ? -9.954 6.375 15.362 1.00 93.81 335 ASP A N 1
ATOM 2687 C CA . ASP A 1 335 ? -10.624 6.139 16.650 1.00 93.81 335 ASP A CA 1
ATOM 2688 C C . ASP A 1 335 ? -12.103 5.814 16.430 1.00 93.81 335 ASP A C 1
ATOM 2690 O O . ASP A 1 335 ? -12.634 4.863 17.006 1.00 93.81 335 ASP A O 1
ATOM 2694 N N . LYS A 1 336 ? -12.744 6.555 15.522 1.00 95.06 336 LYS A N 1
ATOM 2695 C CA . LYS A 1 336 ? -14.113 6.293 15.096 1.00 95.06 336 LYS A CA 1
ATOM 2696 C C . LYS A 1 336 ? -14.253 4.921 14.438 1.00 95.06 336 LYS A C 1
ATOM 2698 O O . LYS A 1 336 ? -15.151 4.182 14.818 1.00 95.06 336 LYS A O 1
ATOM 2703 N N . ILE A 1 337 ? -13.371 4.545 13.507 1.00 96.62 337 ILE A 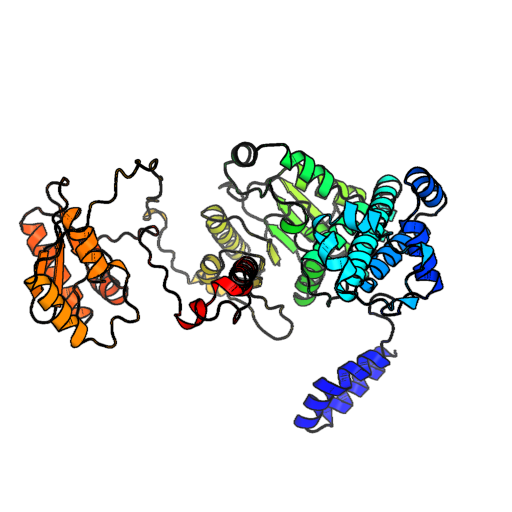N 1
ATOM 2704 C CA . ILE A 1 337 ? -13.403 3.216 12.870 1.00 96.62 337 ILE A CA 1
ATOM 2705 C C . ILE A 1 337 ? -13.331 2.104 13.924 1.00 96.62 337 ILE A C 1
ATOM 2707 O O . ILE A 1 337 ? -14.101 1.147 13.855 1.00 96.62 337 ILE A O 1
ATOM 2711 N N . LEU A 1 338 ? -12.443 2.220 14.916 1.00 96.69 338 LEU A N 1
ATOM 2712 C CA . LEU A 1 338 ? -12.348 1.243 16.004 1.00 96.69 338 LEU A CA 1
ATOM 2713 C C . LEU A 1 338 ? -13.666 1.154 16.790 1.00 96.69 338 LEU A C 1
ATOM 2715 O O . LEU A 1 338 ? -14.155 0.052 17.043 1.00 96.69 338 LEU A O 1
ATOM 2719 N N . GLU A 1 339 ? -14.277 2.289 17.123 1.00 95.75 339 GLU A N 1
ATOM 2720 C CA . GLU A 1 339 ? -15.563 2.325 17.826 1.00 95.75 339 GLU A CA 1
ATOM 2721 C C . GLU A 1 339 ? -16.730 1.783 16.980 1.00 95.75 339 GLU A C 1
ATOM 2723 O O . GLU A 1 339 ? -17.606 1.072 17.486 1.00 95.75 339 GLU A O 1
ATOM 2728 N N . ASP A 1 340 ? -16.728 2.053 15.677 1.00 97.31 340 ASP A N 1
ATOM 2729 C CA . ASP A 1 340 ? -17.705 1.527 14.728 1.00 97.31 340 ASP A CA 1
ATOM 2730 C C . ASP A 1 340 ? -17.604 0.003 14.638 1.00 97.31 340 ASP A C 1
ATOM 2732 O O . ASP A 1 340 ? -18.615 -0.690 14.767 1.00 97.31 340 ASP A O 1
ATOM 2736 N N . LEU A 1 341 ? -16.387 -0.535 14.498 1.00 97.62 341 LEU A N 1
ATOM 2737 C CA . LEU A 1 341 ? -16.134 -1.978 14.489 1.00 97.62 341 LEU A CA 1
ATOM 2738 C C . LEU A 1 341 ? -16.559 -2.637 15.804 1.00 97.62 341 LEU A C 1
ATOM 2740 O O . LEU A 1 341 ? -17.167 -3.710 15.787 1.00 97.62 341 LEU A O 1
ATOM 2744 N N . ARG A 1 342 ? -16.302 -1.988 16.946 1.00 95.38 342 ARG A N 1
ATOM 2745 C CA . ARG A 1 342 ? -16.770 -2.456 18.257 1.00 95.38 342 ARG A CA 1
ATOM 2746 C C . ARG A 1 342 ? -18.295 -2.512 18.314 1.00 95.38 342 ARG A C 1
ATOM 2748 O O . ARG A 1 342 ? -18.860 -3.529 18.714 1.00 95.38 342 ARG A O 1
ATOM 2755 N N . THR A 1 343 ? -18.962 -1.442 17.883 1.00 95.19 343 THR A N 1
ATOM 2756 C CA . THR A 1 343 ? -20.428 -1.332 17.859 1.00 95.19 343 THR A CA 1
ATOM 2757 C C . THR A 1 343 ? -21.054 -2.397 16.957 1.00 95.19 343 THR A C 1
ATOM 2759 O O . THR A 1 343 ? -22.017 -3.063 17.345 1.00 95.19 343 THR A O 1
ATOM 2762 N N . VAL A 1 344 ? -20.490 -2.606 15.766 1.00 96.69 344 VAL A N 1
ATOM 2763 C CA . VAL A 1 344 ? -20.927 -3.638 14.816 1.00 96.69 344 VAL A CA 1
ATOM 2764 C C . VAL A 1 344 ? -20.700 -5.042 15.381 1.00 96.69 344 VAL A C 1
ATOM 2766 O O . VAL A 1 344 ? -21.592 -5.889 15.306 1.00 96.69 344 VAL A O 1
ATOM 2769 N N . GLY A 1 345 ? -19.555 -5.295 16.015 1.00 95.75 345 GLY A N 1
ATOM 2770 C CA . GLY A 1 345 ? -19.270 -6.563 16.686 1.00 95.75 345 GLY A CA 1
ATOM 2771 C C . GLY A 1 345 ? -20.262 -6.886 17.801 1.00 95.75 345 GLY A C 1
ATOM 2772 O O . GLY A 1 345 ? -20.814 -7.985 17.849 1.00 95.75 345 GLY A O 1
ATOM 2773 N N . LEU A 1 346 ? -20.528 -5.913 18.675 1.00 94.06 346 LEU A N 1
ATOM 2774 C CA . LEU A 1 346 ? -21.460 -6.060 19.794 1.00 94.06 346 LEU A CA 1
ATOM 2775 C C . LEU A 1 346 ? -22.903 -6.264 19.322 1.00 94.06 346 LEU A C 1
ATOM 2777 O O . LEU A 1 346 ? -23.575 -7.177 19.794 1.00 94.06 346 LEU A O 1
ATOM 2781 N N . SER A 1 347 ? -23.372 -5.440 18.383 1.00 94.81 347 SER A N 1
ATOM 2782 C CA . SER A 1 347 ? -24.751 -5.513 17.878 1.00 94.81 347 SER A CA 1
ATOM 2783 C C . SER A 1 347 ? -25.019 -6.777 17.061 1.00 94.81 347 SER A C 1
ATOM 2785 O O . SER A 1 347 ? -26.102 -7.351 17.155 1.00 94.81 347 SER A O 1
ATOM 2787 N N . SER A 1 348 ? -24.038 -7.241 16.283 1.00 95.44 348 SER A N 1
ATOM 2788 C CA . SER A 1 348 ? -24.175 -8.470 15.497 1.00 95.44 348 SER A CA 1
ATOM 2789 C C . SER A 1 348 ? -23.965 -9.742 16.321 1.00 95.44 348 SER A C 1
ATOM 2791 O O . SER A 1 348 ? -24.388 -10.816 15.891 1.00 95.44 348 SER A O 1
ATOM 2793 N N . GLY A 1 349 ? -23.277 -9.647 17.465 1.00 93.88 349 GLY A N 1
ATOM 2794 C CA . GLY A 1 349 ? -22.843 -10.799 18.258 1.00 93.88 349 GLY A CA 1
ATOM 2795 C C . GLY A 1 349 ? -21.861 -11.713 17.516 1.00 93.88 349 GLY A C 1
ATOM 2796 O O . GLY A 1 349 ? -21.646 -12.851 17.934 1.00 93.88 349 GLY A O 1
ATOM 2797 N N . LYS A 1 350 ? -21.285 -11.257 16.396 1.00 94.50 350 LYS A N 1
ATOM 2798 C CA . LYS A 1 350 ? -20.390 -12.059 15.559 1.00 94.50 350 LYS A CA 1
ATOM 2799 C C . LYS A 1 350 ? -18.935 -11.820 15.930 1.00 94.50 350 LYS A C 1
ATOM 2801 O O . LYS A 1 350 ? -18.496 -10.693 16.137 1.00 94.50 350 LYS A O 1
ATOM 2806 N N . ARG A 1 351 ? -18.164 -12.906 15.947 1.00 96.44 351 ARG A N 1
ATOM 2807 C CA . ARG A 1 351 ? -16.699 -12.863 15.962 1.00 96.44 351 ARG A CA 1
ATOM 2808 C C . ARG A 1 351 ? -16.213 -12.388 14.593 1.00 96.44 351 ARG A C 1
ATOM 2810 O O . ARG A 1 351 ? -16.698 -12.889 13.583 1.00 96.44 351 ARG A O 1
ATOM 2817 N N . PHE A 1 352 ? -15.224 -11.504 14.562 1.00 97.94 352 PHE A N 1
ATOM 2818 C CA . PHE A 1 352 ? -14.576 -11.084 13.319 1.00 97.94 352 PHE A CA 1
ATOM 2819 C C . PHE A 1 352 ? -13.073 -10.919 13.512 1.00 97.94 352 PHE A C 1
ATOM 2821 O O . PHE A 1 352 ? -12.572 -10.836 14.639 1.00 97.94 352 PHE A O 1
ATOM 2828 N N . ARG A 1 353 ? -12.350 -10.860 12.394 1.00 98.00 353 ARG A N 1
ATOM 2829 C CA . ARG A 1 353 ? -10.918 -10.550 12.369 1.00 98.00 353 ARG A CA 1
ATOM 2830 C C . ARG A 1 353 ? -10.702 -9.167 11.777 1.00 98.00 353 ARG A C 1
ATOM 2832 O O . ARG A 1 353 ? -11.370 -8.810 10.816 1.00 98.00 353 ARG A O 1
ATOM 2839 N N . PHE A 1 354 ? -9.782 -8.401 12.345 1.00 97.88 354 PHE A N 1
ATOM 2840 C CA . PHE A 1 354 ? -9.410 -7.083 11.847 1.00 97.88 354 PHE A CA 1
ATOM 2841 C C . PHE A 1 354 ? -7.937 -7.083 11.467 1.00 97.88 354 PHE A C 1
ATOM 2843 O O . PHE A 1 354 ? -7.071 -7.308 12.310 1.00 97.88 354 PHE A O 1
ATOM 2850 N N . ILE A 1 355 ? -7.659 -6.879 10.187 1.00 97.44 355 ILE A N 1
ATOM 2851 C CA . ILE A 1 355 ? -6.313 -6.840 9.640 1.00 97.44 355 ILE A CA 1
ATOM 2852 C C . ILE A 1 355 ? -5.922 -5.384 9.430 1.00 97.44 355 ILE A C 1
ATOM 2854 O O . ILE A 1 355 ? -6.611 -4.647 8.727 1.00 97.44 355 ILE A O 1
ATOM 2858 N N . VAL A 1 356 ? -4.790 -5.002 10.010 1.00 96.25 356 VAL A N 1
ATOM 2859 C CA . VAL A 1 356 ? -4.207 -3.671 9.872 1.00 96.25 356 VAL A CA 1
ATOM 2860 C C . VAL A 1 356 ? -2.840 -3.824 9.215 1.00 96.25 356 VAL A C 1
ATOM 2862 O O . VAL A 1 356 ? -1.972 -4.510 9.763 1.00 96.25 356 VAL A O 1
ATOM 2865 N N . PHE A 1 357 ? -2.660 -3.217 8.041 1.00 93.56 357 PHE A N 1
ATOM 2866 C CA . PHE A 1 357 ? -1.449 -3.350 7.232 1.00 93.56 357 PHE A CA 1
ATOM 2867 C C . PHE A 1 357 ? -0.851 -1.989 6.841 1.00 93.56 357 PHE A C 1
ATOM 2869 O O . PHE A 1 357 ? -1.585 -1.051 6.556 1.00 93.56 357 PHE A O 1
ATOM 2876 N N . GLY A 1 358 ? 0.479 -1.883 6.799 1.00 87.50 358 GLY A N 1
ATOM 2877 C CA . GLY A 1 358 ? 1.241 -0.662 6.507 1.00 87.50 358 GLY A CA 1
ATOM 2878 C C . GLY A 1 358 ? 1.615 0.160 7.756 1.00 87.50 358 GLY A C 1
ATOM 2879 O O . GLY A 1 358 ? 1.344 -0.290 8.876 1.00 87.50 358 GLY A O 1
ATOM 2880 N N . PRO A 1 359 ? 2.256 1.344 7.613 1.00 80.44 359 PRO A N 1
ATOM 2881 C CA . PRO A 1 359 ? 2.529 2.313 8.687 1.00 80.44 359 PRO A CA 1
ATOM 2882 C C . PRO A 1 359 ? 1.250 2.788 9.396 1.00 80.44 359 PRO A C 1
ATOM 2884 O O . PRO A 1 359 ? 0.743 3.883 9.174 1.00 80.44 359 PRO A O 1
ATOM 2887 N N . SER A 1 360 ? 0.735 1.938 10.276 1.00 77.38 360 SER A N 1
ATOM 2888 C CA . SER A 1 360 ? -0.546 2.109 10.951 1.00 77.38 360 SER A CA 1
ATOM 2889 C C . SER A 1 360 ? -0.337 2.511 12.410 1.00 77.38 360 SER A C 1
ATOM 2891 O O . SER A 1 360 ? 0.683 2.147 13.009 1.00 77.38 360 SER A O 1
ATOM 2893 N N . PRO A 1 361 ? -1.300 3.203 13.044 1.00 82.50 361 PRO A N 1
ATOM 2894 C CA . PRO A 1 361 ? -1.236 3.534 14.462 1.00 82.50 361 PRO A CA 1
ATOM 2895 C C . PRO A 1 361 ? -1.535 2.294 15.325 1.00 82.50 361 PRO A C 1
ATOM 2897 O O . PRO A 1 361 ? -2.509 2.272 16.073 1.00 82.50 361 PRO A O 1
ATOM 2900 N N . PHE A 1 362 ? -0.692 1.253 15.244 1.00 87.06 362 PHE A N 1
ATOM 2901 C CA . PHE A 1 362 ? -0.878 -0.014 15.965 1.00 87.06 362 PHE A CA 1
ATOM 2902 C C . PHE A 1 362 ? -1.105 0.194 17.459 1.00 87.06 362 PHE A C 1
ATOM 2904 O O . PHE A 1 362 ? -1.895 -0.530 18.043 1.00 87.06 362 PHE A O 1
ATOM 2911 N N . TYR A 1 363 ? -0.494 1.224 18.054 1.00 87.44 363 TYR A N 1
ATOM 2912 C CA . TYR A 1 363 ? -0.700 1.578 19.457 1.00 87.44 363 TYR A CA 1
ATOM 2913 C C . TYR A 1 363 ? -2.179 1.828 19.807 1.00 87.44 363 TYR A C 1
ATOM 2915 O O . TYR A 1 363 ? -2.604 1.467 20.899 1.00 87.44 363 TYR A O 1
ATOM 2923 N N . LYS A 1 364 ? -2.981 2.391 18.890 1.00 91.69 364 LYS A N 1
ATOM 2924 C CA . LYS A 1 364 ? -4.420 2.615 19.101 1.00 91.69 364 LYS A CA 1
ATOM 2925 C C . LYS A 1 364 ? -5.198 1.308 19.089 1.00 91.69 364 LYS A C 1
ATOM 2927 O O . LYS A 1 364 ? -6.062 1.111 19.939 1.00 91.69 364 LYS A O 1
ATOM 2932 N N . THR A 1 365 ? -4.878 0.418 18.150 1.00 93.00 365 THR A N 1
ATOM 2933 C CA . THR A 1 365 ? -5.510 -0.903 18.044 1.00 93.00 365 THR A CA 1
ATOM 2934 C C . THR A 1 365 ? -5.091 -1.816 19.197 1.00 93.00 365 THR A C 1
ATOM 2936 O O . THR A 1 365 ? -5.933 -2.482 19.786 1.00 93.00 365 THR A O 1
ATOM 2939 N N . ASP A 1 366 ? -3.810 -1.795 19.572 1.00 92.38 366 ASP A N 1
ATOM 2940 C CA . ASP A 1 366 ? -3.245 -2.528 20.712 1.00 92.38 366 ASP A CA 1
ATOM 2941 C C . ASP A 1 366 ? -3.854 -2.069 22.048 1.00 92.38 366 ASP A C 1
ATOM 2943 O O . ASP A 1 366 ? -3.973 -2.867 22.976 1.00 92.38 366 ASP A O 1
ATOM 2947 N N . ALA A 1 367 ? -4.264 -0.800 22.146 1.00 91.69 367 ALA A N 1
ATOM 2948 C CA . ALA A 1 367 ? -4.937 -0.253 23.321 1.00 91.69 367 ALA A CA 1
ATOM 2949 C C . ALA A 1 367 ? -6.407 -0.693 23.455 1.00 91.69 367 ALA A C 1
ATOM 2951 O O . ALA A 1 367 ? -7.016 -0.431 24.491 1.00 91.69 367 ALA A O 1
ATOM 2952 N N . GLN A 1 368 ? -6.992 -1.352 22.447 1.00 92.81 368 GLN A N 1
ATOM 2953 C CA . GLN A 1 368 ? -8.383 -1.801 22.499 1.00 92.81 368 GLN A CA 1
ATOM 2954 C C . GLN A 1 368 ? -8.502 -3.127 23.268 1.00 92.81 368 GLN A C 1
ATOM 2956 O O . GLN A 1 368 ? -8.154 -4.176 22.725 1.00 92.81 368 GLN A O 1
ATOM 2961 N N . PRO A 1 369 ? -9.069 -3.155 24.491 1.00 90.81 369 PRO A N 1
ATOM 2962 C CA . PRO A 1 369 ? -9.141 -4.383 25.295 1.00 90.81 369 PRO A CA 1
ATOM 2963 C C . PRO A 1 369 ? -10.072 -5.451 24.695 1.00 90.81 369 PRO A C 1
ATOM 2965 O O . PRO A 1 369 ? -10.011 -6.624 25.066 1.00 90.81 369 PRO A O 1
ATOM 2968 N N . TRP A 1 370 ? -10.950 -5.044 23.777 1.00 92.94 370 TRP A N 1
ATOM 2969 C CA . TRP A 1 370 ? -11.894 -5.906 23.068 1.00 92.94 370 TRP A CA 1
ATOM 2970 C C . TRP A 1 370 ? -11.298 -6.539 21.798 1.00 92.94 370 TRP A C 1
ATOM 2972 O O . TRP A 1 370 ? -11.931 -7.420 21.210 1.00 92.94 370 TRP A O 1
ATOM 2982 N N . LEU A 1 371 ? -10.084 -6.142 21.400 1.00 95.38 371 LEU A N 1
ATOM 2983 C CA . LEU A 1 371 ? -9.309 -6.776 20.338 1.00 95.38 371 LEU A CA 1
ATOM 2984 C C . LEU A 1 371 ? -8.175 -7.607 20.930 1.00 95.38 371 LEU A C 1
ATOM 2986 O O . LEU A 1 371 ? -7.415 -7.158 21.782 1.00 95.38 371 LEU A O 1
ATOM 2990 N N . ARG A 1 372 ? -8.016 -8.831 20.432 1.00 95.12 372 ARG A N 1
ATOM 2991 C CA . ARG A 1 372 ? -6.863 -9.680 20.742 1.00 95.12 372 ARG A CA 1
ATOM 2992 C C . ARG A 1 372 ? -6.016 -9.872 19.496 1.00 95.12 372 ARG A C 1
ATOM 2994 O O . ARG A 1 372 ? -6.509 -10.424 18.518 1.00 95.12 372 ARG A O 1
ATOM 3001 N N . GLU A 1 373 ? -4.743 -9.496 19.553 1.00 95.75 373 GLU A N 1
ATOM 3002 C CA . GLU A 1 373 ? -3.780 -9.819 18.495 1.00 95.75 373 GLU A CA 1
ATOM 3003 C C . GLU A 1 373 ? -3.636 -11.350 18.360 1.00 95.75 373 GLU A C 1
ATOM 3005 O O . GLU A 1 373 ? -3.432 -12.060 19.350 1.00 95.75 373 GLU A O 1
ATOM 3010 N N . ILE A 1 374 ? -3.769 -11.867 17.138 1.00 95.06 374 ILE A N 1
ATOM 3011 C CA . ILE A 1 374 ? -3.537 -13.274 16.807 1.00 95.06 374 ILE A CA 1
ATOM 3012 C C . ILE A 1 374 ? -2.112 -13.410 16.269 1.00 95.06 374 ILE A C 1
ATOM 3014 O O . ILE A 1 374 ? -1.729 -12.719 15.330 1.00 95.06 374 ILE A O 1
ATOM 3018 N N . LYS A 1 375 ? -1.355 -14.355 16.831 1.00 93.44 375 LYS A N 1
ATOM 3019 C CA . LYS A 1 375 ? -0.028 -14.778 16.357 1.00 93.44 375 LYS A CA 1
ATOM 3020 C C . LYS A 1 375 ? 0.024 -16.296 16.270 1.00 93.44 375 LYS A C 1
ATOM 3022 O O . LYS A 1 375 ? -0.767 -16.970 16.937 1.00 93.44 375 LYS A O 1
ATOM 3027 N N . GLY A 1 376 ? 0.963 -16.836 15.500 1.00 87.25 376 GLY A N 1
ATOM 3028 C CA . GLY A 1 376 ? 1.224 -18.274 15.480 1.00 87.25 376 GLY A CA 1
ATOM 3029 C C . GLY A 1 376 ? 1.539 -18.848 14.105 1.00 87.25 376 GLY A C 1
ATOM 3030 O O . GLY A 1 376 ? 1.594 -18.150 13.097 1.00 87.25 376 GLY A O 1
ATOM 3031 N N . GLU A 1 377 ? 1.746 -20.165 14.080 1.00 83.00 377 GLU A N 1
ATOM 3032 C CA . GLU A 1 377 ? 2.145 -20.888 12.874 1.00 83.00 377 GLU A CA 1
ATOM 3033 C C . GLU A 1 377 ? 1.122 -20.707 11.743 1.00 83.00 377 GLU A C 1
ATOM 3035 O O . GLU A 1 377 ? -0.065 -21.008 11.887 1.00 83.00 377 GLU A O 1
ATOM 3040 N N . GLY A 1 378 ? 1.605 -20.218 10.600 1.00 81.19 378 GLY A N 1
ATOM 3041 C CA . GLY A 1 378 ? 0.787 -19.977 9.417 1.00 81.19 378 GLY A CA 1
ATOM 3042 C C . GLY A 1 378 ? 0.024 -18.654 9.422 1.00 81.19 378 GLY A C 1
ATOM 3043 O O . GLY A 1 378 ? -0.658 -18.400 8.439 1.00 81.19 378 GLY A O 1
ATOM 3044 N N . ILE A 1 379 ? 0.142 -17.821 10.460 1.00 84.25 379 ILE A N 1
ATOM 3045 C CA . ILE A 1 379 ? -0.324 -16.431 10.442 1.00 84.25 379 ILE A CA 1
ATOM 3046 C C . ILE A 1 379 ? 0.837 -15.550 9.952 1.00 84.25 379 ILE A C 1
ATOM 3048 O O . ILE A 1 379 ? 1.933 -15.656 10.501 1.00 84.25 379 ILE A O 1
ATOM 3052 N N . PRO A 1 380 ? 0.654 -14.717 8.915 1.00 83.38 380 PRO A N 1
ATOM 3053 C CA . PRO A 1 380 ? 1.700 -13.834 8.433 1.00 83.38 380 PRO A CA 1
ATOM 3054 C C . PRO A 1 380 ? 2.059 -12.829 9.523 1.00 83.38 380 PRO A C 1
ATOM 3056 O O . PRO A 1 380 ? 1.187 -12.173 10.092 1.00 83.38 380 PRO A O 1
ATOM 3059 N N . GLU A 1 381 ? 3.352 -12.712 9.800 1.00 82.06 381 GLU A N 1
ATOM 3060 C CA . GLU A 1 381 ? 3.894 -11.759 10.760 1.00 82.06 381 GLU A CA 1
ATOM 3061 C C . GLU A 1 381 ? 4.773 -10.749 10.020 1.00 82.06 381 GLU A C 1
ATOM 3063 O O . GLU A 1 381 ? 5.543 -11.101 9.122 1.00 82.06 381 GLU A O 1
ATOM 3068 N N . GLY A 1 382 ? 4.672 -9.479 10.400 1.00 83.31 382 GLY A N 1
ATOM 3069 C CA . GLY A 1 382 ? 5.479 -8.410 9.828 1.00 83.31 382 GLY A CA 1
ATOM 3070 C C . GLY A 1 382 ? 5.465 -7.176 10.718 1.00 83.31 382 GLY A C 1
ATOM 3071 O O . GLY A 1 382 ? 4.526 -6.955 11.472 1.00 83.31 382 GLY A O 1
ATOM 3072 N N . GLU A 1 383 ? 6.503 -6.342 10.627 1.00 80.25 383 GLU A N 1
ATOM 3073 C CA . GLU A 1 383 ? 6.561 -5.086 11.398 1.00 80.25 383 GLU A CA 1
ATOM 3074 C C . GLU A 1 383 ? 5.422 -4.116 11.041 1.00 80.25 383 GLU A C 1
ATOM 3076 O O . GLU A 1 383 ? 5.075 -3.256 11.845 1.00 80.25 383 GLU A O 1
ATOM 3081 N N . GLU A 1 384 ? 4.857 -4.268 9.844 1.00 88.62 384 GLU A N 1
ATOM 3082 C CA . GLU A 1 384 ? 3.781 -3.446 9.292 1.00 88.62 384 GLU A CA 1
ATOM 3083 C C . GLU A 1 384 ? 2.469 -4.226 9.162 1.00 88.62 384 GLU A C 1
ATOM 3085 O O . GLU A 1 384 ? 1.550 -3.743 8.521 1.00 88.62 384 GLU A O 1
ATOM 3090 N N . LEU A 1 385 ? 2.354 -5.424 9.741 1.00 93.62 385 LEU A N 1
ATOM 3091 C CA . LEU A 1 385 ? 1.144 -6.240 9.661 1.00 93.62 385 LEU A CA 1
ATOM 3092 C C . LEU A 1 385 ? 0.750 -6.740 11.043 1.00 93.62 385 LEU A C 1
ATOM 3094 O O . LEU A 1 385 ? 1.517 -7.452 11.691 1.00 93.62 385 LEU A O 1
ATOM 3098 N N . LYS A 1 386 ? -0.484 -6.443 11.450 1.00 95.69 386 LYS A N 1
ATOM 3099 C CA . LYS A 1 386 ? -1.101 -7.045 12.630 1.00 95.69 386 LYS A CA 1
ATOM 3100 C C . LYS A 1 386 ? -2.502 -7.539 12.322 1.00 95.69 386 LYS A C 1
ATOM 3102 O O . LYS A 1 386 ? -3.264 -6.901 11.596 1.00 95.69 386 LYS A O 1
ATOM 3107 N N . ILE A 1 387 ? -2.839 -8.684 12.902 1.00 96.38 387 ILE A N 1
ATOM 3108 C CA . ILE A 1 387 ? -4.152 -9.306 12.773 1.00 96.38 387 ILE A CA 1
ATOM 3109 C C . ILE A 1 387 ? -4.743 -9.409 14.168 1.00 96.38 387 ILE A C 1
ATOM 3111 O O . ILE A 1 387 ? -4.159 -10.008 15.068 1.00 96.38 387 ILE A O 1
ATOM 3115 N N . TYR A 1 388 ? -5.918 -8.826 14.336 1.00 96.94 388 TYR A N 1
ATOM 3116 C CA . TYR A 1 388 ? -6.663 -8.809 15.578 1.00 96.94 388 TYR A CA 1
ATOM 3117 C C . TYR A 1 388 ? -7.939 -9.617 15.444 1.00 96.94 388 TYR A C 1
ATOM 3119 O O . TYR A 1 388 ? -8.440 -9.882 14.351 1.00 96.94 388 TYR A O 1
ATOM 3127 N N . GLU A 1 389 ? -8.490 -9.978 16.587 1.00 97.25 389 GLU A N 1
ATOM 3128 C CA . GLU A 1 389 ? -9.741 -10.690 16.688 1.00 97.25 389 GLU A CA 1
ATOM 3129 C C . GLU A 1 389 ? -10.640 -10.063 17.733 1.00 97.25 389 GLU A C 1
ATOM 3131 O O . GLU A 1 389 ? -10.237 -9.877 18.883 1.00 97.25 389 GLU A O 1
ATOM 3136 N N . PHE A 1 390 ? -11.876 -9.814 17.326 1.00 96.88 390 PHE A N 1
ATOM 3137 C CA . PHE A 1 390 ? -12.957 -9.459 18.223 1.00 96.88 390 PHE A CA 1
ATOM 3138 C C . PHE A 1 390 ? -13.674 -10.718 18.710 1.00 96.88 390 PHE A C 1
ATOM 3140 O O . PHE A 1 390 ? -14.040 -11.578 17.907 1.00 96.88 390 PHE A O 1
ATOM 3147 N N . VAL A 1 391 ? -13.903 -10.810 20.023 1.00 90.81 391 VAL A N 1
ATOM 3148 C CA . VAL A 1 391 ? -14.651 -11.900 20.667 1.00 90.81 391 VAL A CA 1
ATOM 3149 C C . VAL A 1 391 ? -15.785 -11.284 21.503 1.00 90.81 391 VAL A C 1
ATOM 3151 O O . VAL A 1 391 ? -15.480 -10.643 22.515 1.00 90.81 391 VAL A O 1
ATOM 3154 N N . PRO A 1 392 ? -17.065 -11.452 21.108 1.00 86.25 392 PRO A N 1
ATOM 3155 C CA . PRO A 1 392 ? -18.201 -10.745 21.707 1.00 86.25 392 PRO A CA 1
ATOM 3156 C C . PRO A 1 392 ? -18.285 -10.843 23.236 1.00 86.25 392 PRO A C 1
ATOM 3158 O O . PRO A 1 392 ? -18.519 -9.842 23.910 1.00 86.25 392 PRO A O 1
ATOM 3161 N N . GLU A 1 393 ? -18.027 -12.022 23.807 1.00 77.94 393 GLU A N 1
ATOM 3162 C CA . GLU A 1 393 ? -18.172 -12.287 25.246 1.00 77.94 393 GLU A CA 1
ATOM 3163 C C . GLU A 1 393 ? -17.183 -11.489 26.108 1.00 77.94 393 GLU A C 1
ATOM 3165 O O . GLU A 1 393 ? -17.419 -11.248 27.293 1.00 77.94 393 GLU A O 1
ATOM 3170 N N . LYS A 1 394 ? -16.058 -11.066 25.522 1.00 66.19 394 LYS A N 1
ATOM 3171 C CA . LYS A 1 394 ? -15.046 -10.258 26.214 1.00 66.19 394 LYS A CA 1
ATOM 3172 C C . LYS A 1 394 ? -15.365 -8.768 26.188 1.00 66.19 394 LYS A C 1
ATOM 3174 O O . LYS A 1 394 ? -14.905 -8.037 27.059 1.00 66.19 394 LYS A O 1
ATOM 3179 N N . ALA A 1 395 ? -16.160 -8.327 25.219 1.00 63.44 395 ALA A N 1
ATOM 3180 C CA . ALA A 1 395 ? -16.478 -6.920 25.023 1.00 63.44 395 ALA A CA 1
ATOM 3181 C C . ALA A 1 395 ? -17.621 -6.425 25.927 1.00 63.44 395 ALA A C 1
ATOM 3183 O O . ALA A 1 395 ? -17.746 -5.224 26.147 1.00 63.44 395 ALA A O 1
ATOM 3184 N N . SER A 1 396 ? -18.423 -7.328 26.508 1.00 55.19 396 SER A N 1
ATOM 3185 C CA . SER A 1 396 ? -19.516 -6.975 27.429 1.00 55.19 396 SER A CA 1
ATOM 3186 C C . SER A 1 396 ? -19.054 -6.568 28.837 1.00 55.19 396 SER A C 1
ATOM 3188 O O . SER A 1 396 ? -19.850 -6.039 29.604 1.00 55.19 396 SER A O 1
ATOM 3190 N N . HIS A 1 397 ? -17.788 -6.822 29.191 1.00 49.09 397 HIS A N 1
ATOM 3191 C CA . HIS A 1 397 ? -17.213 -6.518 30.511 1.00 49.09 397 HIS A CA 1
ATOM 3192 C C . HIS A 1 397 ? -16.332 -5.261 30.515 1.00 49.09 397 HIS A C 1
ATOM 3194 O O . HIS A 1 397 ? -15.734 -4.921 31.536 1.00 49.09 397 HIS A O 1
ATOM 3200 N N . THR A 1 398 ? -16.222 -4.565 29.383 1.00 48.53 398 THR A N 1
ATOM 3201 C CA . THR A 1 398 ? -15.445 -3.330 29.304 1.00 48.53 398 THR A CA 1
ATOM 3202 C C . THR A 1 398 ? -16.287 -2.174 29.840 1.00 48.53 398 THR A C 1
ATOM 3204 O O . THR A 1 398 ? -17.211 -1.708 29.176 1.00 48.53 398 THR A O 1
ATOM 3207 N N . VAL A 1 399 ? -15.983 -1.718 31.058 1.00 42.69 399 VAL A N 1
ATOM 3208 C CA . VAL A 1 399 ? -16.543 -0.477 31.608 1.00 42.69 399 VAL A CA 1
ATOM 3209 C C . VAL A 1 399 ? -15.995 0.683 30.781 1.00 42.69 399 VAL A C 1
ATOM 3211 O O . VAL A 1 399 ? -14.794 0.944 30.787 1.00 42.69 399 VAL A O 1
ATOM 3214 N N . ILE A 1 400 ? -16.875 1.348 30.037 1.00 45.75 400 ILE A N 1
ATOM 3215 C CA . ILE A 1 400 ? -16.547 2.567 29.301 1.00 45.75 400 ILE A CA 1
ATOM 3216 C C . ILE A 1 400 ? -16.470 3.704 30.320 1.00 45.75 400 ILE A C 1
ATOM 3218 O O . ILE A 1 400 ? -17.446 3.988 31.013 1.00 45.75 400 ILE A O 1
ATOM 3222 N N . VAL A 1 401 ? -15.312 4.355 30.405 1.00 39.47 401 VAL A N 1
ATOM 3223 C CA . VAL A 1 401 ? -15.222 5.701 30.974 1.00 39.47 401 VAL A CA 1
ATOM 3224 C C . VAL A 1 401 ? -15.791 6.643 29.914 1.00 39.47 401 VAL A C 1
ATOM 3226 O O . VAL A 1 401 ? -15.303 6.654 28.786 1.00 39.47 401 VAL A O 1
ATOM 3229 N N . ASP A 1 402 ? -16.869 7.350 30.248 1.00 33.97 402 ASP A N 1
ATOM 3230 C CA . ASP A 1 402 ? -17.625 8.210 29.332 1.00 33.97 402 ASP A CA 1
ATOM 3231 C C . ASP A 1 402 ? -16.718 9.248 28.624 1.00 33.97 402 ASP A C 1
ATOM 3233 O O . ASP A 1 402 ? -16.137 10.111 29.298 1.00 33.97 402 ASP A O 1
ATOM 3237 N N . PRO A 1 403 ? -16.607 9.214 27.278 1.00 42.09 403 PRO A N 1
ATOM 3238 C CA . PRO A 1 403 ? -15.850 10.197 26.502 1.00 42.09 403 PRO A CA 1
ATOM 3239 C C . PRO A 1 403 ? -16.364 11.636 26.648 1.00 42.09 403 PRO A C 1
ATOM 3241 O O . PRO A 1 403 ? -15.616 12.574 26.376 1.00 42.09 403 PRO A O 1
ATOM 3244 N N . GLY A 1 404 ? -17.607 11.839 27.108 1.00 37.16 404 GLY A N 1
ATOM 3245 C CA . GLY A 1 404 ? -18.229 13.155 27.296 1.00 37.16 404 GLY A CA 1
ATOM 3246 C C . GLY A 1 404 ? -17.539 14.069 28.317 1.00 37.16 404 GLY A C 1
ATOM 3247 O O . GLY A 1 404 ? -17.900 15.238 28.433 1.00 37.16 404 GLY A O 1
ATOM 3248 N N . THR A 1 405 ? -16.527 13.573 29.035 1.00 34.19 405 THR A N 1
ATOM 3249 C CA . THR A 1 405 ? -15.703 14.367 29.963 1.00 34.19 405 THR A CA 1
ATOM 3250 C C . THR A 1 405 ? -14.330 14.759 29.409 1.00 34.19 405 THR A C 1
ATOM 3252 O O . THR A 1 405 ? -13.624 15.543 30.045 1.00 34.19 405 THR A O 1
ATOM 3255 N N . ILE A 1 406 ? -13.952 14.298 28.211 1.00 40.38 406 ILE A N 1
ATOM 3256 C CA . ILE A 1 406 ? -12.672 14.649 27.582 1.00 40.38 406 ILE A CA 1
ATOM 3257 C C . ILE A 1 406 ? -12.914 15.770 26.568 1.00 40.38 406 ILE A C 1
ATOM 3259 O O . ILE A 1 406 ? -13.175 15.544 25.388 1.00 40.38 406 ILE A O 1
ATOM 3263 N N . THR A 1 407 ? -12.821 17.018 27.027 1.00 33.56 407 THR A N 1
ATOM 3264 C CA . THR A 1 407 ? -12.749 18.179 26.132 1.00 33.56 407 THR A CA 1
ATOM 3265 C C . THR A 1 407 ? -11.476 18.089 25.298 1.00 33.56 407 THR A C 1
ATOM 3267 O O . THR A 1 407 ? -10.384 18.138 25.857 1.00 33.56 407 THR A O 1
ATOM 3270 N N . ASN A 1 408 ? -11.610 17.980 23.975 1.00 37.50 408 ASN A N 1
ATOM 3271 C CA . ASN A 1 408 ? -10.502 18.035 23.022 1.00 37.50 408 ASN A CA 1
ATOM 3272 C C . ASN A 1 408 ? -9.761 19.392 23.133 1.00 37.50 408 ASN A C 1
ATOM 3274 O O . ASN A 1 408 ? -10.348 20.418 22.781 1.00 37.50 408 ASN A O 1
ATOM 3278 N N . PRO A 1 409 ? -8.495 19.438 23.597 1.00 37.44 409 PRO A N 1
ATOM 3279 C CA . PRO A 1 409 ? -7.755 20.689 23.758 1.00 37.44 409 PRO A CA 1
ATOM 3280 C C . PRO A 1 409 ? -7.025 21.149 22.478 1.00 37.44 409 PRO A C 1
ATOM 3282 O O . PRO A 1 409 ? -6.365 22.185 22.495 1.00 37.44 409 PRO A O 1
ATOM 3285 N N . PHE A 1 410 ? -7.122 20.418 21.360 1.00 37.56 410 PHE A N 1
ATOM 3286 C CA . PHE A 1 410 ? -6.242 20.585 20.194 1.00 37.56 410 PHE A CA 1
ATOM 3287 C C . PHE A 1 410 ? -6.785 21.507 19.087 1.00 37.56 410 PHE A C 1
ATOM 3289 O O . PHE A 1 410 ? -6.703 21.182 17.903 1.00 37.56 410 PHE A O 1
ATOM 3296 N N . GLN A 1 411 ? -7.275 22.703 19.429 1.00 35.44 411 GLN A N 1
ATOM 3297 C CA . GLN A 1 411 ? -7.277 23.796 18.445 1.00 35.44 411 GLN A CA 1
ATOM 3298 C C . GLN A 1 411 ? -5.878 24.422 18.401 1.00 35.44 411 GLN A C 1
ATOM 3300 O O . GLN A 1 411 ? -5.524 25.254 19.238 1.00 35.44 411 GLN A O 1
ATOM 3305 N N . LEU A 1 412 ? -5.072 24.002 17.422 1.00 33.50 412 LEU A N 1
ATOM 3306 C CA . LEU A 1 412 ? -3.762 24.588 17.141 1.00 33.50 412 LEU A CA 1
ATOM 3307 C C . LEU A 1 412 ? -3.921 26.084 16.831 1.00 33.50 412 LEU A C 1
ATOM 3309 O O . LEU A 1 412 ? -4.543 26.468 15.838 1.00 33.50 412 LEU A O 1
ATOM 3313 N N . ARG A 1 413 ? -3.352 26.940 17.686 1.00 31.53 413 ARG A N 1
ATOM 3314 C CA . ARG A 1 413 ? -3.194 28.370 17.391 1.00 31.53 413 ARG A CA 1
ATOM 3315 C C . ARG A 1 413 ? -2.063 28.549 16.368 1.00 31.53 413 ARG A C 1
ATOM 3317 O O . ARG A 1 413 ? -1.096 27.789 16.419 1.00 31.53 413 ARG A O 1
ATOM 3324 N N . PRO A 1 414 ? -2.134 29.548 15.468 1.00 31.61 414 PRO A N 1
ATOM 3325 C CA . PRO A 1 414 ? -1.037 29.846 14.553 1.00 31.61 414 PRO A CA 1
ATOM 3326 C C . PRO A 1 414 ? 0.241 30.118 15.350 1.00 31.61 414 PRO A C 1
ATOM 3328 O O . PRO A 1 414 ? 0.209 30.877 16.322 1.00 31.61 414 PRO A O 1
ATOM 3331 N N . SER A 1 415 ? 1.349 29.493 14.952 1.00 32.88 415 SER A N 1
ATOM 3332 C CA . SER A 1 415 ? 2.652 29.669 15.591 1.00 32.88 415 SER A CA 1
ATOM 3333 C C . SER A 1 415 ? 3.039 31.149 15.592 1.00 32.88 415 SER A C 1
ATOM 3335 O O . SER A 1 415 ? 3.225 31.739 14.526 1.00 32.88 415 SER A O 1
ATOM 3337 N N . GLN A 1 416 ? 3.171 31.745 16.777 1.00 34.19 416 GLN A N 1
ATOM 3338 C CA . GLN A 1 416 ? 3.863 33.022 16.919 1.00 34.19 416 GLN A CA 1
ATOM 3339 C C . GLN A 1 416 ? 5.323 32.832 16.496 1.00 34.19 416 GLN A C 1
ATOM 3341 O O . GLN A 1 416 ? 5.967 31.864 16.901 1.00 34.19 416 GLN A O 1
ATOM 3346 N N . GLU A 1 417 ? 5.836 33.750 15.678 1.00 30.38 417 GLU A N 1
ATOM 3347 C CA . GLU A 1 417 ? 7.260 33.819 15.358 1.00 30.38 417 GLU A CA 1
ATOM 3348 C C . GLU A 1 417 ? 8.065 33.933 16.660 1.00 30.38 417 GLU A C 1
ATOM 3350 O O . GLU A 1 417 ? 7.977 34.927 17.383 1.00 30.38 417 GLU A O 1
ATOM 3355 N N . LEU A 1 418 ? 8.844 32.896 16.977 1.00 32.69 418 LEU A N 1
ATOM 3356 C CA . LEU A 1 418 ? 9.781 32.916 18.095 1.00 32.69 418 LEU A CA 1
ATOM 3357 C C . LEU A 1 418 ? 10.924 33.879 17.754 1.00 32.69 418 LEU A C 1
ATOM 3359 O O . LEU A 1 418 ? 11.871 33.531 17.047 1.00 32.69 418 LEU A O 1
ATOM 3363 N N . SER A 1 419 ? 10.833 35.111 18.255 1.00 34.97 419 SER A N 1
ATOM 3364 C CA . SER A 1 419 ? 11.915 36.087 18.181 1.00 34.97 419 SER A CA 1
ATOM 3365 C C . SER A 1 419 ? 13.091 35.632 19.050 1.00 34.97 419 SER A C 1
ATOM 3367 O O . SER A 1 419 ? 12.952 35.534 20.264 1.00 34.97 419 SER A O 1
ATOM 3369 N N . HIS A 1 420 ? 14.235 35.389 18.407 1.00 39.16 420 HIS A N 1
ATOM 3370 C CA . HIS A 1 420 ? 15.598 35.323 18.952 1.00 39.16 420 HIS A CA 1
ATOM 3371 C C . HIS A 1 420 ? 15.810 34.526 20.256 1.00 39.16 420 HIS A C 1
ATOM 3373 O O . HIS A 1 420 ? 15.518 34.992 21.354 1.00 39.16 420 HIS A O 1
ATOM 3379 N N . TYR A 1 421 ? 16.466 33.364 20.136 1.00 36.34 421 TYR A N 1
ATOM 3380 C CA . TYR A 1 421 ? 17.021 32.629 21.277 1.00 36.34 421 TYR A CA 1
ATOM 3381 C C . TYR A 1 421 ? 17.838 33.565 22.195 1.00 36.34 421 TYR A C 1
ATOM 3383 O O . TYR A 1 421 ? 18.764 34.229 21.710 1.00 36.34 421 TYR A O 1
ATOM 3391 N N . PRO A 1 422 ? 17.532 33.636 23.504 1.00 38.84 422 PRO A N 1
ATOM 3392 C CA . PRO A 1 422 ? 18.288 34.464 24.431 1.00 38.84 422 PRO A CA 1
ATOM 3393 C C . PRO A 1 422 ? 19.724 33.942 24.565 1.00 38.84 422 PRO A C 1
ATOM 3395 O O . PRO A 1 422 ? 19.981 32.738 24.554 1.00 38.84 422 PRO A O 1
ATOM 3398 N N . LYS A 1 423 ? 20.686 34.861 24.701 1.00 36.62 423 LYS A N 1
ATOM 3399 C CA . LYS A 1 423 ? 22.072 34.501 25.024 1.00 36.62 423 LYS A CA 1
ATOM 3400 C C . LYS A 1 423 ? 22.107 33.860 26.416 1.00 36.62 423 LYS A C 1
ATOM 3402 O O . LYS A 1 423 ? 21.540 34.401 27.365 1.00 36.62 423 LYS A O 1
ATOM 3407 N N . THR A 1 424 ? 22.798 32.729 26.522 1.00 34.00 424 THR A N 1
ATOM 3408 C CA . THR A 1 424 ? 23.059 31.996 27.770 1.00 34.00 424 THR A CA 1
ATOM 3409 C C . THR A 1 424 ? 23.642 32.924 28.838 1.00 34.00 424 THR A C 1
ATOM 3411 O O . THR A 1 424 ? 24.693 33.529 28.617 1.00 34.00 424 THR A O 1
ATOM 3414 N N . GLN A 1 425 ? 22.992 33.011 29.999 1.00 47.25 425 GLN A N 1
ATOM 3415 C CA . GLN A 1 425 ? 23.591 33.552 31.222 1.00 47.25 425 GLN A CA 1
ATOM 3416 C C . GLN A 1 425 ? 24.077 32.389 32.093 1.00 47.25 425 GLN A C 1
ATOM 3418 O O . GLN A 1 425 ? 23.472 31.321 32.108 1.00 47.25 425 GLN A O 1
ATOM 3423 N N . SER A 1 426 ? 25.189 32.572 32.806 1.00 46.19 426 SER A N 1
ATOM 3424 C CA . SER A 1 426 ? 25.682 31.550 33.735 1.00 46.19 426 SER A CA 1
ATOM 3425 C C . SER A 1 426 ? 24.742 31.441 34.936 1.00 46.19 426 SER A C 1
ATOM 3427 O O . SER A 1 426 ? 24.429 32.454 35.558 1.00 46.19 426 SER A O 1
ATOM 3429 N N . MET A 1 427 ? 24.343 30.221 35.305 1.00 60.81 427 MET A N 1
ATOM 3430 C CA . MET A 1 427 ? 23.679 29.965 36.588 1.00 60.81 427 MET A CA 1
ATOM 3431 C C . MET A 1 427 ? 24.561 30.406 37.762 1.00 60.81 427 MET A C 1
ATOM 3433 O O . MET A 1 427 ? 25.793 30.345 37.682 1.00 60.81 427 MET A O 1
ATOM 3437 N N . ALA A 1 428 ? 23.925 30.795 38.872 1.00 73.44 428 ALA A N 1
ATOM 3438 C CA . ALA A 1 428 ? 24.621 31.040 40.131 1.00 73.44 428 ALA A CA 1
ATOM 3439 C C . ALA A 1 428 ? 25.383 29.769 40.574 1.00 73.44 428 ALA A C 1
ATOM 3441 O O . ALA A 1 428 ? 24.798 28.680 40.549 1.00 73.44 428 ALA A O 1
ATOM 3442 N N . PRO A 1 429 ? 26.658 29.870 41.004 1.00 72.62 429 PRO A N 1
ATOM 3443 C CA . PRO A 1 429 ? 27.459 28.709 41.406 1.00 72.62 429 PRO A CA 1
ATOM 3444 C C . PRO A 1 429 ? 26.792 27.815 42.463 1.00 72.62 429 PRO A C 1
ATOM 3446 O O . PRO A 1 429 ? 26.871 26.595 42.356 1.00 72.62 429 PRO A O 1
ATOM 3449 N N . SER A 1 430 ? 26.054 28.403 43.410 1.00 72.94 430 SER A N 1
ATOM 3450 C CA . SER A 1 430 ? 25.321 27.684 44.464 1.00 72.94 430 SER A CA 1
ATOM 3451 C C . SER A 1 430 ? 24.223 26.756 43.927 1.00 72.94 430 SER A C 1
ATOM 3453 O O . SER A 1 430 ? 24.026 25.659 44.445 1.00 72.94 430 SER A O 1
ATOM 3455 N N . HIS A 1 431 ? 23.525 27.152 42.858 1.00 74.69 431 HIS A N 1
ATOM 3456 C CA . HIS A 1 431 ? 22.530 26.303 42.195 1.00 74.69 431 HIS A CA 1
ATOM 3457 C C . HIS A 1 431 ? 23.193 25.131 41.466 1.00 74.69 431 HIS A C 1
ATOM 3459 O O . HIS A 1 431 ? 22.670 24.016 41.446 1.00 74.69 431 HIS A O 1
ATOM 3465 N N . LEU A 1 432 ? 24.364 25.384 40.877 1.00 72.00 432 LEU A N 1
ATOM 3466 C CA . LEU A 1 432 ? 25.133 24.365 40.179 1.00 72.00 432 LEU A CA 1
ATOM 3467 C C . LEU A 1 432 ? 25.708 23.329 41.159 1.00 72.00 432 LEU A C 1
ATOM 3469 O O . LEU A 1 432 ? 25.726 22.147 40.833 1.00 72.00 432 LEU A O 1
ATOM 3473 N N . GLU A 1 433 ? 26.154 23.754 42.345 1.00 74.81 433 GLU A N 1
ATOM 3474 C CA . GLU A 1 433 ? 26.621 22.863 43.417 1.00 74.81 433 GLU A CA 1
ATOM 3475 C C . GLU A 1 433 ? 25.495 21.981 43.964 1.00 74.81 433 GLU A C 1
ATOM 3477 O O . GLU A 1 433 ? 25.660 20.766 44.011 1.00 74.81 433 GLU A O 1
ATOM 3482 N N . LEU A 1 434 ? 24.314 22.544 44.250 1.00 73.38 434 LEU A N 1
ATOM 3483 C CA . LEU A 1 434 ? 23.148 21.765 44.695 1.00 73.38 434 LEU A CA 1
ATOM 3484 C C . LEU A 1 434 ? 22.744 20.678 43.690 1.00 73.38 434 LEU A C 1
ATOM 3486 O O . LEU A 1 434 ? 22.447 19.547 44.079 1.00 73.38 434 LEU A O 1
ATOM 3490 N N . LEU A 1 435 ? 22.759 21.001 42.393 1.00 74.25 435 LEU A N 1
ATOM 3491 C CA . LEU A 1 435 ? 22.504 20.014 41.347 1.00 74.25 435 LEU A CA 1
ATOM 3492 C C . LEU A 1 435 ? 23.637 18.985 41.268 1.00 74.25 435 LEU A C 1
ATOM 3494 O O . LEU A 1 435 ? 23.356 17.795 41.185 1.00 74.25 435 LEU A O 1
ATOM 3498 N N . LYS A 1 436 ? 24.908 19.402 41.327 1.00 72.56 436 LYS A N 1
ATOM 3499 C CA . LYS A 1 436 ? 26.074 18.499 41.260 1.00 72.56 436 LYS A CA 1
ATOM 3500 C C . LYS A 1 436 ? 26.135 17.507 42.421 1.00 72.56 436 LYS A C 1
ATOM 3502 O O . LYS A 1 436 ? 26.424 16.332 42.186 1.00 72.56 436 LYS A O 1
ATOM 3507 N N . ASP A 1 437 ? 25.831 17.940 43.639 1.00 69.75 437 ASP A N 1
ATOM 3508 C CA . ASP A 1 437 ? 25.800 17.073 44.821 1.00 69.75 437 ASP A CA 1
ATOM 3509 C C . ASP A 1 437 ? 24.756 15.963 44.658 1.00 69.75 437 ASP A C 1
ATOM 3511 O O . ASP A 1 437 ? 25.016 14.792 44.938 1.00 69.75 437 ASP A O 1
ATOM 3515 N N . HIS A 1 438 ? 23.593 16.301 44.103 1.00 67.50 438 HIS A N 1
ATOM 3516 C CA . HIS A 1 438 ? 22.539 15.325 43.829 1.00 67.50 438 HIS A CA 1
ATOM 3517 C C . HIS A 1 438 ? 22.853 14.426 42.630 1.00 67.50 438 HIS A C 1
ATOM 3519 O O . HIS A 1 438 ? 22.593 13.221 42.657 1.00 67.50 438 HIS A O 1
ATOM 3525 N N . LEU A 1 439 ? 23.449 14.995 41.579 1.00 64.94 439 LEU A N 1
ATOM 3526 C CA . LEU A 1 439 ? 23.849 14.288 40.360 1.00 64.94 439 LEU A CA 1
ATOM 3527 C C . LEU A 1 439 ? 24.954 13.259 40.632 1.00 64.94 439 LEU A C 1
ATOM 3529 O O . LEU A 1 439 ? 24.911 12.158 40.092 1.00 64.94 439 LEU A O 1
ATOM 3533 N N . SER A 1 440 ? 25.912 13.585 41.501 1.00 61.88 440 SER A N 1
ATOM 3534 C CA . SER A 1 440 ? 27.013 12.684 41.863 1.00 61.88 440 SER A CA 1
ATOM 3535 C C . SER A 1 440 ? 26.571 11.534 42.777 1.00 61.88 440 SER A C 1
ATOM 3537 O O . SER A 1 440 ? 27.043 10.406 42.617 1.00 61.88 440 SER A O 1
ATOM 3539 N N . ALA A 1 441 ? 25.614 11.776 43.680 1.00 59.09 441 ALA A N 1
ATOM 3540 C CA . ALA A 1 441 ? 25.057 10.749 44.564 1.00 59.09 441 ALA A CA 1
ATOM 3541 C C . ALA A 1 441 ? 24.112 9.769 43.839 1.00 59.09 441 ALA A C 1
ATOM 3543 O O . ALA A 1 441 ? 23.968 8.617 44.248 1.00 59.09 441 ALA A O 1
ATOM 3544 N N . SER A 1 442 ? 23.486 10.201 42.740 1.00 57.03 442 SER A N 1
ATOM 3545 C CA . SER A 1 442 ? 22.454 9.449 42.014 1.00 57.03 442 SER A CA 1
ATOM 3546 C C . SER A 1 442 ? 22.931 8.852 40.683 1.00 57.03 442 SER A C 1
ATOM 3548 O O . SER A 1 442 ? 22.117 8.648 39.787 1.00 57.03 442 SER A O 1
ATOM 3550 N N . ASN A 1 443 ? 24.221 8.499 40.570 1.00 45.62 443 ASN A N 1
ATOM 3551 C CA . ASN A 1 443 ? 24.951 8.033 39.367 1.00 45.62 443 ASN A CA 1
ATOM 3552 C C . ASN A 1 443 ? 24.290 6.945 38.471 1.00 45.62 443 ASN A C 1
ATOM 3554 O O . ASN A 1 443 ? 24.833 6.608 37.423 1.00 45.62 443 ASN A O 1
ATOM 3558 N N . LYS A 1 444 ? 23.130 6.385 38.838 1.00 49.88 444 LYS A N 1
ATOM 3559 C CA . LYS A 1 444 ? 22.324 5.463 38.013 1.00 49.88 444 LYS A CA 1
ATOM 3560 C C . LYS A 1 444 ? 20.972 6.016 37.539 1.00 49.88 444 LYS A C 1
ATOM 3562 O O . LYS A 1 444 ? 20.369 5.403 36.668 1.00 49.88 444 LYS A O 1
ATOM 3567 N N . LEU A 1 445 ? 20.475 7.129 38.083 1.00 45.78 445 LEU A N 1
ATOM 3568 C CA . LEU A 1 445 ? 19.126 7.633 37.785 1.00 45.78 445 LEU A CA 1
ATOM 3569 C C . LEU A 1 445 ? 19.057 8.560 36.562 1.00 45.78 445 LEU A C 1
ATOM 3571 O O . LEU A 1 445 ? 17.985 8.701 35.985 1.00 45.78 445 LEU A O 1
ATOM 3575 N N . PHE A 1 446 ? 20.166 9.170 36.133 1.00 48.91 446 PHE A N 1
ATOM 3576 C CA . PHE A 1 446 ? 20.137 10.157 35.044 1.00 48.91 446 PHE A CA 1
ATOM 3577 C C . PHE A 1 446 ? 20.337 9.599 33.635 1.00 48.91 446 PHE A C 1
ATOM 3579 O O . PHE A 1 446 ? 20.048 10.312 32.680 1.00 48.91 446 PHE A O 1
ATOM 3586 N N . SER A 1 447 ? 20.754 8.339 33.460 1.00 47.81 447 SER A N 1
ATOM 3587 C CA . SER A 1 447 ? 20.899 7.773 32.108 1.00 47.81 447 SER A CA 1
ATOM 3588 C C . SER A 1 447 ? 19.569 7.660 31.347 1.00 47.81 447 SER A C 1
ATOM 3590 O O . SER A 1 447 ? 19.596 7.438 30.142 1.00 47.81 447 SER A O 1
ATOM 3592 N N . ASN A 1 448 ? 18.431 7.836 32.035 1.00 47.12 448 ASN A N 1
ATOM 3593 C CA . ASN A 1 448 ? 17.081 7.695 31.486 1.00 47.12 448 ASN A CA 1
ATOM 3594 C C . ASN A 1 448 ? 16.170 8.919 31.712 1.00 47.12 448 ASN A C 1
ATOM 3596 O O . ASN A 1 448 ? 14.985 8.831 31.402 1.00 47.12 448 ASN A O 1
ATOM 3600 N N . ASN A 1 449 ? 16.670 10.032 32.264 1.00 55.00 449 ASN A N 1
ATOM 3601 C CA . ASN A 1 449 ? 15.816 11.175 32.601 1.00 55.00 449 ASN A CA 1
ATOM 3602 C C . ASN A 1 449 ? 15.832 12.277 31.539 1.00 55.00 449 ASN A C 1
ATOM 3604 O O . ASN A 1 449 ? 16.783 12.447 30.779 1.00 55.00 449 ASN A O 1
ATOM 3608 N N . ALA A 1 450 ? 14.722 13.004 31.539 1.00 61.84 450 ALA A N 1
ATOM 3609 C CA . ALA A 1 450 ? 14.293 13.985 30.567 1.00 61.84 450 ALA A CA 1
ATOM 3610 C C . ALA A 1 450 ? 15.302 15.108 30.254 1.00 61.84 450 ALA A C 1
ATOM 3612 O O . ALA A 1 450 ? 16.039 15.583 31.125 1.00 61.84 450 ALA A O 1
ATOM 3613 N N . SER A 1 451 ? 15.309 15.560 28.998 1.00 72.50 451 SER A N 1
ATOM 3614 C CA . SER A 1 451 ? 16.321 16.466 28.428 1.00 72.50 451 SER A CA 1
ATOM 3615 C C . SER A 1 451 ? 16.407 17.823 29.150 1.00 72.50 451 SER A C 1
ATOM 3617 O O . SER A 1 451 ? 17.492 18.407 29.290 1.00 72.50 451 SER A O 1
ATOM 3619 N N . PHE A 1 452 ? 15.272 18.284 29.681 1.00 77.06 452 PHE A N 1
ATOM 3620 C CA . PHE A 1 452 ? 15.116 19.584 30.328 1.00 77.06 452 PHE A CA 1
ATOM 3621 C C . PHE A 1 452 ? 15.764 19.683 31.722 1.00 77.06 452 PHE A C 1
ATOM 3623 O O . PHE A 1 452 ? 15.966 20.788 32.221 1.00 77.06 452 PHE A O 1
ATOM 3630 N N . LEU A 1 453 ? 16.124 18.556 32.351 1.00 81.94 453 LEU A N 1
ATOM 3631 C CA . LEU A 1 453 ? 16.796 18.535 33.661 1.00 81.94 453 LEU A CA 1
ATOM 3632 C C . LEU A 1 453 ? 18.319 18.624 33.571 1.00 81.94 453 LEU A C 1
ATOM 3634 O O . LEU A 1 453 ? 18.997 18.659 34.601 1.00 81.94 453 LEU A O 1
ATOM 3638 N N . SER A 1 454 ? 18.888 18.627 32.364 1.00 82.38 454 SER A N 1
ATOM 3639 C CA . SER A 1 454 ? 20.337 18.748 32.236 1.00 82.38 454 SER A CA 1
ATOM 3640 C C . SER A 1 454 ? 20.800 20.124 32.745 1.00 82.38 454 SER A C 1
ATOM 3642 O O . SER A 1 454 ? 20.173 21.138 32.423 1.00 82.38 454 SER A O 1
ATOM 3644 N N . PRO A 1 455 ? 21.917 20.212 33.496 1.00 79.88 455 PRO A N 1
ATOM 3645 C CA . PRO A 1 455 ? 22.435 21.496 33.973 1.00 79.88 455 PRO A CA 1
ATOM 3646 C C . PRO A 1 455 ? 22.654 22.514 32.848 1.00 79.88 455 PRO A C 1
ATOM 3648 O O . PRO A 1 455 ? 22.420 23.703 33.032 1.00 79.88 455 PRO A O 1
ATOM 3651 N N . ASN A 1 456 ? 23.052 22.038 31.664 1.00 77.06 456 ASN A N 1
ATOM 3652 C CA . ASN A 1 456 ? 23.241 22.881 30.487 1.00 77.06 456 ASN A CA 1
ATOM 3653 C C . ASN A 1 456 ? 21.918 23.446 29.964 1.00 77.06 456 ASN A C 1
ATOM 3655 O O . ASN A 1 456 ? 21.873 24.611 29.579 1.00 77.06 456 ASN A O 1
ATOM 3659 N N . TYR A 1 457 ? 20.848 22.645 29.961 1.00 82.00 457 TYR A N 1
ATOM 3660 C CA . TYR A 1 457 ? 19.524 23.115 29.570 1.00 82.00 457 TYR A CA 1
ATOM 3661 C C . TYR A 1 457 ? 19.009 24.149 30.571 1.00 82.00 457 TYR A C 1
ATOM 3663 O O . TYR A 1 457 ? 18.686 25.266 30.179 1.00 82.00 457 TYR A O 1
ATOM 3671 N N . LEU A 1 458 ? 19.027 23.834 31.869 1.00 83.31 458 LEU A N 1
ATOM 3672 C CA . LEU A 1 458 ? 18.596 24.770 32.912 1.00 83.31 458 LEU A CA 1
ATOM 3673 C C . LEU A 1 458 ? 19.370 26.094 32.838 1.00 83.31 458 LEU A C 1
ATOM 3675 O O . LEU A 1 458 ? 18.765 27.162 32.880 1.00 83.31 458 LEU A O 1
ATOM 3679 N N . ALA A 1 459 ? 20.689 26.045 32.624 1.00 80.50 459 ALA A N 1
ATOM 3680 C CA . ALA A 1 459 ? 21.499 27.248 32.459 1.00 80.50 459 ALA A CA 1
ATOM 3681 C C . ALA A 1 459 ? 21.161 28.041 31.190 1.00 80.50 459 ALA A C 1
ATOM 3683 O O . ALA A 1 459 ? 21.114 29.270 31.229 1.00 80.50 459 ALA A O 1
ATOM 3684 N N . ALA A 1 460 ? 20.897 27.362 30.070 1.00 78.31 460 ALA A N 1
ATOM 3685 C CA . ALA A 1 460 ? 20.527 28.026 28.824 1.00 78.31 460 ALA A CA 1
ATOM 3686 C C . ALA A 1 460 ? 19.179 28.751 28.916 1.00 78.31 460 ALA A C 1
ATOM 3688 O O . ALA A 1 460 ? 19.016 29.805 28.303 1.00 78.31 460 ALA A O 1
ATOM 3689 N N . TRP A 1 461 ? 18.245 28.218 29.705 1.00 81.75 461 TRP A N 1
ATOM 3690 C CA . TRP A 1 461 ? 16.896 28.765 29.839 1.00 81.75 461 TRP A CA 1
ATOM 3691 C C . TRP A 1 461 ? 16.705 29.698 31.038 1.00 81.75 461 TRP A C 1
ATOM 3693 O O . TRP A 1 461 ? 15.733 30.449 31.048 1.00 81.75 461 TRP A O 1
ATOM 3703 N N . ALA A 1 462 ? 17.638 29.733 31.994 1.00 80.62 462 ALA A N 1
ATOM 3704 C CA . ALA A 1 462 ? 17.533 30.545 33.210 1.00 80.62 462 ALA A CA 1
ATOM 3705 C C . ALA A 1 462 ? 17.309 32.050 32.956 1.00 80.62 462 ALA A C 1
ATOM 3707 O O . ALA A 1 462 ? 16.709 32.729 33.785 1.00 80.62 462 ALA A O 1
ATOM 3708 N N . SER A 1 463 ? 17.773 32.585 31.819 1.00 75.69 463 SER A N 1
ATOM 3709 C CA . SER A 1 463 ? 17.582 34.000 31.463 1.00 75.69 463 SER A CA 1
ATOM 3710 C C . SER A 1 463 ? 16.181 34.315 30.929 1.00 75.69 463 SER A C 1
ATOM 3712 O O . SER A 1 463 ? 15.693 35.426 31.122 1.00 75.69 463 SER A O 1
ATOM 3714 N N . GLY A 1 464 ? 15.534 33.356 30.258 1.00 79.06 464 GLY A N 1
ATOM 3715 C CA . GLY A 1 464 ? 14.168 33.492 29.741 1.00 79.06 464 GLY A CA 1
ATOM 3716 C C . GLY A 1 464 ? 13.101 32.968 30.701 1.00 79.06 464 GLY A C 1
ATOM 3717 O O . GLY A 1 464 ? 11.931 33.319 30.574 1.00 79.06 464 GLY A O 1
ATOM 3718 N N . TRP A 1 465 ? 13.504 32.141 31.665 1.00 81.06 465 TRP A N 1
ATOM 3719 C CA . TRP A 1 465 ? 12.624 31.509 32.632 1.00 81.06 465 TRP A CA 1
ATOM 3720 C C . TRP A 1 465 ? 13.295 31.570 34.013 1.00 81.06 465 TRP A C 1
ATOM 3722 O O . TRP A 1 465 ? 14.174 30.753 34.290 1.00 81.06 465 TRP A O 1
ATOM 3732 N N . PRO A 1 466 ? 12.961 32.561 34.866 1.00 82.38 466 PRO A N 1
ATOM 3733 C CA . PRO A 1 466 ? 13.632 32.738 36.149 1.00 82.38 466 PRO A CA 1
ATOM 3734 C C . PRO A 1 466 ? 13.305 31.549 37.051 1.00 82.38 466 PRO A C 1
ATOM 3736 O O . PRO A 1 466 ? 12.169 31.390 37.502 1.00 82.38 466 PRO A O 1
ATOM 3739 N N . MET A 1 467 ? 14.296 30.684 37.254 1.00 87.69 467 MET A N 1
ATOM 3740 C CA . MET A 1 467 ? 14.168 29.465 38.042 1.00 87.69 467 MET A CA 1
ATOM 3741 C C . MET A 1 467 ? 14.771 29.648 39.431 1.00 87.69 467 MET A C 1
ATOM 3743 O O . MET A 1 467 ? 15.893 30.139 39.575 1.00 87.69 467 MET A O 1
ATOM 3747 N N . GLU A 1 468 ? 14.057 29.170 40.441 1.00 89.56 468 GLU A N 1
ATOM 3748 C CA . GLU A 1 468 ? 14.554 29.008 41.800 1.00 89.56 468 GLU A CA 1
ATOM 3749 C C . GLU A 1 468 ? 14.752 27.521 42.089 1.00 89.56 468 GLU A C 1
ATOM 3751 O O . GLU A 1 468 ? 13.928 26.679 41.726 1.00 89.56 468 GLU A O 1
ATOM 3756 N N . ILE A 1 469 ? 15.873 27.191 42.731 1.00 89.69 469 ILE A N 1
ATOM 3757 C CA . ILE A 1 469 ? 16.197 25.823 43.128 1.00 89.69 469 ILE A CA 1
ATOM 3758 C C . ILE A 1 469 ? 16.317 25.799 44.645 1.00 89.69 469 ILE A C 1
ATOM 3760 O O . ILE A 1 469 ? 17.186 26.457 45.217 1.00 89.69 469 ILE A O 1
ATOM 3764 N N . SER A 1 470 ? 15.453 25.029 45.299 1.00 88.19 470 SER A N 1
ATOM 3765 C CA . SER A 1 470 ? 15.432 24.880 46.752 1.00 88.19 470 SER A CA 1
ATOM 3766 C C . SER A 1 470 ? 15.560 23.415 47.163 1.00 88.19 470 SER A C 1
ATOM 3768 O O . SER A 1 470 ? 15.312 22.489 46.388 1.00 88.19 470 SER A O 1
ATOM 3770 N N . ARG A 1 471 ? 15.968 23.189 48.415 1.00 90.50 471 ARG A N 1
ATOM 3771 C CA . ARG A 1 471 ? 16.111 21.849 48.992 1.00 90.50 471 ARG A CA 1
ATOM 3772 C C . ARG A 1 471 ? 15.068 21.626 50.080 1.00 90.50 471 ARG A C 1
ATOM 3774 O O . ARG A 1 471 ? 14.960 22.416 51.012 1.00 90.50 471 ARG A O 1
ATOM 3781 N N . HIS A 1 472 ? 14.351 20.510 49.984 1.00 89.25 472 HIS A N 1
ATOM 3782 C CA . HIS A 1 472 ? 13.335 20.073 50.938 1.00 89.25 472 HIS A CA 1
ATOM 3783 C C . HIS A 1 472 ? 13.686 18.664 51.430 1.00 89.25 472 HIS A C 1
ATOM 3785 O O . HIS A 1 472 ? 13.269 17.655 50.865 1.00 89.25 472 HIS A O 1
ATOM 3791 N N . GLY A 1 473 ? 14.520 18.589 52.471 1.00 91.94 473 GLY A N 1
ATOM 3792 C CA . GLY A 1 473 ? 15.097 17.324 52.932 1.00 91.94 473 GLY A CA 1
ATOM 3793 C C . GLY A 1 473 ? 16.025 16.713 51.875 1.00 91.94 473 GLY A C 1
ATOM 3794 O O . GLY A 1 473 ? 17.045 17.310 51.514 1.00 91.94 473 GLY A O 1
ATOM 3795 N N . ASN A 1 474 ? 15.660 15.530 51.372 1.00 89.50 474 ASN A N 1
ATOM 3796 C CA . ASN A 1 474 ? 16.378 14.828 50.298 1.00 89.50 474 ASN A CA 1
ATOM 3797 C C . ASN A 1 474 ? 15.834 15.133 48.894 1.00 89.50 474 ASN A C 1
ATOM 3799 O O . ASN A 1 474 ? 16.337 14.584 47.914 1.00 89.50 474 ASN A O 1
ATOM 3803 N N . LEU A 1 475 ? 14.810 15.984 48.801 1.00 90.44 475 LEU A N 1
ATOM 3804 C CA . LEU A 1 475 ? 14.223 16.414 47.542 1.00 90.44 475 LEU A CA 1
ATOM 3805 C C . LEU A 1 475 ? 14.808 17.760 47.113 1.00 90.44 475 LEU A C 1
ATOM 3807 O O . LEU A 1 475 ? 15.029 18.648 47.942 1.00 90.44 475 LEU A O 1
ATOM 3811 N N . ILE A 1 476 ? 15.011 17.923 45.810 1.00 91.25 476 ILE A N 1
ATOM 3812 C CA . ILE A 1 476 ? 15.298 19.212 45.178 1.00 91.25 476 ILE A CA 1
ATOM 3813 C C . ILE A 1 476 ? 14.043 19.664 44.447 1.00 91.25 476 ILE A C 1
ATOM 3815 O O . ILE A 1 476 ? 13.486 18.919 43.643 1.00 91.25 476 ILE A O 1
ATOM 3819 N N . LEU A 1 477 ? 13.608 20.885 44.727 1.00 93.44 477 LEU A N 1
ATOM 3820 C CA . LEU A 1 477 ? 12.483 21.519 44.062 1.00 93.44 477 LEU A CA 1
ATOM 3821 C C . LEU A 1 477 ? 13.017 22.576 43.099 1.00 93.44 477 LEU A C 1
ATOM 3823 O O . LEU A 1 477 ? 13.855 23.393 43.476 1.00 93.44 477 LEU A O 1
ATOM 3827 N N . ILE A 1 478 ? 12.521 22.548 41.866 1.00 93.12 478 ILE A N 1
ATOM 3828 C CA . ILE A 1 478 ? 12.770 23.589 40.870 1.00 93.12 478 ILE A CA 1
ATOM 3829 C C . ILE A 1 478 ? 11.434 24.281 40.625 1.00 93.12 478 ILE A C 1
ATOM 3831 O O . ILE A 1 478 ? 10.470 23.629 40.211 1.00 93.12 478 ILE A O 1
ATOM 3835 N N . SER A 1 479 ? 11.370 25.578 40.899 1.00 93.44 479 SER A N 1
ATOM 3836 C CA . SER A 1 479 ? 10.201 26.413 40.644 1.00 93.44 479 SER A CA 1
ATOM 3837 C C . SER A 1 479 ? 10.548 27.543 39.690 1.00 93.44 479 SER A C 1
ATOM 3839 O O . SER A 1 479 ? 11.708 27.908 39.507 1.00 93.44 479 SER A O 1
ATOM 3841 N N . SER A 1 480 ? 9.531 28.105 39.056 1.00 89.25 480 SER A N 1
ATOM 3842 C CA . SER A 1 480 ? 9.653 29.341 38.311 1.00 89.25 480 SER A CA 1
ATOM 3843 C C . SER A 1 480 ? 8.379 30.163 38.419 1.00 89.25 480 SER A C 1
ATOM 3845 O O . SER A 1 480 ? 7.259 29.661 38.257 1.00 89.25 480 SER A O 1
ATOM 3847 N N . GLN A 1 481 ? 8.567 31.459 38.647 1.00 79.69 481 GLN A N 1
ATOM 3848 C CA . GLN A 1 481 ? 7.514 32.447 38.497 1.00 79.69 481 GLN A CA 1
ATOM 3849 C C . GLN A 1 481 ? 7.454 32.838 37.024 1.00 79.69 481 GLN A C 1
ATOM 3851 O O . GLN A 1 481 ? 8.334 33.528 36.508 1.00 79.69 481 GLN A O 1
ATOM 3856 N N . LYS A 1 482 ? 6.429 32.357 36.318 1.00 70.19 482 LYS A N 1
ATOM 3857 C CA . LYS A 1 482 ? 6.225 32.720 34.917 1.00 70.19 482 LYS A CA 1
ATOM 3858 C C . LYS A 1 482 ? 5.875 34.208 34.868 1.00 70.19 482 LYS A C 1
ATOM 3860 O O . LYS A 1 482 ? 4.812 34.622 35.324 1.00 70.19 482 LYS A O 1
ATOM 3865 N N . THR A 1 483 ? 6.783 35.020 34.344 1.00 54.94 483 THR A N 1
ATOM 3866 C CA . THR A 1 483 ? 6.600 36.463 34.190 1.00 54.94 483 THR A CA 1
ATOM 3867 C C . THR A 1 483 ? 5.433 36.729 33.233 1.00 54.94 483 THR A C 1
ATOM 3869 O O . THR A 1 483 ? 5.548 36.521 32.029 1.00 54.94 483 THR A O 1
ATOM 3872 N N . GLY A 1 484 ? 4.282 37.152 33.768 1.00 59.78 484 GLY A N 1
ATOM 3873 C CA . GLY A 1 484 ? 3.134 37.619 32.977 1.00 59.78 484 GLY A CA 1
ATOM 3874 C C . GLY A 1 484 ? 1.793 36.918 33.224 1.00 59.78 484 GLY A C 1
ATOM 3875 O O . GLY A 1 484 ? 0.774 37.436 32.779 1.00 59.78 484 GLY A O 1
ATOM 3876 N N . GLU A 1 485 ? 1.751 35.798 33.951 1.00 69.94 485 GLU A N 1
ATOM 3877 C CA . GLU A 1 485 ? 0.490 35.196 34.423 1.00 69.94 485 GLU A CA 1
ATOM 3878 C C . GLU A 1 485 ? 0.352 35.454 35.929 1.00 69.94 485 GLU A C 1
ATOM 3880 O O . GLU A 1 485 ? 0.849 34.683 36.752 1.00 69.94 485 GLU A O 1
ATOM 3885 N N . GLU A 1 486 ? -0.287 36.571 36.299 1.00 75.62 486 GLU A N 1
ATOM 3886 C CA . GLU A 1 486 ? -0.575 36.869 37.706 1.00 75.62 486 GLU A CA 1
ATOM 3887 C C . GLU A 1 486 ? -1.319 35.692 38.357 1.00 75.62 486 GLU A C 1
ATOM 3889 O O . GLU A 1 486 ? -2.325 35.201 37.843 1.00 75.62 486 GLU A O 1
ATOM 3894 N N . GLY A 1 487 ? -0.798 35.222 39.493 1.00 83.69 487 GLY A N 1
ATOM 3895 C CA . GLY A 1 487 ? -1.424 34.158 40.277 1.00 83.69 487 GLY A CA 1
ATOM 3896 C C . GLY A 1 487 ? -1.067 32.727 39.867 1.00 83.69 487 GLY A C 1
ATOM 3897 O O . GLY A 1 487 ? -1.759 31.811 40.309 1.00 83.69 487 GLY A O 1
ATOM 3898 N N . LYS A 1 488 ? -0.006 32.491 39.080 1.00 90.62 488 LYS A N 1
ATOM 3899 C CA . LYS A 1 488 ? 0.474 31.133 38.760 1.00 90.62 488 LYS A CA 1
ATOM 3900 C C . LYS A 1 488 ? 1.962 30.936 39.056 1.00 90.62 488 LYS A C 1
ATOM 3902 O O . LYS A 1 488 ? 2.799 31.749 38.677 1.00 90.62 488 LYS A O 1
ATOM 3907 N N . GLU A 1 489 ? 2.301 29.796 39.649 1.00 91.75 489 GLU A N 1
ATOM 3908 C CA . GLU A 1 489 ? 3.678 29.350 39.864 1.00 91.75 489 GLU A CA 1
ATOM 3909 C C . GLU A 1 489 ? 3.867 27.948 39.285 1.00 91.75 489 GLU A C 1
ATOM 3911 O O . GLU A 1 489 ? 3.031 27.061 39.477 1.00 91.75 489 GLU A O 1
ATOM 3916 N N . SER A 1 490 ? 4.942 27.768 38.519 1.00 92.62 490 SER A N 1
ATOM 3917 C CA . SER A 1 490 ? 5.235 26.508 37.835 1.00 92.62 490 SER A CA 1
ATOM 3918 C C . SER A 1 490 ? 6.366 25.781 38.543 1.00 92.62 490 SER A C 1
ATOM 3920 O O . SER A 1 490 ? 7.347 26.391 38.957 1.00 92.62 490 SER A O 1
ATOM 3922 N N . PHE A 1 491 ? 6.235 24.472 38.654 1.00 94.31 491 PHE A N 1
ATOM 3923 C CA . PHE A 1 491 ? 7.165 23.579 39.314 1.00 94.31 491 PHE A CA 1
ATOM 3924 C C . PHE A 1 491 ? 7.511 22.434 38.372 1.00 94.31 491 PHE A C 1
ATOM 3926 O O . PHE A 1 491 ? 6.702 22.008 37.546 1.00 94.31 491 PHE A O 1
ATOM 3933 N N . VAL A 1 492 ? 8.712 21.904 38.526 1.00 93.06 492 VAL A N 1
ATOM 3934 C CA . VAL A 1 492 ? 9.068 20.589 37.991 1.00 93.06 492 VAL A CA 1
ATOM 3935 C C . VAL A 1 492 ? 8.773 19.539 39.064 1.00 93.06 492 VAL A C 1
ATOM 3937 O O . VAL A 1 492 ? 8.772 19.862 40.256 1.00 93.06 492 VAL A O 1
ATOM 3940 N N . GLU A 1 493 ? 8.520 18.285 38.675 1.00 94.31 493 GLU A N 1
ATOM 3941 C CA . GLU A 1 493 ? 8.516 17.179 39.641 1.00 94.31 493 GLU A CA 1
ATOM 3942 C C . GLU A 1 493 ? 9.768 17.247 40.549 1.00 94.31 493 GLU A C 1
ATOM 3944 O O . GLU A 1 493 ? 10.886 17.356 40.033 1.00 94.31 493 GLU A O 1
ATOM 3949 N N . PRO A 1 494 ? 9.619 17.162 41.888 1.00 95.12 494 PRO A N 1
ATOM 3950 C CA . PRO A 1 494 ? 10.762 17.154 42.791 1.00 95.12 494 PRO A CA 1
ATOM 3951 C C . PRO A 1 494 ? 11.766 16.044 42.450 1.00 95.12 494 PRO A C 1
ATOM 3953 O O . PRO A 1 494 ? 11.401 14.890 42.216 1.00 95.12 494 PRO A O 1
ATOM 3956 N N . LEU A 1 495 ? 13.053 16.382 42.458 1.00 92.56 495 LEU A N 1
ATOM 3957 C CA . LEU A 1 495 ? 14.134 15.452 42.144 1.00 92.56 495 LEU A CA 1
ATOM 3958 C C . LEU A 1 495 ? 14.623 14.741 43.409 1.00 92.56 495 LEU A C 1
ATOM 3960 O O . LEU A 1 495 ? 14.806 15.372 44.446 1.00 92.56 495 LEU A O 1
ATOM 3964 N N . GLY A 1 496 ? 14.931 13.445 43.299 1.00 90.94 496 GLY A N 1
ATOM 3965 C CA . GLY A 1 496 ? 15.312 12.595 44.439 1.00 90.94 496 GLY A CA 1
ATOM 3966 C C . GLY A 1 496 ? 14.118 11.944 45.141 1.00 90.94 496 GLY A C 1
ATOM 3967 O O . GLY A 1 496 ? 12.989 12.105 44.699 1.00 90.94 496 GLY A O 1
ATOM 3968 N N . GLY A 1 497 ? 14.377 11.207 46.224 1.00 92.25 497 GLY A N 1
ATOM 3969 C CA . GLY A 1 497 ? 13.347 10.560 47.051 1.00 92.25 497 GLY A CA 1
ATOM 3970 C C . GLY A 1 497 ? 12.484 9.502 46.345 1.00 92.25 497 GLY A C 1
ATOM 3971 O O . GLY A 1 497 ? 12.680 9.177 45.170 1.00 92.25 497 GLY A O 1
ATOM 3972 N N . SER A 1 498 ? 11.538 8.930 47.090 1.00 94.00 498 SER A N 1
ATOM 3973 C CA . SER A 1 498 ? 10.539 7.983 46.585 1.00 94.00 498 SER A CA 1
ATOM 3974 C C . SER A 1 498 ? 9.361 8.700 45.902 1.00 94.00 498 SER A C 1
ATOM 3976 O O . SER A 1 498 ? 9.115 9.880 46.170 1.00 94.00 498 SER A O 1
ATOM 3978 N N . PRO A 1 499 ? 8.582 8.012 45.042 1.00 94.81 499 PRO A N 1
ATOM 3979 C CA . PRO A 1 499 ? 7.349 8.572 44.488 1.00 94.81 499 PRO A CA 1
ATOM 3980 C C . PRO A 1 499 ? 6.376 9.107 45.551 1.00 94.81 499 PRO A C 1
ATOM 3982 O O . PRO A 1 499 ? 5.766 10.152 45.333 1.00 94.81 499 PRO A O 1
ATOM 3985 N N . ASP A 1 500 ? 6.276 8.451 46.712 1.00 95.56 500 ASP A N 1
ATOM 3986 C CA . ASP A 1 500 ? 5.443 8.899 47.834 1.00 95.56 500 ASP A CA 1
ATOM 3987 C C . ASP A 1 500 ? 5.946 10.206 48.453 1.00 95.56 500 ASP A C 1
ATOM 3989 O O . ASP A 1 500 ? 5.154 11.122 48.674 1.00 95.56 500 ASP A O 1
ATOM 3993 N N . GLU A 1 501 ? 7.258 10.328 48.688 1.00 94.62 501 GLU A N 1
ATOM 3994 C CA . GLU A 1 501 ? 7.868 11.556 49.217 1.00 94.62 501 GLU A CA 1
ATOM 3995 C C . GLU A 1 501 ? 7.647 12.736 48.262 1.00 94.62 501 GLU A C 1
ATOM 3997 O O . GLU A 1 501 ? 7.299 13.839 48.696 1.00 94.62 501 GLU A O 1
ATOM 4002 N N . LYS A 1 502 ? 7.799 12.496 46.953 1.00 95.94 502 LYS A N 1
ATOM 4003 C CA . LYS A 1 502 ? 7.538 13.495 45.911 1.00 95.94 502 LYS A CA 1
ATOM 4004 C C . LYS A 1 502 ? 6.069 13.900 45.876 1.00 95.94 502 LYS A C 1
ATOM 4006 O O . LYS A 1 502 ? 5.775 15.092 45.915 1.00 95.94 502 LYS A O 1
ATOM 4011 N N . ALA A 1 503 ? 5.153 12.931 45.826 1.00 95.19 503 ALA A N 1
ATOM 4012 C CA . ALA A 1 503 ? 3.716 13.193 45.803 1.00 95.19 503 ALA A CA 1
ATOM 4013 C C . ALA A 1 503 ? 3.275 13.968 47.053 1.00 95.19 503 ALA A C 1
ATOM 4015 O O . ALA A 1 503 ? 2.497 14.914 46.951 1.00 95.19 503 ALA A O 1
ATOM 4016 N N . GLU A 1 504 ? 3.817 13.627 48.222 1.00 95.12 504 GLU A N 1
ATOM 4017 C CA . GLU A 1 504 ? 3.530 14.325 49.472 1.00 95.12 504 GLU A CA 1
ATOM 4018 C C . GLU A 1 504 ? 4.040 15.772 49.473 1.00 95.12 504 GLU A C 1
ATOM 4020 O O . GLU A 1 504 ? 3.318 16.682 49.887 1.00 95.12 504 GLU A O 1
ATOM 4025 N N . LEU A 1 505 ? 5.253 16.021 48.965 1.00 95.25 505 LEU A N 1
ATOM 4026 C CA . LEU A 1 505 ? 5.760 17.385 48.807 1.00 95.25 505 LEU A CA 1
ATOM 4027 C C . LEU A 1 505 ? 4.900 18.194 47.822 1.00 95.25 505 LEU A C 1
ATOM 4029 O O . LEU A 1 505 ? 4.541 19.332 48.126 1.00 95.25 505 LEU A O 1
ATOM 4033 N N . ILE A 1 506 ? 4.522 17.603 46.683 1.00 95.19 506 ILE A N 1
ATOM 4034 C CA . ILE A 1 506 ? 3.640 18.235 45.691 1.00 95.19 506 ILE A CA 1
ATOM 4035 C C . ILE A 1 506 ? 2.305 18.632 46.336 1.00 95.19 506 ILE A C 1
ATOM 4037 O O . ILE A 1 506 ? 1.876 19.775 46.187 1.00 95.19 506 ILE A O 1
ATOM 4041 N N . ARG A 1 507 ? 1.673 17.740 47.113 1.00 93.44 507 ARG A N 1
ATOM 4042 C CA . ARG A 1 507 ? 0.417 18.041 47.828 1.00 93.44 507 ARG A CA 1
ATOM 4043 C C . ARG A 1 507 ? 0.570 19.218 48.790 1.00 93.44 507 ARG A C 1
ATOM 4045 O O . ARG A 1 507 ? -0.271 20.115 48.781 1.00 93.44 507 ARG A O 1
ATOM 4052 N N . LYS A 1 508 ? 1.651 19.246 49.579 1.00 94.38 508 LYS A N 1
ATOM 4053 C CA . LYS A 1 508 ? 1.940 20.353 50.510 1.00 94.38 508 LYS A CA 1
ATOM 4054 C C . LYS A 1 508 ? 2.091 21.686 49.785 1.00 94.38 508 LYS A C 1
ATOM 4056 O O . LYS A 1 508 ? 1.553 22.686 50.249 1.00 94.38 508 LYS A O 1
ATOM 4061 N N . ILE A 1 509 ? 2.783 21.697 48.645 1.00 94.25 509 ILE A N 1
ATOM 4062 C CA . ILE A 1 509 ? 2.952 22.904 47.826 1.00 94.25 509 ILE A CA 1
ATOM 4063 C C . ILE A 1 509 ? 1.606 23.354 47.256 1.00 94.25 509 ILE A C 1
ATOM 4065 O O . ILE A 1 509 ? 1.270 24.528 47.368 1.00 94.25 509 ILE A O 1
ATOM 4069 N N . ILE A 1 510 ? 0.813 22.443 46.684 1.00 92.50 510 ILE A N 1
ATOM 4070 C CA . ILE A 1 510 ? -0.507 22.778 46.130 1.00 92.50 510 ILE A CA 1
ATOM 4071 C C . ILE A 1 510 ? -1.404 23.407 47.204 1.00 92.50 510 ILE A C 1
ATOM 4073 O O . ILE A 1 510 ? -2.031 24.432 46.940 1.00 92.50 510 ILE A O 1
ATOM 4077 N N . GLU A 1 511 ? -1.447 22.838 48.410 1.00 91.81 511 GLU A N 1
ATOM 4078 C CA . GLU A 1 511 ? -2.266 23.360 49.510 1.00 91.81 511 GLU A CA 1
ATOM 4079 C C . GLU A 1 511 ? -1.770 24.732 50.005 1.00 91.81 511 GLU A C 1
ATOM 4081 O O . GLU A 1 511 ? -2.575 25.654 50.141 1.00 91.81 511 GLU A O 1
ATOM 4086 N N . ASP A 1 512 ? -0.456 24.916 50.185 1.00 92.88 512 ASP A N 1
ATOM 4087 C CA . ASP A 1 512 ? 0.135 26.215 50.555 1.00 92.88 512 ASP A CA 1
ATOM 4088 C C . ASP A 1 512 ? -0.173 27.306 49.516 1.00 92.88 512 ASP A C 1
ATOM 4090 O O . ASP A 1 512 ? -0.604 28.409 49.864 1.00 92.88 512 ASP A O 1
ATOM 4094 N N . LYS A 1 513 ? 0.002 27.005 48.223 1.00 92.75 513 LYS A N 1
ATOM 4095 C CA . LYS A 1 513 ? -0.259 27.971 47.145 1.00 92.75 513 LYS A CA 1
ATOM 4096 C C . LYS A 1 513 ? -1.743 28.284 47.028 1.00 92.75 513 LYS A C 1
ATOM 4098 O O . LYS A 1 513 ? -2.106 29.453 46.908 1.00 92.75 513 LYS A O 1
ATOM 4103 N N . LYS A 1 514 ? -2.607 27.282 47.192 1.00 90.25 514 LYS A N 1
ATOM 4104 C CA . LYS A 1 514 ? -4.058 27.471 47.228 1.00 90.25 514 LYS A CA 1
ATOM 4105 C C . LYS A 1 514 ? -4.494 28.410 48.355 1.00 90.25 514 LYS A C 1
ATOM 4107 O O . LYS A 1 514 ? -5.309 29.294 48.103 1.00 90.25 514 LYS A O 1
ATOM 4112 N N . GLN A 1 515 ? -3.942 28.270 49.562 1.00 92.62 515 GLN A N 1
ATOM 4113 C CA . GLN A 1 515 ? -4.232 29.174 50.689 1.00 92.62 515 GLN A CA 1
ATOM 4114 C C . GLN A 1 515 ? -3.821 30.626 50.404 1.00 92.62 515 GLN A C 1
ATOM 4116 O O . GLN A 1 515 ? -4.430 31.556 50.927 1.00 92.62 515 GLN A O 1
ATOM 4121 N N . LYS A 1 516 ? -2.829 30.823 49.530 1.00 91.88 516 LYS A N 1
ATOM 4122 C CA . LYS A 1 516 ? -2.352 32.135 49.070 1.00 91.88 516 LYS A CA 1
ATOM 4123 C C . LYS A 1 516 ? -3.076 32.649 47.819 1.00 91.88 516 LYS A C 1
ATOM 4125 O O . LYS A 1 516 ? -2.722 33.712 47.322 1.00 91.88 516 LYS A O 1
ATOM 4130 N N . GLY A 1 517 ? -4.057 31.911 47.292 1.00 92.81 517 GLY A N 1
ATOM 4131 C CA . GLY A 1 517 ? -4.736 32.256 46.039 1.00 92.81 517 GLY A CA 1
ATOM 4132 C C . GLY A 1 517 ? -3.851 32.117 44.793 1.00 92.81 517 GLY A C 1
ATOM 4133 O O . GLY A 1 517 ? -4.147 32.722 43.768 1.00 92.81 517 GLY A O 1
ATOM 4134 N N . ILE A 1 518 ? -2.770 31.337 44.873 1.00 91.56 518 ILE A N 1
ATOM 4135 C CA . ILE A 1 518 ? -1.826 31.082 43.780 1.00 91.56 518 ILE A CA 1
ATOM 4136 C C . ILE A 1 518 ? -2.092 29.682 43.215 1.00 91.56 518 ILE A C 1
ATOM 4138 O O . ILE A 1 518 ? -2.189 28.698 43.950 1.00 91.56 518 ILE A O 1
ATOM 4142 N N . LYS A 1 519 ? -2.172 29.566 41.890 1.00 92.25 519 LYS A N 1
ATOM 4143 C CA . LYS A 1 519 ? -2.251 28.286 41.185 1.00 92.25 519 LYS A CA 1
ATOM 4144 C C . LYS A 1 519 ? -0.856 27.666 41.073 1.00 92.25 519 LYS A C 1
ATOM 4146 O O . LYS A 1 519 ? 0.026 28.252 40.452 1.00 92.25 519 LYS A O 1
ATOM 4151 N N . ALA A 1 520 ? -0.673 26.468 41.625 1.00 93.81 520 ALA A N 1
ATOM 4152 C CA . ALA A 1 520 ? 0.531 25.664 41.421 1.00 93.81 520 ALA A CA 1
ATOM 4153 C C . ALA A 1 520 ? 0.353 24.724 40.219 1.00 93.81 520 ALA A C 1
ATOM 4155 O O . ALA A 1 520 ? -0.659 24.030 40.124 1.00 93.81 520 ALA A O 1
ATOM 4156 N N . GLU A 1 521 ? 1.333 24.679 39.320 1.00 94.38 521 GLU A N 1
ATOM 4157 C CA . GLU A 1 521 ? 1.357 23.755 38.181 1.00 94.38 521 GLU A CA 1
ATOM 4158 C C . GLU A 1 521 ? 2.635 22.928 38.198 1.00 94.38 521 GLU A C 1
ATOM 4160 O O . GLU A 1 521 ? 3.717 23.490 38.310 1.00 94.38 521 GLU A O 1
ATOM 4165 N N . PHE A 1 522 ? 2.519 21.607 38.069 1.00 93.81 522 PHE A N 1
ATOM 4166 C CA . PHE A 1 522 ? 3.667 20.705 38.022 1.00 93.81 522 PHE A CA 1
ATOM 4167 C C . PHE A 1 522 ? 3.817 20.130 36.619 1.00 93.81 522 PHE A C 1
ATOM 4169 O O . PHE A 1 522 ? 2.883 19.538 36.083 1.00 93.81 522 PHE A O 1
ATOM 4176 N N . SER A 1 523 ? 4.998 20.305 36.035 1.00 92.12 523 SER A N 1
ATOM 4177 C CA . SER A 1 523 ? 5.366 19.745 34.737 1.00 92.12 523 SER A CA 1
ATOM 4178 C C . SER A 1 523 ? 6.217 18.492 34.906 1.00 92.12 523 SER A C 1
ATOM 4180 O O . SER A 1 523 ? 6.952 18.350 35.887 1.00 92.12 523 SER A O 1
ATOM 4182 N N . PHE A 1 524 ? 6.137 17.609 33.909 1.00 90.12 524 PHE A N 1
ATOM 4183 C CA . PHE A 1 524 ? 6.958 16.400 33.812 1.00 90.12 524 PHE A CA 1
ATOM 4184 C C . PHE A 1 524 ? 6.808 15.449 35.005 1.00 90.12 524 PHE A C 1
ATOM 4186 O O . PHE A 1 524 ? 7.775 14.850 35.474 1.00 90.12 524 PHE A O 1
ATOM 4193 N N . VAL A 1 525 ? 5.575 15.326 35.496 1.00 91.25 525 VAL A N 1
ATOM 4194 C CA . VAL A 1 525 ? 5.229 14.377 36.550 1.00 91.25 525 VAL A CA 1
ATOM 4195 C C . VAL A 1 525 ? 5.248 12.963 35.970 1.00 91.25 525 VAL A C 1
ATOM 4197 O O . VAL A 1 525 ? 4.484 12.630 35.070 1.00 91.25 525 VAL A O 1
ATOM 4200 N N . SER A 1 526 ? 6.139 12.134 36.491 1.00 88.94 526 SER A N 1
ATOM 4201 C CA . SER A 1 526 ? 6.290 10.719 36.190 1.00 88.94 526 SER A CA 1
ATOM 4202 C C . SER A 1 526 ? 5.024 9.932 36.523 1.00 88.94 526 SER A C 1
ATOM 4204 O O . SER A 1 526 ? 4.310 10.234 37.480 1.00 88.94 526 SER A O 1
ATOM 4206 N N . GLU A 1 527 ? 4.772 8.865 35.764 1.00 88.88 527 GLU A N 1
ATOM 4207 C CA . GLU A 1 527 ? 3.585 8.018 35.925 1.00 88.88 527 GLU A CA 1
ATOM 4208 C C . GLU A 1 527 ? 3.371 7.512 37.374 1.00 88.88 527 GLU A C 1
ATOM 4210 O O . GLU A 1 527 ? 2.235 7.566 37.853 1.00 88.88 527 GLU A O 1
ATOM 4215 N N . PRO A 1 528 ? 4.402 7.072 38.134 1.00 92.38 528 PRO A N 1
ATOM 4216 C CA . PRO A 1 528 ? 4.203 6.646 39.521 1.00 92.38 528 PRO A CA 1
ATOM 4217 C C . PRO A 1 528 ? 3.714 7.777 40.434 1.00 92.38 528 PRO A C 1
ATOM 4219 O O . PRO A 1 528 ? 2.811 7.566 41.241 1.00 92.38 528 PRO A O 1
ATOM 4222 N N . VAL A 1 529 ? 4.278 8.981 40.296 1.00 92.88 529 VAL A N 1
ATOM 4223 C CA . VAL A 1 529 ? 3.867 10.153 41.083 1.00 92.88 529 VAL A CA 1
ATOM 4224 C C . VAL A 1 529 ? 2.475 10.609 40.649 1.00 92.88 529 VAL A C 1
ATOM 4226 O O . VAL A 1 529 ? 1.623 10.869 41.494 1.00 92.88 529 VAL A O 1
ATOM 4229 N N . HIS A 1 530 ? 2.205 10.629 39.342 1.00 92.06 530 HIS A N 1
ATOM 4230 C CA . HIS A 1 530 ? 0.902 10.976 38.775 1.00 92.06 530 HIS A CA 1
ATOM 4231 C C . HIS A 1 530 ? -0.217 10.082 39.316 1.00 92.06 530 HIS A C 1
ATOM 4233 O O . HIS A 1 530 ? -1.216 10.601 39.811 1.00 92.06 530 HIS A O 1
ATOM 4239 N N . LYS A 1 531 ? -0.021 8.757 39.347 1.00 91.88 531 LYS A N 1
ATOM 4240 C CA . LYS A 1 531 ? -0.982 7.807 39.939 1.00 91.88 531 LYS A CA 1
ATOM 4241 C C . LYS A 1 531 ? -1.260 8.091 41.418 1.00 91.88 531 LYS A C 1
ATOM 4243 O O . LYS A 1 531 ? -2.413 8.038 41.844 1.00 91.88 531 LYS A O 1
ATOM 4248 N N . LEU A 1 532 ? -0.229 8.431 42.196 1.00 93.56 532 LEU A N 1
ATOM 4249 C CA . LEU A 1 532 ? -0.368 8.791 43.614 1.00 93.56 532 LEU A CA 1
ATOM 4250 C C . LEU A 1 532 ? -1.080 10.137 43.825 1.00 93.56 532 LEU A C 1
ATOM 4252 O O . LEU A 1 532 ? -1.700 10.353 44.870 1.00 93.56 532 LEU A O 1
ATOM 4256 N N . LEU A 1 533 ? -0.983 11.053 42.861 1.00 91.69 533 LEU A N 1
ATOM 4257 C CA . LEU A 1 533 ? -1.678 12.339 42.884 1.00 91.69 533 LEU A CA 1
ATOM 4258 C C . LEU A 1 533 ? -3.145 12.205 42.450 1.00 91.69 533 LEU A C 1
ATOM 4260 O O . LEU A 1 533 ? -4.004 12.822 43.073 1.00 91.69 533 LEU A O 1
ATOM 4264 N N . LEU A 1 534 ? -3.449 11.362 41.455 1.00 87.44 534 LEU A N 1
ATOM 4265 C CA . LEU A 1 534 ? -4.814 11.114 40.966 1.00 87.44 534 LEU A CA 1
ATOM 4266 C C . LEU A 1 534 ? -5.736 10.460 41.999 1.00 87.44 534 LEU A C 1
ATOM 4268 O O . LEU A 1 534 ? -6.946 10.660 41.949 1.00 87.44 534 LEU A O 1
ATOM 4272 N N . ALA A 1 535 ? -5.181 9.734 42.972 1.00 86.06 535 ALA A N 1
ATOM 4273 C CA . ALA A 1 535 ? -5.943 9.232 44.117 1.00 86.06 535 ALA A CA 1
ATOM 4274 C C . ALA A 1 535 ? -6.562 10.358 44.978 1.00 86.06 535 ALA A C 1
ATOM 4276 O O . ALA A 1 535 ? -7.316 10.084 45.908 1.00 86.06 535 ALA A O 1
ATOM 4277 N N . HIS A 1 536 ? -6.240 11.622 44.689 1.00 76.25 536 HIS A N 1
ATOM 4278 C CA . HIS A 1 536 ? -6.730 12.794 45.390 1.00 76.25 536 HIS A CA 1
ATOM 4279 C C . HIS A 1 536 ? -7.609 13.650 44.456 1.00 76.25 536 HIS A C 1
ATOM 4281 O O . HIS A 1 536 ? -7.126 14.214 43.479 1.00 76.25 536 HIS A O 1
ATOM 4287 N N . GLU A 1 537 ? -8.891 13.827 44.794 1.00 66.62 537 GLU A N 1
ATOM 4288 C CA . GLU A 1 537 ? -9.958 14.385 43.926 1.00 66.62 537 GLU A CA 1
ATOM 4289 C C . GLU A 1 537 ? -9.784 15.853 43.453 1.00 66.62 537 GLU A C 1
ATOM 4291 O O . GLU A 1 537 ? -10.691 16.432 42.863 1.00 66.62 537 GLU A O 1
ATOM 4296 N N . LYS A 1 538 ? -8.651 16.511 43.733 1.00 80.69 538 LYS A N 1
ATOM 4297 C CA . LYS A 1 538 ? -8.470 17.969 43.565 1.00 80.69 538 LYS A CA 1
ATOM 4298 C C . LYS A 1 538 ? -7.340 18.369 42.613 1.00 80.69 538 LYS A C 1
ATOM 4300 O O . LYS A 1 538 ? -6.942 19.533 42.617 1.00 80.69 538 LYS A O 1
ATOM 4305 N N . ILE A 1 539 ? -6.813 17.438 41.822 1.00 84.12 539 ILE A N 1
ATOM 4306 C CA . ILE A 1 539 ? -5.717 17.698 40.881 1.00 84.12 539 ILE A CA 1
ATOM 4307 C C . ILE A 1 539 ? -6.220 17.439 39.463 1.00 84.12 539 ILE A C 1
ATOM 4309 O O . ILE A 1 539 ? -6.610 16.322 39.136 1.00 84.12 539 ILE A O 1
ATOM 4313 N N . SER A 1 540 ? -6.211 18.474 38.620 1.00 86.69 540 SER A N 1
ATOM 4314 C CA . SER A 1 540 ? -6.412 18.309 37.182 1.00 86.69 540 SER A CA 1
ATOM 4315 C C . SER A 1 540 ? -5.079 18.016 36.507 1.00 86.69 540 SER A C 1
ATOM 4317 O O . SER A 1 540 ? -4.048 18.588 36.863 1.00 86.69 540 SER A O 1
ATOM 4319 N N . THR A 1 541 ? -5.100 17.127 35.520 1.00 84.06 541 THR A N 1
ATOM 4320 C CA . THR A 1 541 ? -3.909 16.767 34.748 1.00 84.06 541 THR A CA 1
ATOM 4321 C C . THR A 1 541 ? -4.179 16.917 33.265 1.00 84.06 541 THR A C 1
ATOM 4323 O O . THR A 1 541 ? -5.282 16.637 32.802 1.00 84.06 541 THR A O 1
ATOM 4326 N N . SER A 1 542 ? -3.169 17.353 32.525 1.00 85.62 542 SER A N 1
ATOM 4327 C CA . SER A 1 542 ? -3.216 17.484 31.073 1.00 85.62 542 SER A CA 1
ATOM 4328 C C . SER A 1 542 ? -1.908 16.985 30.485 1.00 85.62 542 SER A C 1
ATOM 4330 O O . SER A 1 542 ? -0.842 17.298 31.013 1.00 85.62 542 SER A O 1
ATOM 4332 N N . GLU A 1 543 ? -1.990 16.263 29.376 1.00 79.56 543 GLU A N 1
ATOM 4333 C CA . GLU A 1 543 ? -0.827 15.890 28.579 1.00 79.56 543 GLU A CA 1
ATOM 4334 C C . GLU A 1 543 ? -0.692 16.844 27.394 1.00 79.56 543 GLU A C 1
ATOM 4336 O O . GLU A 1 543 ? -1.684 17.242 26.782 1.00 79.56 543 GLU A O 1
ATOM 4341 N N . ALA A 1 544 ? 0.544 17.211 27.072 1.00 77.31 544 ALA A N 1
ATOM 4342 C CA . ALA A 1 544 ? 0.859 18.061 25.937 1.00 77.31 544 ALA A CA 1
ATOM 4343 C C . ALA A 1 544 ? 1.966 17.373 25.117 1.00 77.31 544 ALA A C 1
ATOM 4345 O O . ALA A 1 544 ? 3.138 17.471 25.489 1.00 77.31 544 ALA A O 1
ATOM 4346 N N . PRO A 1 545 ? 1.604 16.647 24.037 1.00 72.19 545 PRO A N 1
ATOM 4347 C CA . PRO A 1 545 ? 2.538 15.834 23.251 1.00 72.19 545 PRO A CA 1
ATOM 4348 C C . PRO A 1 545 ? 3.750 16.602 22.714 1.00 72.19 545 PRO A C 1
ATOM 4350 O O . PRO A 1 545 ? 4.822 16.023 22.564 1.00 72.19 545 PRO A O 1
ATOM 4353 N N . ASP A 1 546 ? 3.610 17.911 22.493 1.00 73.38 546 ASP A N 1
ATOM 4354 C CA . ASP A 1 546 ? 4.697 18.794 22.048 1.00 73.38 546 ASP A CA 1
ATOM 4355 C C . ASP A 1 546 ? 5.869 18.873 23.045 1.00 73.38 546 ASP A C 1
ATOM 4357 O O . ASP A 1 546 ? 6.967 19.285 22.678 1.00 73.38 546 ASP A O 1
ATOM 4361 N N . TYR A 1 547 ? 5.654 18.460 24.298 1.00 75.56 547 TYR A N 1
ATOM 4362 C CA . TYR A 1 547 ? 6.668 18.425 25.354 1.00 75.56 547 TYR A CA 1
ATOM 4363 C C . TYR A 1 547 ? 7.190 17.012 25.646 1.00 75.56 547 TYR A C 1
ATOM 4365 O O . TYR A 1 547 ? 7.881 16.810 26.646 1.00 75.56 547 TYR A O 1
ATOM 4373 N N . PHE A 1 548 ? 6.850 16.018 24.819 1.00 77.88 548 PHE A N 1
ATOM 4374 C CA . PHE A 1 548 ? 7.344 14.657 25.006 1.00 77.88 548 PHE A CA 1
ATOM 4375 C C . PHE A 1 548 ? 8.807 14.554 24.574 1.00 77.88 548 PHE A C 1
ATOM 4377 O O . PHE A 1 548 ? 9.185 14.942 23.468 1.00 77.88 548 PHE A O 1
ATOM 4384 N N . ASP A 1 549 ? 9.634 13.977 25.444 1.00 75.75 549 ASP A N 1
ATOM 4385 C CA . ASP A 1 549 ? 11.011 13.649 25.099 1.00 75.75 549 ASP A CA 1
ATOM 4386 C C . ASP A 1 549 ? 11.068 12.401 24.213 1.00 75.75 549 ASP A C 1
ATOM 4388 O O . ASP A 1 549 ? 10.457 11.367 24.494 1.00 75.75 549 ASP A O 1
ATOM 4392 N N . PHE A 1 550 ? 11.889 12.467 23.167 1.00 77.38 550 PHE A N 1
ATOM 4393 C CA . PHE A 1 550 ? 12.214 11.304 22.349 1.00 77.38 550 PHE A CA 1
ATOM 4394 C C . PHE A 1 550 ? 13.440 10.592 22.925 1.00 77.38 550 PHE A C 1
ATOM 4396 O O . PHE A 1 550 ? 14.576 11.037 22.752 1.00 77.38 550 PHE A O 1
ATOM 4403 N N . ILE A 1 551 ? 13.212 9.464 23.596 1.00 77.25 551 ILE A N 1
ATOM 4404 C CA . ILE A 1 551 ? 14.276 8.654 24.195 1.00 77.25 551 ILE A CA 1
ATOM 4405 C C . ILE A 1 551 ? 14.681 7.545 23.220 1.00 77.25 551 ILE A C 1
ATOM 4407 O O . ILE A 1 551 ? 13.862 6.720 22.816 1.00 77.25 551 ILE A O 1
ATOM 4411 N N . TYR A 1 552 ? 15.967 7.491 22.874 1.00 78.06 552 TYR A N 1
ATOM 4412 C CA . TYR A 1 552 ? 16.531 6.460 22.003 1.00 78.06 552 TYR A CA 1
ATOM 4413 C C . TYR A 1 552 ? 17.624 5.675 22.733 1.00 78.06 552 TYR A C 1
ATOM 4415 O O . TYR A 1 552 ? 18.461 6.283 23.404 1.00 78.06 552 TYR A O 1
ATOM 4423 N N . PRO A 1 553 ? 17.707 4.341 22.558 1.00 78.88 553 PRO A N 1
ATOM 4424 C CA . PRO A 1 553 ? 18.865 3.585 23.018 1.00 78.88 553 PRO A CA 1
ATOM 4425 C C . PRO A 1 553 ? 20.140 4.104 22.346 1.00 78.88 553 PRO A C 1
ATOM 4427 O O . PRO A 1 553 ? 20.217 4.167 21.117 1.00 78.88 553 PRO A O 1
ATOM 4430 N N . ALA A 1 554 ? 21.164 4.436 23.136 1.00 79.06 554 ALA A N 1
ATOM 4431 C CA . ALA A 1 554 ? 22.430 4.956 22.611 1.00 79.06 554 ALA A CA 1
ATOM 4432 C C . ALA A 1 554 ? 23.065 4.009 21.576 1.00 79.06 554 ALA A C 1
ATOM 4434 O O . ALA A 1 554 ? 23.615 4.451 20.569 1.00 79.06 554 ALA A O 1
ATOM 4435 N N . GLU A 1 555 ? 22.928 2.695 21.774 1.00 82.88 555 GLU A N 1
ATOM 4436 C CA . GLU A 1 555 ? 23.420 1.691 20.830 1.00 82.88 555 GLU A CA 1
ATOM 4437 C C . GLU A 1 555 ? 22.740 1.741 19.456 1.00 82.88 555 GLU A C 1
ATOM 4439 O O . GLU A 1 555 ? 23.389 1.434 18.457 1.00 82.88 555 GLU A O 1
ATOM 4444 N N . ASN A 1 556 ? 21.469 2.152 19.396 1.00 80.62 556 ASN A N 1
ATOM 4445 C CA . ASN A 1 556 ? 20.720 2.282 18.149 1.00 80.62 556 ASN A CA 1
ATOM 4446 C C . ASN A 1 556 ? 21.200 3.502 17.365 1.00 80.62 556 ASN A C 1
ATOM 4448 O O . ASN A 1 556 ? 21.410 3.414 16.158 1.00 80.62 556 ASN A O 1
ATOM 4452 N N . LEU A 1 557 ? 21.433 4.621 18.054 1.00 80.69 557 LEU A N 1
ATOM 4453 C CA . LEU A 1 557 ? 21.980 5.828 17.433 1.00 80.69 557 LEU A CA 1
ATOM 4454 C C . LEU A 1 557 ? 23.435 5.636 16.986 1.00 80.69 557 LEU A C 1
ATOM 4456 O O . LEU A 1 557 ? 23.824 6.133 15.934 1.00 80.69 557 LEU A O 1
ATOM 4460 N N . ALA A 1 558 ? 24.225 4.873 17.744 1.00 83.12 558 ALA A N 1
ATOM 4461 C CA . ALA A 1 558 ? 25.607 4.560 17.390 1.00 83.12 558 ALA A CA 1
ATOM 4462 C C . ALA A 1 558 ? 25.728 3.543 16.240 1.00 83.12 558 ALA A C 1
ATOM 4464 O O . ALA A 1 558 ? 26.770 3.474 15.592 1.00 83.12 558 ALA A O 1
ATOM 4465 N N . LYS A 1 559 ? 24.699 2.717 16.002 1.00 87.00 559 LYS A N 1
ATOM 4466 C CA . LYS A 1 559 ? 24.721 1.624 15.016 1.00 87.00 559 LYS A CA 1
ATOM 4467 C C . LYS A 1 559 ? 23.454 1.633 14.166 1.00 87.00 559 LYS A C 1
ATOM 4469 O O . LYS A 1 559 ? 22.567 0.791 14.313 1.00 87.00 559 LYS A O 1
ATOM 4474 N N . LEU A 1 560 ? 23.407 2.598 13.250 1.00 81.50 560 LEU A N 1
ATOM 4475 C CA . LEU A 1 560 ? 22.257 2.908 12.397 1.00 81.50 560 LEU A CA 1
ATOM 4476 C C . LEU A 1 560 ? 21.869 1.798 11.398 1.00 81.50 560 LEU A C 1
ATOM 4478 O O . LEU A 1 560 ? 20.911 1.957 10.659 1.00 81.50 560 LEU A O 1
ATOM 4482 N N . ASP A 1 561 ? 22.579 0.677 11.316 1.00 75.50 561 ASP A N 1
ATOM 4483 C CA . ASP A 1 561 ? 22.292 -0.422 10.383 1.00 75.50 561 ASP A CA 1
ATOM 4484 C C . ASP A 1 561 ? 21.825 -1.719 11.059 1.00 75.50 561 ASP A C 1
ATOM 4486 O O . ASP A 1 561 ? 21.431 -2.662 10.370 1.00 75.50 561 ASP A O 1
ATOM 4490 N N . LYS A 1 562 ? 21.812 -1.765 12.396 1.00 68.44 562 LYS A N 1
ATOM 4491 C CA . LYS A 1 562 ? 21.463 -2.975 13.155 1.00 68.44 562 LYS A CA 1
ATOM 4492 C C . LYS A 1 562 ? 20.011 -3.415 13.004 1.00 68.44 562 LYS A C 1
ATOM 4494 O O . LYS A 1 562 ? 19.717 -4.595 13.174 1.00 68.44 562 LYS A O 1
ATOM 4499 N N . THR A 1 563 ? 19.100 -2.488 12.724 1.00 69.94 563 THR A N 1
ATOM 4500 C CA . THR A 1 563 ? 17.672 -2.785 12.581 1.00 69.94 563 THR A CA 1
ATOM 4501 C C . THR A 1 563 ? 17.164 -2.316 11.226 1.00 69.94 563 THR A C 1
ATOM 4503 O O . THR A 1 563 ? 17.660 -1.342 10.653 1.00 69.94 563 THR A O 1
ATOM 4506 N N . LYS A 1 564 ? 16.140 -3.001 10.702 1.00 68.06 564 LYS A N 1
ATOM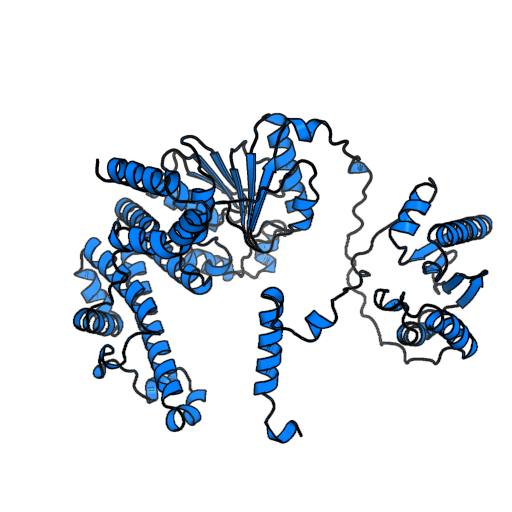 4507 C CA . LYS A 1 564 ? 15.491 -2.627 9.437 1.00 68.06 564 LYS A CA 1
ATOM 4508 C C . LYS A 1 564 ? 14.983 -1.177 9.482 1.00 68.06 564 LYS A C 1
ATOM 4510 O O . LYS A 1 564 ? 15.184 -0.451 8.516 1.00 68.06 564 LYS A O 1
ATOM 4515 N N . LYS A 1 565 ? 14.463 -0.739 10.639 1.00 66.12 565 LYS A N 1
ATOM 4516 C CA . LYS A 1 565 ? 13.967 0.625 10.909 1.00 66.12 565 LYS A CA 1
ATOM 4517 C C . LYS A 1 565 ? 15.021 1.727 10.785 1.00 66.12 565 LYS A C 1
ATOM 4519 O O . LYS A 1 565 ? 14.679 2.861 10.474 1.00 66.12 565 LYS A O 1
ATOM 4524 N N . LEU A 1 566 ? 16.294 1.420 11.037 1.00 77.38 566 LEU A N 1
ATOM 4525 C CA . LEU A 1 566 ? 17.372 2.414 10.984 1.00 77.38 566 LEU A CA 1
ATOM 4526 C C . LEU A 1 566 ? 18.147 2.383 9.664 1.00 77.38 566 LEU A C 1
ATOM 4528 O O . LEU A 1 566 ? 18.893 3.319 9.379 1.00 77.38 566 LEU A O 1
ATOM 4532 N N . ARG A 1 567 ? 17.921 1.369 8.816 1.00 78.44 567 ARG A N 1
ATOM 4533 C 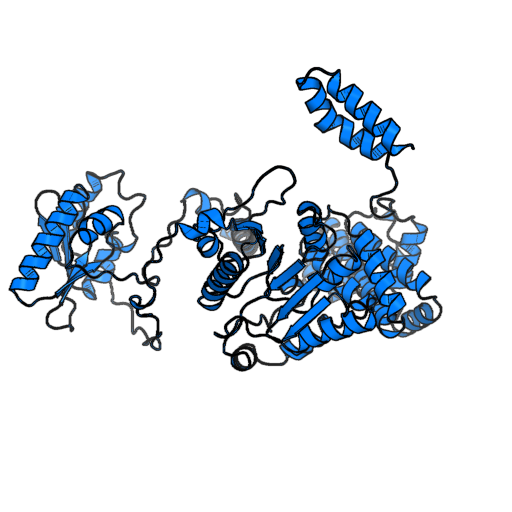CA . ARG A 1 567 ? 18.652 1.148 7.559 1.00 78.44 567 ARG A CA 1
ATOM 4534 C C . ARG A 1 567 ? 18.728 2.395 6.679 1.00 78.44 567 ARG A C 1
ATOM 4536 O O . ARG A 1 567 ? 19.788 2.659 6.116 1.00 78.44 567 ARG A O 1
ATOM 4543 N N . ASP A 1 568 ? 17.654 3.177 6.602 1.00 73.81 568 ASP A N 1
ATOM 4544 C CA . ASP A 1 568 ? 17.624 4.421 5.828 1.00 73.81 568 ASP A CA 1
ATOM 4545 C C . ASP A 1 568 ? 18.526 5.505 6.420 1.00 73.81 568 ASP A C 1
ATOM 4547 O O . ASP A 1 568 ? 19.246 6.174 5.679 1.00 73.81 568 ASP A O 1
ATOM 4551 N N . ARG A 1 569 ? 18.582 5.629 7.751 1.00 83.31 569 ARG A N 1
ATOM 4552 C CA . ARG A 1 569 ? 19.545 6.510 8.432 1.00 83.31 569 ARG A CA 1
ATOM 4553 C C . ARG A 1 569 ? 20.978 6.033 8.214 1.00 83.31 569 ARG A C 1
ATOM 4555 O O . ARG A 1 569 ? 21.846 6.849 7.920 1.00 83.31 569 ARG A O 1
ATOM 4562 N N . GLY A 1 570 ? 21.217 4.721 8.244 1.00 86.31 570 GLY A N 1
ATOM 4563 C CA . GLY A 1 570 ? 22.511 4.140 7.875 1.00 86.31 570 GLY A CA 1
ATOM 4564 C C . GLY A 1 570 ? 22.897 4.419 6.417 1.00 86.31 570 GLY A C 1
ATOM 4565 O O . GLY A 1 570 ? 24.051 4.723 6.125 1.00 86.31 570 GLY A O 1
ATOM 4566 N N . ASN A 1 571 ? 21.938 4.370 5.491 1.00 78.31 571 ASN A N 1
ATOM 4567 C CA . ASN A 1 571 ? 22.158 4.724 4.088 1.00 78.31 571 ASN A CA 1
ATOM 4568 C C . ASN A 1 571 ? 22.487 6.212 3.928 1.00 78.31 571 ASN A C 1
ATOM 4570 O O . ASN A 1 571 ? 23.399 6.548 3.174 1.00 78.31 571 ASN A O 1
ATOM 4574 N N . GLN A 1 572 ? 21.789 7.096 4.646 1.00 82.56 572 GLN A N 1
ATOM 4575 C CA . GLN A 1 572 ? 22.063 8.536 4.652 1.00 82.56 572 GLN A CA 1
ATOM 4576 C C . GLN A 1 572 ? 23.469 8.838 5.179 1.00 82.56 572 GLN A C 1
ATOM 4578 O O . GLN A 1 572 ? 24.209 9.566 4.521 1.00 82.56 572 GLN A O 1
ATOM 4583 N N . ALA A 1 573 ? 23.868 8.220 6.297 1.00 84.56 573 ALA A N 1
ATOM 4584 C CA . ALA A 1 573 ? 25.219 8.344 6.843 1.00 84.56 573 ALA A CA 1
ATOM 4585 C C . ALA A 1 573 ? 26.283 7.896 5.826 1.00 84.56 573 ALA A C 1
ATOM 4587 O O . ALA A 1 573 ? 27.179 8.667 5.498 1.00 84.56 573 ALA A O 1
ATOM 4588 N N . ARG A 1 574 ? 26.123 6.714 5.213 1.00 87.19 574 ARG A N 1
ATOM 4589 C CA . ARG A 1 574 ? 27.031 6.229 4.153 1.00 87.19 574 ARG A CA 1
ATOM 4590 C C . ARG A 1 574 ? 27.065 7.134 2.923 1.00 87.19 574 ARG A C 1
ATOM 4592 O O . ARG A 1 574 ? 28.108 7.294 2.298 1.00 87.19 574 ARG A O 1
ATOM 4599 N N . SER A 1 575 ? 25.927 7.714 2.551 1.00 84.56 575 SER A N 1
ATOM 4600 C CA . SER A 1 575 ? 25.844 8.639 1.416 1.00 84.56 575 SER A CA 1
ATOM 4601 C C . SER A 1 575 ? 26.614 9.923 1.713 1.00 84.56 575 SER A C 1
ATOM 4603 O O . SER A 1 575 ? 27.344 10.414 0.858 1.00 84.56 575 SER A O 1
ATOM 4605 N N . PHE A 1 576 ? 26.500 10.433 2.940 1.00 86.25 576 PHE A N 1
ATOM 4606 C CA . PHE A 1 576 ? 27.284 11.569 3.411 1.00 86.25 576 PHE A CA 1
ATOM 4607 C C . PHE A 1 576 ? 28.785 11.249 3.433 1.00 86.25 576 PHE A C 1
ATOM 4609 O O . PHE A 1 576 ? 29.576 12.031 2.911 1.00 86.25 576 PHE A O 1
ATOM 4616 N N . GLU A 1 577 ? 29.173 10.068 3.926 1.00 85.88 577 GLU A N 1
ATOM 4617 C CA . GLU A 1 577 ? 30.570 9.617 3.928 1.00 85.88 577 GLU A CA 1
ATOM 4618 C C . GLU A 1 577 ? 31.176 9.585 2.517 1.00 85.88 577 GLU A C 1
ATOM 4620 O O . GLU A 1 577 ? 32.306 10.020 2.301 1.00 85.88 577 GLU A O 1
ATOM 4625 N N . GLN A 1 578 ? 30.408 9.110 1.533 1.00 86.75 578 GLN A N 1
ATOM 4626 C CA . GLN A 1 578 ? 30.835 9.039 0.133 1.00 86.75 578 GLN A CA 1
ATOM 4627 C C . GLN A 1 578 ? 31.002 10.415 -0.525 1.00 86.75 578 GLN A C 1
ATOM 4629 O O . GLN A 1 578 ? 31.747 10.534 -1.499 1.00 86.75 578 GLN A O 1
ATOM 4634 N N . CYS A 1 579 ? 30.330 11.446 -0.009 1.00 86.44 579 CYS A N 1
ATOM 4635 C CA . CYS A 1 579 ? 30.439 12.815 -0.506 1.00 86.44 579 CYS A CA 1
ATOM 4636 C C . CYS A 1 579 ? 31.672 13.557 0.031 1.00 86.44 579 CYS A C 1
ATOM 4638 O O . CYS A 1 579 ? 32.051 14.571 -0.553 1.00 86.44 579 CYS A O 1
ATOM 4640 N N . ILE A 1 580 ? 32.307 13.076 1.107 1.00 82.38 580 ILE A N 1
ATOM 4641 C CA . ILE A 1 580 ? 33.495 13.712 1.688 1.00 82.38 580 ILE A CA 1
ATOM 4642 C C . ILE A 1 580 ? 34.756 13.101 1.058 1.00 82.38 580 ILE A C 1
ATOM 4644 O O . ILE A 1 580 ? 35.014 11.903 1.229 1.00 82.38 580 ILE A O 1
ATOM 4648 N N . PRO A 1 581 ? 35.587 13.893 0.352 1.00 86.12 581 PRO A N 1
ATOM 4649 C CA . PRO A 1 581 ? 36.840 13.411 -0.214 1.00 86.12 581 PRO A CA 1
ATOM 4650 C C . PRO A 1 581 ? 37.727 12.746 0.843 1.00 86.12 581 PRO A C 1
ATOM 4652 O O . PRO A 1 581 ? 37.948 13.306 1.912 1.00 86.12 581 PRO A O 1
ATOM 4655 N N . LYS A 1 582 ? 38.305 11.579 0.524 1.00 82.38 582 LYS A N 1
ATOM 4656 C CA . LYS A 1 582 ? 39.117 10.775 1.465 1.00 82.38 582 LYS A CA 1
ATOM 4657 C C . LYS A 1 582 ? 40.250 11.544 2.165 1.00 82.38 582 LYS A C 1
ATOM 4659 O O . LYS A 1 582 ? 40.636 11.166 3.260 1.00 82.38 582 LYS A O 1
ATOM 4664 N N . HIS A 1 583 ? 40.768 12.611 1.558 1.00 86.38 583 HIS A N 1
ATOM 4665 C CA . HIS A 1 583 ? 41.837 13.432 2.134 1.00 86.38 583 HIS A CA 1
ATOM 4666 C C . HIS A 1 583 ? 41.364 14.419 3.217 1.00 86.38 583 HIS A C 1
ATOM 4668 O O . HIS A 1 583 ? 42.208 14.990 3.890 1.00 86.38 583 HIS A O 1
ATOM 4674 N N . MET A 1 584 ? 40.051 14.624 3.382 1.00 79.69 584 MET A N 1
ATOM 4675 C CA . MET A 1 584 ? 39.464 15.473 4.432 1.00 79.69 584 MET A CA 1
ATOM 4676 C C . MET A 1 584 ? 39.113 14.704 5.717 1.00 79.69 584 MET A C 1
ATOM 4678 O O . MET A 1 584 ? 38.572 15.290 6.648 1.00 79.69 584 MET A O 1
ATOM 4682 N N . TRP A 1 585 ? 39.352 13.389 5.747 1.00 72.56 585 TRP A N 1
ATOM 4683 C CA . TRP A 1 585 ? 39.050 12.536 6.904 1.00 72.56 585 TRP A CA 1
ATOM 4684 C C . TRP A 1 585 ? 40.173 12.484 7.944 1.00 72.56 585 TRP A C 1
ATOM 4686 O O . TRP A 1 585 ? 39.916 12.086 9.078 1.00 72.56 585 TRP A O 1
ATOM 4696 N N . ASN A 1 586 ? 41.392 12.851 7.544 1.00 59.50 586 ASN A N 1
ATOM 4697 C CA . ASN A 1 586 ? 42.550 13.004 8.427 1.00 59.50 586 ASN A CA 1
ATOM 4698 C C . ASN A 1 586 ? 42.631 14.449 8.906 1.00 59.50 586 ASN A C 1
ATOM 4700 O O . ASN A 1 586 ? 43.055 14.641 10.065 1.00 59.50 586 ASN A O 1
#

Foldseek 3Di:
DVVVVVVVVLVVVLVPDDPVVSVVCVVPPVVVVCCVVCVDQAQPDVDDDDLVLLVVLLVLLPDDPVVNVVVLVPDDLVRLLVSLVSLLVSLVCLVVPPPSSHPPVSQDDPVRLCVVVVVCVVVVVPDVVVSSVSSSVVSSVSSLVSSQVSLQVLLPPPALQSLLVSLLVVLSNLDLDDDDLVSLLSVVVSNCSNSNQCQQVLLVVLLVDDQVVSCVVLVNWRQVSVDGSSQQDDGSSRLCLQVVLVPDDQQFEEEEEACFLVSSVSSCCSVPVRYAYEYEHQDPSSLVSSCVSCVSNVNVVRYHRDNDDLQPPPDADADGQEYEYEQHIDDPSVVSNVVSVLVNCQVVVDKHKYKFFAPHPVVSVVPDQQWDWDDDDSRDDDPGITMIMGHNVRSVPDDDPDPVPDDDPPPDDPDDPDPDQDDFDADDVVLVVVLVVLCVVCVPPPVPDDPCSDNVNCRSCCVVWVWDWDDDPQWIKIKTDNPPDPQEIETEQIPDDDLVVSLVVVVVVCVVSVVVSHHYHYPPDDPSNVVVNVVDPPDDDDDDVVRDDDDDDPVCVVPQCPDPVSNVVVVVVVVVVVPDPPVVVD

Radius of gyration: 31.71 Å; chains: 1; bounding box: 67×81×89 Å

Secondary structure (DSSP, 8-state):
-HHHHHHHHHHHHHHHS-HHHHHHIIIIIHHHHHHHH-TTSSSS--SPPPHHHHHHHHHHHTS-HHHHHHHHHHS-HHHHHHHHHHHHHHHHHGGG--GGGS-GGGSPPHHHHHHH-GGGHHHHTT-HHHHHHHHHHHHHHHHHHHHHHHHHHHHHHS-HHHHHHHHHHHHHH--TT---HHHHHHHHHHHHHHTT--HHHHHHHHTTS-HHHHHHTTTT----TT--HHHHS--HHHHHHHHHHTTPPTT-EEEEET-TTTHHHHHHHHH-TT-EEEEEES-HHHHHHHHHHHHHTT-TTTEEEEE--TT-TT--PPP-SEEEEES---HHHHHHHHHHHHHHHHHHT--EEEEEESS--HHHHHT-TTEEE--STTS--BTTEEEEEE-HHHHTT--PPPGGG-------PPPP----PPPPPPPPHHHHHHHHHHHHHTTTTGGGS-GGGSHHHHHHHTTTS-EEEEEETTEEEEEEE-TT-TTEEEEEPPBSS-HHHHHHHHHHHHHHHHHTTPEEEEES--HHHHHHHHTSTT------GGG------HHHHH-TTSSGGGHHHHHHHHHHHHHS-GGG--

pLDDT: mean 83.11, std 17.23, range [30.38, 98.81]

Sequence (586 aa):
MKFWVFHSIAVAILALTPRAHAESFRQQNLPAICKSLFPKLIPTENRPLSTQENRDLFSFASLPANQFEKELSRLSSREKRGLLEKLMLLRWQVPNLPEEHIPSELKPATNEILSIYPRANNLLSQKPEVQDKLTRGILKKRIGSAAEAVASHLGRTATPQEHKEMFKLFLEHLDYHDQSWHHQAQLDSLIDLASGIQTRKISEQIQKSSRKDFNDSHQGEETYSFAGPELLLTPYSEILNLFHSMRLKPGDKVVDLGAGFGRLGLALATRYPELSITGYEIVKDRIAEGARVAKEWQLNDRVHLLEQNLADPDFKPEPADVYYAFNPVSGQTFDKILEDLRTVGLSSGKRFRFIVFGPSPFYKTDAQPWLREIKGEGIPEGEELKIYEFVPEKASHTVIVDPGTITNPFQLRPSQELSHYPKTQSMAPSHLELLKDHLSASNKLFSNNASFLSPNYLAAWASGWPMEISRHGNLILISSQKTGEEGKESFVEPLGGSPDEKAELIRKIIEDKKQKGIKAEFSFVSEPVHKLLLAHEKISTSEAPDYFDFIYPAENLAKLDKTKKLRDRGNQARSFEQCIPKHMWN